Protein AF-0000000083565289 (afdb_homodimer)

Structure (mmCIF, N/CA/C/O backbone):
data_AF-0000000083565289-model_v1
#
loop_
_entity.id
_entity.type
_entity.pdbx_description
1 polymer 'Copper binding plastocyanin/azurin family protein'
#
loop_
_atom_site.group_PDB
_atom_site.id
_atom_site.type_symbol
_atom_site.label_atom_id
_atom_site.label_alt_id
_atom_site.label_comp_id
_atom_site.label_asym_id
_atom_site.label_entity_id
_atom_site.label_seq_id
_atom_site.pdbx_PDB_ins_code
_atom_site.Cartn_x
_atom_site.Cartn_y
_atom_site.Cartn_z
_atom_site.occupancy
_atom_site.B_iso_or_equiv
_atom_site.auth_seq_id
_atom_site.auth_comp_id
_atom_site.auth_asym_id
_atom_site.auth_atom_id
_atom_site.pdbx_PDB_model_num
ATOM 1 N N . MET A 1 1 ? -10.266 -43.031 35.281 1 19.44 1 MET A N 1
ATOM 2 C CA . MET A 1 1 ? -9.109 -42.531 36 1 19.44 1 MET A CA 1
ATOM 3 C C . MET A 1 1 ? -7.828 -42.688 35.219 1 19.44 1 MET A C 1
ATOM 5 O O . MET A 1 1 ? -6.891 -41.906 35.344 1 19.44 1 MET A O 1
ATOM 9 N N . ASP A 1 2 ? -7.656 -43.812 34.656 1 20.38 2 ASP A N 1
ATOM 10 C CA . ASP A 1 2 ? -6.371 -44.531 34.594 1 20.38 2 ASP A CA 1
ATOM 11 C C . ASP A 1 2 ? -5.52 -43.969 33.438 1 20.38 2 ASP A C 1
ATOM 13 O O . ASP A 1 2 ? -6.004 -43.812 32.312 1 20.38 2 ASP A O 1
ATOM 17 N N . ARG A 1 3 ? -4.309 -43.281 33.812 1 23.17 3 ARG A N 1
ATOM 18 C CA . ARG A 1 3 ? -3.146 -42.469 33.469 1 23.17 3 ARG A CA 1
ATOM 19 C C . A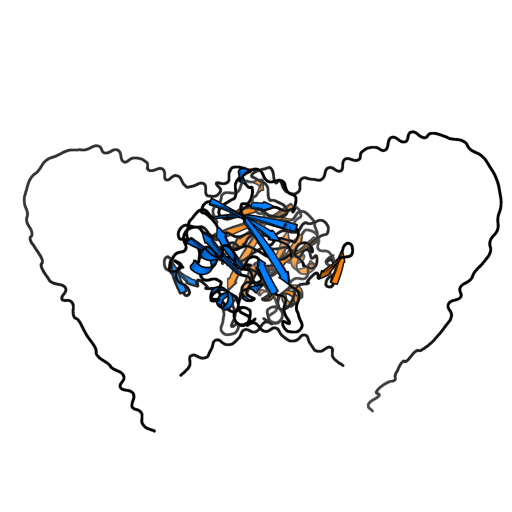RG A 1 3 ? -2.219 -43.219 32.531 1 23.17 3 ARG A C 1
ATOM 21 O O . ARG A 1 3 ? -1.139 -43.656 32.938 1 23.17 3 ARG A O 1
ATOM 28 N N . ARG A 1 4 ? -2.656 -43.969 31.578 1 19.77 4 ARG A N 1
ATOM 29 C CA . ARG A 1 4 ? -1.784 -45.031 31.078 1 19.77 4 ARG A CA 1
ATOM 30 C C . ARG A 1 4 ? -0.603 -44.469 30.312 1 19.77 4 ARG A C 1
ATOM 32 O O . ARG A 1 4 ? 0.389 -45.156 30.078 1 19.77 4 ARG A O 1
ATOM 39 N N . GLN A 1 5 ? -0.862 -43.375 29.453 1 20.64 5 GLN A N 1
ATOM 40 C CA . GLN A 1 5 ? -0.097 -43.5 28.219 1 20.64 5 GLN A CA 1
ATOM 41 C C . GLN A 1 5 ? 1.394 -43.312 28.469 1 20.64 5 GLN A C 1
ATOM 43 O O . GLN A 1 5 ? 1.78 -42.438 29.25 1 20.64 5 GLN A O 1
ATOM 48 N N . VAL A 1 6 ? 2.293 -44.156 28.078 1 20.42 6 VAL A N 1
ATOM 49 C CA . VAL A 1 6 ? 3.629 -44.75 28.109 1 20.42 6 VAL A CA 1
ATOM 50 C C . VAL A 1 6 ? 4.605 -43.844 27.359 1 20.42 6 VAL A C 1
ATOM 52 O O . VAL A 1 6 ? 4.512 -43.719 26.141 1 20.42 6 VAL A O 1
ATOM 55 N N . LEU A 1 7 ? 4.867 -42.594 27.844 1 20.16 7 LEU A N 1
ATOM 56 C CA . LEU A 1 7 ? 5.742 -41.656 27.156 1 20.16 7 LEU A CA 1
ATOM 57 C C . LEU A 1 7 ? 7.137 -42.25 26.969 1 20.16 7 LEU A C 1
ATOM 59 O O . LEU A 1 7 ? 7.789 -42.625 27.938 1 20.16 7 LEU A O 1
ATOM 63 N N . LYS A 1 8 ? 7.312 -42.875 25.844 1 20.86 8 LYS A N 1
ATOM 64 C CA . LYS A 1 8 ? 8.492 -43.562 25.312 1 20.86 8 LYS A CA 1
ATOM 65 C C . LYS A 1 8 ? 9.711 -42.656 25.328 1 20.86 8 LYS A C 1
ATOM 67 O O . LYS A 1 8 ? 9.688 -41.562 24.75 1 20.86 8 LYS A O 1
ATOM 72 N N . ALA A 1 9 ? 10.602 -42.656 26.375 1 19.39 9 ALA A N 1
ATOM 73 C CA . ALA A 1 9 ? 11.766 -41.906 26.828 1 19.39 9 ALA A CA 1
ATOM 74 C C . ALA A 1 9 ? 12.961 -42.125 25.891 1 19.39 9 ALA A C 1
ATOM 76 O O . ALA A 1 9 ? 13.914 -41.344 25.922 1 19.39 9 ALA A O 1
ATOM 77 N N . ALA A 1 10 ? 13 -43.094 24.953 1 19.42 10 ALA A N 1
ATOM 78 C CA . ALA A 1 10 ? 14.336 -43.688 24.938 1 19.42 10 ALA A CA 1
ATOM 79 C C . ALA A 1 10 ? 15.367 -42.688 24.391 1 19.42 10 ALA A C 1
ATOM 81 O O . ALA A 1 10 ? 15.094 -41.938 23.453 1 19.42 10 ALA A O 1
ATOM 82 N N . GLY A 1 11 ? 16.438 -42.312 25.188 1 18.41 11 GLY A N 1
ATOM 83 C CA . GLY A 1 11 ? 17.625 -41.5 25.391 1 18.41 11 GLY A CA 1
ATOM 84 C C . GLY A 1 11 ? 18.734 -41.812 24.391 1 18.41 11 GLY A C 1
ATOM 85 O O . GLY A 1 11 ? 19.844 -41.281 24.5 1 18.41 11 GLY A O 1
ATOM 86 N N . VAL A 1 12 ? 18.516 -42.125 23.078 1 18.17 12 VAL A N 1
ATOM 87 C CA . VAL A 1 12 ? 19.672 -42.75 22.422 1 18.17 12 VAL A CA 1
ATOM 88 C C . VAL A 1 12 ? 20.812 -41.75 22.328 1 18.17 12 VAL A C 1
ATOM 90 O O . VAL A 1 12 ? 20.656 -40.656 21.75 1 18.17 12 VAL A O 1
ATOM 93 N N . THR A 1 13 ? 21.734 -41.688 23.25 1 19.7 13 THR A N 1
ATOM 94 C CA . THR A 1 13 ? 22.922 -40.875 23.516 1 19.7 13 THR A CA 1
ATOM 95 C C . THR A 1 13 ? 24 -41.125 22.469 1 19.7 13 THR A C 1
ATOM 97 O O . THR A 1 13 ? 25.094 -40.594 22.562 1 19.7 13 THR A O 1
ATOM 100 N N . SER A 1 14 ? 23.75 -41.281 21.141 1 17.83 14 SER A N 1
ATOM 101 C CA . SER A 1 14 ? 24.922 -41.781 20.438 1 17.83 14 SER A CA 1
ATOM 102 C C . SER A 1 14 ? 26.078 -40.812 20.484 1 17.83 14 SER A C 1
ATOM 104 O O . SER A 1 14 ? 25.891 -39.594 20.219 1 17.83 14 SER A O 1
ATOM 106 N N . THR A 1 15 ? 27.078 -41.031 21.312 1 18.7 15 THR A N 1
ATOM 107 C CA . THR A 1 15 ? 28.328 -40.375 21.688 1 18.7 15 THR A CA 1
ATOM 108 C C . THR A 1 15 ? 29.328 -40.375 20.547 1 18.7 15 THR A C 1
ATOM 110 O O . THR A 1 15 ? 29.719 -41.469 20.062 1 18.7 15 THR A O 1
ATOM 113 N N . VAL A 1 16 ? 29.109 -39.688 19.422 1 18.19 16 VAL A N 1
ATOM 114 C CA . VAL A 1 16 ? 30.094 -39.844 18.359 1 18.19 16 VAL A CA 1
ATOM 115 C C . VAL A 1 16 ? 31.453 -39.312 18.828 1 18.19 16 VAL A C 1
ATOM 117 O O . VAL A 1 16 ? 31.547 -38.219 19.344 1 18.19 16 VAL A O 1
ATOM 120 N N . SER A 1 17 ? 32.406 -40.188 19.078 1 17.23 17 SER A N 1
ATOM 121 C CA . SER A 1 17 ? 33.781 -40.125 19.562 1 17.23 17 SER A CA 1
ATOM 122 C C . SER A 1 17 ? 34.688 -39.312 18.625 1 17.23 17 SER A C 1
ATOM 124 O O . SER A 1 17 ? 34.75 -39.625 17.422 1 17.23 17 SER A O 1
ATOM 126 N N . LEU A 1 18 ? 34.875 -38.062 18.891 1 18.28 18 LEU A N 1
ATOM 127 C CA . LEU A 1 18 ? 35.812 -37.125 18.266 1 18.28 18 LEU A CA 1
ATOM 128 C C . LEU A 1 18 ? 37.25 -37.625 18.375 1 18.28 18 LEU A C 1
ATOM 130 O O . LEU A 1 18 ? 37.781 -37.719 19.484 1 18.28 18 LEU A O 1
ATOM 134 N N . ALA A 1 19 ? 37.531 -38.625 17.578 1 16.64 19 ALA A N 1
ATOM 135 C CA . ALA A 1 19 ? 38.906 -39.125 17.594 1 16.64 19 ALA A CA 1
ATOM 136 C C . ALA A 1 19 ? 39.906 -38 17.422 1 16.64 19 ALA A C 1
ATOM 138 O O . ALA A 1 19 ? 39.594 -36.969 16.828 1 16.64 19 ALA A O 1
ATOM 139 N N . ALA A 1 20 ? 41.25 -38.219 17.859 1 17.52 20 ALA A N 1
ATOM 140 C CA . ALA A 1 20 ? 42.438 -37.812 18.609 1 17.52 20 ALA A CA 1
ATOM 141 C C . ALA A 1 20 ? 43.469 -37.188 17.688 1 17.52 20 ALA A C 1
ATOM 143 O O . ALA A 1 20 ? 44.094 -36.188 18.047 1 17.52 20 ALA A O 1
ATOM 144 N N . GLY A 1 21 ? 43.938 -37.75 16.516 1 16.95 21 GLY A N 1
ATOM 145 C CA . GLY A 1 21 ? 45.375 -37.906 16.484 1 16.95 21 GLY A CA 1
ATOM 146 C C . GLY A 1 21 ? 46.125 -36.656 16.094 1 16.95 21 GLY A C 1
ATOM 147 O O . GLY A 1 21 ? 45.625 -35.844 15.289 1 16.95 21 GLY A O 1
ATOM 148 N N . LEU A 1 22 ? 47.094 -36.188 16.828 1 19.39 22 LEU A N 1
ATOM 149 C CA . LEU A 1 22 ? 48.062 -35.125 17.047 1 19.39 22 LEU A CA 1
ATOM 150 C C . LEU A 1 22 ? 49.125 -35.125 15.945 1 19.39 22 LEU A C 1
ATOM 152 O O . LEU A 1 22 ? 50.125 -34.438 16.047 1 19.39 22 LEU A O 1
ATOM 156 N N . GLY A 1 23 ? 48.812 -35.688 14.789 1 16.78 23 GLY A N 1
ATOM 157 C CA . GLY A 1 23 ? 50.062 -36.031 14.18 1 16.78 23 GLY A CA 1
ATOM 158 C C . GLY A 1 23 ? 51.031 -34.875 14.094 1 16.78 23 GLY A C 1
ATOM 159 O O . GLY A 1 23 ? 50.656 -33.719 14.227 1 16.78 23 GLY A O 1
ATOM 160 N N . ALA A 1 24 ? 52.219 -35.156 13.336 1 16.97 24 ALA A N 1
ATOM 161 C CA . ALA A 1 24 ? 53.688 -35.188 13.305 1 16.97 24 ALA A CA 1
ATOM 162 C C . ALA A 1 24 ? 54.219 -33.875 12.75 1 16.97 24 ALA A C 1
ATOM 164 O O . ALA A 1 24 ? 53.594 -33.219 11.922 1 16.97 24 ALA A O 1
ATOM 165 N N . ALA A 1 25 ? 55.281 -33.469 13.359 1 18.95 25 ALA A N 1
ATOM 166 C CA . ALA A 1 25 ? 56.188 -32.344 13.477 1 18.95 25 ALA A CA 1
ATOM 167 C C . ALA A 1 25 ? 56.906 -32.094 12.156 1 18.95 25 ALA A C 1
ATOM 169 O O . ALA A 1 25 ? 57.75 -31.188 12.055 1 18.95 25 ALA A O 1
ATOM 170 N N . SER A 1 26 ? 56.656 -33 11.062 1 17.16 26 SER A N 1
ATOM 171 C CA . SER A 1 26 ? 57.969 -33.094 10.438 1 17.16 26 SER A CA 1
ATOM 172 C C . SER A 1 26 ? 58.438 -31.75 9.898 1 17.16 26 SER A C 1
ATOM 174 O O . SER A 1 26 ? 57.625 -30.922 9.492 1 17.16 26 SER A O 1
ATOM 176 N N . ASP A 1 27 ? 59.719 -31.531 10.07 1 17.3 27 ASP A N 1
ATOM 177 C CA . ASP A 1 27 ? 60.719 -30.469 10.062 1 17.3 27 ASP A CA 1
ATOM 178 C C . ASP A 1 27 ? 60.906 -29.906 8.664 1 17.3 27 ASP A C 1
ATOM 180 O O . ASP A 1 27 ? 61.156 -28.703 8.5 1 17.3 27 ASP A O 1
ATOM 184 N N . ASP A 1 28 ? 61.156 -30.891 7.68 1 16.56 28 ASP A N 1
ATOM 185 C CA . ASP A 1 28 ? 62.438 -30.594 7.031 1 16.56 28 ASP A CA 1
ATOM 186 C C . ASP A 1 28 ? 62.312 -29.375 6.121 1 16.56 28 ASP A C 1
ATOM 188 O O . ASP A 1 28 ? 63.031 -28.391 6.27 1 16.56 28 ASP A O 1
ATOM 192 N N . GLU A 1 29 ? 62.188 -29.766 4.766 1 17.14 29 GLU A N 1
ATOM 193 C CA . GLU A 1 29 ? 63.25 -29.438 3.807 1 17.14 29 GLU A CA 1
ATOM 194 C C . GLU A 1 29 ? 63 -28.062 3.189 1 17.14 29 GLU A C 1
ATOM 196 O O . GLU A 1 29 ? 61.938 -27.484 3.336 1 17.14 29 GLU A O 1
ATOM 201 N N . GLY A 1 30 ? 63.406 -27.984 1.938 1 17.77 30 GLY A N 1
ATOM 202 C CA . GLY A 1 30 ? 64.312 -27.172 1.155 1 17.77 30 GLY A CA 1
ATOM 203 C C . GLY A 1 30 ? 63.656 -26.031 0.42 1 17.77 30 GLY A C 1
ATOM 204 O O . GLY A 1 30 ? 64.125 -24.906 0.418 1 17.77 30 GLY A O 1
ATOM 205 N N . HIS A 1 31 ? 62.562 -26.422 -0.456 1 17.44 31 HIS A N 1
ATOM 206 C CA . HIS A 1 31 ? 62.906 -25.984 -1.808 1 17.44 31 HIS A CA 1
ATOM 207 C C . HIS A 1 31 ? 62.625 -24.5 -1.978 1 17.44 31 HIS A C 1
ATOM 209 O O . HIS A 1 31 ? 61.906 -23.891 -1.172 1 17.44 31 HIS A O 1
ATOM 215 N N . GLY A 1 32 ? 62.562 -24.141 -3.283 1 18.34 32 GLY A N 1
ATOM 216 C CA . GLY A 1 32 ? 63.094 -23.203 -4.25 1 18.34 32 GLY A CA 1
ATOM 217 C C . GLY A 1 32 ? 62.219 -21.984 -4.449 1 18.34 32 GLY A C 1
ATOM 218 O O . GLY A 1 32 ? 62.688 -20.844 -4.348 1 18.34 32 GLY A O 1
ATOM 219 N N . ARG A 1 33 ? 61.031 -22.234 -5.203 1 17.48 33 ARG A N 1
ATOM 220 C CA . ARG A 1 33 ? 60.969 -21.516 -6.477 1 17.48 33 ARG A CA 1
ATOM 221 C C . ARG A 1 33 ? 60.469 -20.094 -6.297 1 17.48 33 ARG A C 1
ATOM 223 O O . ARG A 1 33 ? 59.969 -19.734 -5.219 1 17.48 33 ARG A O 1
ATOM 230 N N . GLY A 1 34 ? 59.5 -19.797 -7.27 1 19.16 34 GLY A N 1
ATOM 231 C CA . GLY A 1 34 ? 59.312 -18.828 -8.336 1 19.16 34 GLY A CA 1
ATOM 232 C C . GLY A 1 34 ? 58.469 -17.641 -7.918 1 19.16 34 GLY A C 1
ATOM 233 O O . GLY A 1 34 ? 57.562 -17.781 -7.086 1 19.16 34 GLY A O 1
ATOM 234 N N . ARG A 1 35 ? 59.062 -16.578 -7.938 1 20.25 35 ARG A N 1
ATOM 235 C CA . ARG A 1 35 ? 58.656 -15.203 -7.668 1 20.25 35 ARG A CA 1
ATOM 236 C C . ARG A 1 35 ? 57.406 -14.844 -8.484 1 20.25 35 ARG A C 1
ATOM 238 O O . ARG A 1 35 ? 57.531 -14.141 -9.492 1 20.25 35 ARG A O 1
ATOM 245 N N . GLY A 1 36 ? 56.375 -15.805 -8.664 1 19.31 36 GLY A N 1
ATOM 246 C CA . GLY A 1 36 ? 55.469 -15.297 -9.672 1 19.31 36 GLY A CA 1
ATOM 247 C C . GLY A 1 36 ? 54.781 -14 -9.258 1 19.31 36 GLY A C 1
ATOM 248 O O . GLY A 1 36 ? 54.5 -13.789 -8.078 1 19.31 36 GLY A O 1
ATOM 249 N N . ASN A 1 37 ? 55 -13.008 -10.062 1 22.86 37 ASN A N 1
ATOM 250 C CA . ASN A 1 37 ? 54.531 -11.625 -10.102 1 22.86 37 ASN A CA 1
ATOM 251 C C . ASN A 1 37 ? 53 -11.57 -10.211 1 22.86 37 ASN A C 1
ATOM 253 O O . ASN A 1 37 ? 52.469 -10.672 -10.852 1 22.86 37 ASN A O 1
ATOM 257 N N . GLY A 1 38 ? 52.25 -12.477 -9.578 1 21.28 38 GLY A N 1
ATOM 258 C CA . GLY A 1 38 ? 50.875 -12.391 -10.023 1 21.28 38 GLY A CA 1
ATOM 259 C C . GLY A 1 38 ? 50.219 -11.062 -9.695 1 21.28 38 GLY A C 1
ATOM 260 O O . GLY A 1 38 ? 50.25 -10.617 -8.547 1 21.28 38 GLY A O 1
ATOM 261 N N . ARG A 1 39 ? 50.156 -10.148 -10.727 1 23.3 39 ARG A N 1
ATOM 262 C CA . ARG A 1 39 ? 49.375 -8.93 -10.742 1 23.3 39 ARG A CA 1
ATOM 263 C C . ARG A 1 39 ? 47.906 -9.219 -10.367 1 23.3 39 ARG A C 1
ATOM 265 O O . ARG A 1 39 ? 47.281 -10.102 -10.945 1 23.3 39 ARG A O 1
ATOM 272 N N . THR A 1 40 ? 47.594 -9.125 -9.133 1 25.09 40 THR A N 1
ATOM 273 C CA . THR A 1 40 ? 46.219 -9.211 -8.617 1 25.09 40 THR A CA 1
ATOM 274 C C . THR A 1 40 ? 45.281 -8.266 -9.367 1 25.09 40 THR A C 1
ATOM 276 O O . THR A 1 40 ? 45.594 -7.074 -9.508 1 25.09 40 THR A O 1
ATOM 279 N N . GLY A 1 41 ? 44.562 -8.82 -10.406 1 24.73 41 GLY A N 1
ATOM 280 C CA . GLY A 1 41 ? 43.469 -8.227 -11.148 1 24.73 41 GLY A CA 1
ATOM 281 C C . GLY A 1 41 ? 42.438 -7.551 -10.258 1 24.73 41 GLY A C 1
ATOM 282 O O . GLY A 1 41 ? 42.125 -8.031 -9.156 1 24.73 41 GLY A O 1
ATOM 283 N N . ASP A 1 42 ? 42.25 -6.223 -10.461 1 26.14 42 ASP A N 1
ATOM 284 C CA . ASP A 1 42 ? 41.281 -5.25 -9.992 1 26.14 42 ASP A CA 1
ATOM 285 C C . ASP A 1 42 ? 39.844 -5.742 -10.25 1 26.14 42 ASP A C 1
ATOM 287 O O . ASP A 1 42 ? 39.438 -5.844 -11.406 1 26.14 42 ASP A O 1
ATOM 291 N N . ASP A 1 43 ? 39.344 -6.727 -9.547 1 25.11 43 ASP A N 1
ATOM 292 C CA . ASP A 1 43 ? 37.906 -7.023 -9.609 1 25.11 43 ASP A CA 1
ATOM 293 C C . ASP A 1 43 ? 37.094 -5.785 -9.281 1 25.11 43 ASP A C 1
ATOM 295 O O . ASP A 1 43 ? 36.875 -5.469 -8.109 1 25.11 43 ASP A O 1
ATOM 299 N N . ARG A 1 44 ? 37.156 -4.688 -10.07 1 30.42 44 ARG A N 1
ATOM 300 C CA . ARG A 1 44 ? 36.094 -3.701 -10 1 30.42 44 ARG A CA 1
ATOM 301 C C . ARG A 1 44 ? 34.719 -4.379 -10.023 1 30.42 44 ARG A C 1
ATOM 303 O O . ARG A 1 44 ? 34.375 -5.016 -11.016 1 30.42 44 ARG A O 1
ATOM 310 N N . GLY A 1 45 ? 34.219 -4.863 -8.93 1 28.33 45 GLY A N 1
ATOM 311 C CA . GLY A 1 45 ? 32.844 -5.262 -8.75 1 28.33 45 GLY A CA 1
ATOM 312 C C . GLY A 1 45 ? 31.844 -4.328 -9.422 1 28.33 45 GLY A C 1
ATOM 313 O O . GLY A 1 45 ? 31.906 -3.111 -9.234 1 28.33 45 GLY A O 1
ATOM 314 N N . GLN A 1 46 ? 31.359 -4.578 -10.633 1 31.25 46 GLN A N 1
ATOM 315 C CA . GLN A 1 46 ? 30.172 -4.051 -11.281 1 31.25 46 GLN A CA 1
ATOM 316 C C . GLN A 1 46 ? 29.047 -3.836 -10.266 1 31.25 46 GLN A C 1
ATOM 318 O O . GLN A 1 46 ? 28.438 -4.797 -9.781 1 31.25 46 GLN A O 1
ATOM 323 N N . GLY A 1 47 ? 29.203 -2.959 -9.375 1 32 47 GLY A N 1
ATOM 324 C CA . GLY A 1 47 ? 27.984 -2.52 -8.711 1 32 47 GLY A CA 1
ATOM 325 C C . GLY A 1 47 ? 26.781 -2.438 -9.648 1 32 47 GLY A C 1
ATOM 326 O O . GLY A 1 47 ? 26.828 -1.713 -10.641 1 32 47 GLY A O 1
ATOM 327 N N . GLN A 1 48 ? 26.078 -3.52 -9.914 1 31.95 48 GLN A N 1
ATOM 328 C CA . GLN A 1 48 ? 24.797 -3.625 -10.586 1 31.95 48 GLN A CA 1
ATOM 329 C C . GLN A 1 48 ? 23.938 -2.385 -10.344 1 31.95 48 GLN A C 1
ATOM 331 O O . GLN A 1 48 ? 23.703 -2.002 -9.188 1 31.95 48 GLN A O 1
ATOM 336 N N . ASP A 1 49 ? 23.953 -1.483 -11.18 1 36.81 49 ASP A N 1
ATOM 337 C CA . ASP A 1 49 ? 23 -0.401 -11.398 1 36.81 49 ASP A CA 1
ATOM 338 C C . ASP A 1 49 ? 21.562 -0.878 -11.172 1 36.81 49 ASP A C 1
ATOM 340 O O . ASP A 1 49 ? 20.953 -1.469 -12.062 1 36.81 49 ASP A O 1
ATOM 344 N N . GLN A 1 50 ? 21.172 -1.323 -10.078 1 36.16 50 GLN A N 1
ATOM 345 C CA . GLN A 1 50 ? 19.844 -1.787 -9.656 1 36.16 50 GLN A CA 1
ATOM 346 C C . GLN A 1 50 ? 18.75 -0.876 -10.195 1 36.16 50 GLN A C 1
ATOM 348 O O . GLN A 1 50 ? 17.562 -1.166 -10.031 1 36.16 50 GLN A O 1
ATOM 353 N N . ARG A 1 51 ? 19.078 0.401 -10.367 1 40.97 51 ARG A N 1
ATOM 354 C CA . ARG A 1 51 ? 17.953 1.117 -10.961 1 40.97 51 ARG A CA 1
ATOM 355 C C . ARG A 1 51 ? 17.812 0.79 -12.445 1 40.97 51 ARG A C 1
ATOM 357 O O . ARG A 1 51 ? 17.562 1.679 -13.266 1 40.97 51 ARG A O 1
ATOM 364 N N . ALA A 1 52 ? 18.469 -0.263 -12.891 1 39.53 52 ALA A N 1
ATOM 365 C CA . ALA A 1 52 ? 18.688 -0.487 -14.32 1 39.53 52 ALA A CA 1
ATOM 366 C C . ALA A 1 52 ? 17.391 -0.297 -15.102 1 39.53 52 ALA A C 1
ATOM 368 O O . ALA A 1 52 ? 17.344 -0.588 -16.297 1 39.53 52 ALA A O 1
ATOM 369 N N . CYS A 1 53 ? 16.156 -0.078 -14.82 1 51.22 53 CYS A N 1
ATOM 370 C CA . CYS A 1 53 ? 15.508 0.048 -16.125 1 51.22 53 CYS A CA 1
ATOM 371 C C . CYS A 1 53 ? 15.891 1.357 -16.797 1 51.22 53 CYS A C 1
ATOM 373 O O . CYS A 1 53 ? 15.281 2.398 -16.547 1 51.22 53 CYS A O 1
ATOM 375 N N . SER A 1 54 ? 17.109 1.689 -16.984 1 43.41 54 SER A N 1
ATOM 376 C CA . SER A 1 54 ? 17.531 2.934 -17.609 1 43.41 54 SER A CA 1
ATOM 377 C C . SER A 1 54 ? 16.719 3.219 -18.875 1 43.41 54 SER A C 1
ATOM 379 O O . SER A 1 54 ? 16.781 4.32 -19.422 1 43.41 54 SER A O 1
ATOM 381 N N . GLN A 1 55 ? 16.078 2.148 -19.344 1 49.59 55 GLN A N 1
ATOM 382 C CA . GLN A 1 55 ? 15.367 2.449 -20.578 1 49.59 55 GLN A CA 1
ATOM 383 C C . GLN A 1 55 ? 13.883 2.705 -20.297 1 49.59 55 GLN A C 1
ATOM 385 O O . GLN A 1 55 ? 13.305 2.098 -19.406 1 49.59 55 GLN A O 1
ATOM 390 N N . SER A 1 56 ? 13.352 3.824 -20.766 1 50.75 56 SER A N 1
ATOM 391 C CA . SER A 1 56 ? 11.961 4.246 -20.688 1 50.75 56 SER A CA 1
ATOM 392 C C . SER A 1 56 ? 11.016 3.07 -20.906 1 50.75 56 SER A C 1
ATOM 394 O O . SER A 1 56 ? 9.828 3.156 -20.594 1 50.75 56 SER A O 1
ATOM 396 N N . ASN A 1 57 ? 11.523 1.966 -21.406 1 61.62 57 ASN A N 1
ATOM 397 C CA . ASN A 1 57 ? 10.633 0.867 -21.781 1 61.62 57 ASN A CA 1
ATOM 398 C C . ASN A 1 57 ? 10.914 -0.383 -20.953 1 61.62 57 ASN A C 1
ATOM 400 O O . ASN A 1 57 ? 10.703 -1.504 -21.422 1 61.62 57 ASN A O 1
ATOM 404 N N . CYS A 1 58 ? 11.398 0.03 -19.734 1 84.06 58 CYS A N 1
ATOM 405 C CA . CYS A 1 58 ? 11.742 -1.13 -18.922 1 84.06 58 CYS A CA 1
ATOM 406 C C . CYS A 1 58 ? 10.797 -1.271 -17.734 1 84.06 58 CYS A C 1
ATOM 408 O O . CYS A 1 58 ? 10.227 -0.284 -17.266 1 84.06 58 CYS A O 1
ATOM 410 N N . ILE A 1 59 ? 10.414 -2.527 -17.469 1 93.81 59 ILE A N 1
ATOM 411 C CA . ILE A 1 59 ? 9.734 -2.85 -16.219 1 93.81 59 ILE A CA 1
ATOM 412 C C . ILE A 1 59 ? 10.766 -3.006 -15.102 1 93.81 59 ILE A C 1
ATOM 414 O O . ILE A 1 59 ? 11.586 -3.932 -15.133 1 93.81 59 ILE A O 1
ATOM 418 N N . HIS A 1 60 ? 10.734 -2.047 -14.156 1 93.69 60 HIS A N 1
ATOM 419 C CA . HIS A 1 60 ? 11.695 -2.066 -13.055 1 93.69 60 HIS A CA 1
ATOM 420 C C . HIS A 1 60 ? 11.484 -3.287 -12.164 1 93.69 60 HIS A C 1
ATOM 422 O O . HIS A 1 60 ? 10.352 -3.605 -11.797 1 93.69 60 HIS A O 1
ATOM 428 N N . PRO A 1 61 ? 12.492 -4.043 -11.75 1 95.06 61 PRO A N 1
ATOM 429 C CA . PRO A 1 61 ? 12.32 -5.293 -11.008 1 95.06 61 PRO A CA 1
ATOM 430 C C . PRO A 1 61 ? 11.734 -5.078 -9.617 1 95.06 61 PRO A C 1
ATOM 432 O O . PRO A 1 61 ? 11.195 -6.016 -9.016 1 95.06 61 PRO A O 1
ATOM 435 N N . VAL A 1 62 ? 11.852 -3.869 -9.031 1 96 62 VAL A N 1
ATOM 436 C CA . VAL A 1 62 ? 11.336 -3.584 -7.695 1 96 62 VAL A CA 1
ATOM 437 C C . VAL A 1 62 ? 10.047 -2.777 -7.797 1 96 62 VAL A C 1
ATOM 439 O O . VAL A 1 62 ? 9.078 -3.049 -7.082 1 96 62 VAL A O 1
ATOM 442 N N . LEU A 1 63 ? 10.023 -1.841 -8.758 1 96.12 63 LEU A N 1
ATOM 443 C CA . LEU A 1 63 ? 8.945 -0.861 -8.797 1 96.12 63 LEU A CA 1
ATOM 444 C C . LEU A 1 63 ? 7.922 -1.221 -9.875 1 96.12 63 LEU A C 1
ATOM 446 O O . LEU A 1 63 ? 6.824 -0.664 -9.898 1 96.12 63 LEU A O 1
ATOM 450 N N . GLY A 1 64 ? 8.195 -2.164 -10.734 1 96.25 64 GLY A N 1
ATOM 451 C CA . GLY A 1 64 ? 7.324 -2.447 -11.859 1 96.25 64 GLY A CA 1
ATOM 452 C C . GLY A 1 64 ? 7.105 -1.245 -12.766 1 96.25 64 GLY A C 1
ATOM 453 O O . GLY A 1 64 ? 8 -0.411 -12.922 1 96.25 64 GLY A O 1
ATOM 454 N N . TYR A 1 65 ? 6.047 -1.267 -13.5 1 95.38 65 TYR A N 1
ATOM 455 C CA . TYR A 1 65 ? 5.605 -0.172 -14.359 1 95.38 65 TYR A CA 1
ATOM 456 C C . TYR A 1 65 ? 4.168 0.223 -14.039 1 95.38 65 TYR A C 1
ATOM 458 O O . TYR A 1 65 ? 3.258 -0.603 -14.133 1 95.38 65 TYR A O 1
ATOM 466 N N . SER A 1 66 ? 4 1.46 -13.656 1 95.56 66 SER A N 1
ATOM 467 C CA . SER A 1 66 ? 2.666 1.953 -13.328 1 95.56 66 SER A CA 1
ATOM 468 C C . SER A 1 66 ? 2.055 2.713 -14.5 1 95.56 66 SER A C 1
ATOM 470 O O . SER A 1 66 ? 2.605 3.723 -14.945 1 95.56 66 SER A O 1
ATOM 472 N N . GLY A 1 67 ? 0.95 2.143 -15.031 1 94.75 67 GLY A N 1
ATOM 473 C CA . GLY A 1 67 ? 0.126 2.889 -15.969 1 94.75 67 GLY A CA 1
ATOM 474 C C . GLY A 1 67 ? -0.979 3.68 -15.297 1 94.75 67 GLY A C 1
ATOM 475 O O . GLY A 1 67 ? -1.832 3.107 -14.617 1 94.75 67 GLY A O 1
ATOM 476 N N . LEU A 1 68 ? -1.03 4.965 -15.523 1 94.06 68 LEU A N 1
ATOM 477 C CA . LEU A 1 68 ? -1.908 5.832 -14.75 1 94.06 68 LEU A CA 1
ATOM 478 C C . LEU A 1 68 ? -3.225 6.07 -15.477 1 94.06 68 LEU A C 1
ATOM 480 O O . LEU A 1 68 ? -4.148 6.664 -14.922 1 94.06 68 LEU A O 1
ATOM 484 N N . THR A 1 69 ? -3.283 5.625 -16.641 1 92.25 69 THR A N 1
ATOM 485 C CA . THR A 1 69 ? -4.539 5.59 -17.391 1 92.25 69 THR A CA 1
ATOM 486 C C . THR A 1 69 ? -4.715 4.246 -18.094 1 92.25 69 THR A C 1
ATOM 488 O O . THR A 1 69 ? -3.74 3.641 -18.531 1 92.25 69 THR A O 1
ATOM 491 N N . ALA A 1 70 ? -5.926 3.828 -18.172 1 85.81 70 ALA A N 1
ATOM 492 C CA . ALA A 1 70 ? -6.215 2.496 -18.703 1 85.81 70 ALA A CA 1
ATOM 493 C C . ALA A 1 70 ? -5.812 2.385 -20.172 1 85.81 70 ALA A C 1
ATOM 495 O O . ALA A 1 70 ? -5.426 1.31 -20.625 1 85.81 70 ALA A O 1
ATOM 496 N N . ASP A 1 71 ? -5.828 3.428 -20.859 1 86.94 71 ASP A N 1
ATOM 497 C CA . ASP A 1 71 ? -5.668 3.389 -22.312 1 86.94 71 ASP A CA 1
ATOM 498 C C . ASP A 1 71 ? -4.242 3.758 -22.719 1 86.94 71 ASP A C 1
ATOM 500 O O . ASP A 1 71 ? -3.969 3.992 -23.906 1 86.94 71 ASP A O 1
ATOM 504 N N . GLU A 1 72 ? -3.428 3.779 -21.734 1 88.38 72 GLU A N 1
ATOM 505 C CA . GLU A 1 72 ? -2.039 4.082 -22.078 1 88.38 72 GLU A CA 1
ATOM 506 C C . GLU A 1 72 ? -1.494 3.1 -23.109 1 88.38 72 GLU A C 1
ATOM 508 O O . GLU A 1 72 ? -1.666 1.888 -22.969 1 88.38 72 GLU A O 1
ATOM 513 N N . GLN A 1 73 ? -0.915 3.629 -24.141 1 86.81 73 GLN A N 1
ATOM 514 C CA . GLN A 1 73 ? -0.304 2.768 -25.156 1 86.81 73 GLN A CA 1
ATOM 515 C C . GLN A 1 73 ? 1.07 2.283 -24.703 1 86.81 73 GLN A C 1
ATOM 517 O O . GLN A 1 73 ? 1.958 3.09 -24.422 1 86.81 73 GLN A O 1
ATOM 522 N N . LEU A 1 74 ? 1.217 1.036 -24.656 1 90.69 74 LEU A N 1
ATOM 523 C CA . LEU A 1 74 ? 2.463 0.43 -24.203 1 90.69 74 LEU A CA 1
ATOM 524 C C . LEU A 1 74 ? 3.334 0.021 -25.391 1 90.69 74 LEU A C 1
ATOM 526 O O . LEU A 1 74 ? 2.834 -0.514 -26.375 1 90.69 74 LEU A O 1
ATOM 530 N N . PRO A 1 75 ? 4.586 0.308 -25.297 1 87.31 75 PRO A N 1
ATOM 531 C CA . PRO A 1 75 ? 5.477 -0.242 -26.328 1 87.31 75 PRO A CA 1
ATOM 532 C C . PRO A 1 75 ? 5.457 -1.769 -26.359 1 87.31 75 PRO A C 1
ATOM 534 O O . PRO A 1 75 ? 5.008 -2.408 -25.406 1 87.31 75 PRO A O 1
ATOM 537 N N . GLN A 1 76 ? 5.945 -2.271 -27.375 1 85.06 76 GLN A N 1
ATOM 538 C CA . GLN A 1 76 ? 5.812 -3.699 -27.656 1 85.06 76 GLN A CA 1
ATOM 539 C C . GLN A 1 76 ? 6.469 -4.535 -26.562 1 85.06 76 GLN A C 1
ATOM 541 O O . GLN A 1 76 ? 5.879 -5.5 -26.062 1 85.06 76 GLN A O 1
ATOM 546 N N . PRO A 1 77 ? 7.621 -4.191 -26.062 1 85.31 77 PRO A N 1
ATOM 547 C CA . PRO A 1 77 ? 8.266 -5.031 -25.047 1 85.31 77 PRO A CA 1
ATOM 548 C C . PRO A 1 77 ? 7.508 -5.047 -23.719 1 85.31 77 PRO A C 1
ATOM 550 O O . PRO A 1 77 ? 7.781 -5.887 -22.859 1 85.31 77 PRO A O 1
ATOM 553 N N . LEU A 1 78 ? 6.598 -4.141 -23.594 1 92.12 78 LEU A N 1
ATOM 554 C CA . LEU A 1 78 ? 5.848 -4.031 -22.344 1 92.12 78 LEU A CA 1
ATOM 555 C C . LEU A 1 78 ? 4.453 -4.637 -22.484 1 92.12 78 LEU A C 1
ATOM 557 O O . LEU A 1 78 ? 3.682 -4.672 -21.531 1 92.12 78 LEU A O 1
ATOM 561 N N . GLN A 1 79 ? 4.18 -5.109 -23.656 1 94.06 79 GLN A N 1
ATOM 562 C CA . GLN A 1 79 ? 2.854 -5.688 -23.859 1 94.06 79 GLN A CA 1
ATOM 563 C C . GLN A 1 79 ? 2.635 -6.895 -22.953 1 94.06 79 GLN A C 1
ATOM 565 O O . GLN A 1 79 ? 3.471 -7.797 -22.891 1 94.06 79 GLN A O 1
ATOM 570 N N . PRO A 1 80 ? 1.53 -6.914 -22.25 1 97.5 80 PRO A N 1
ATOM 571 C CA . PRO A 1 80 ? 1.3 -7.988 -21.281 1 97.5 80 PRO A CA 1
ATOM 572 C C . PRO A 1 80 ? 0.939 -9.312 -21.953 1 97.5 80 PRO A C 1
ATOM 574 O O . PRO A 1 80 ? 0.253 -9.328 -22.969 1 97.5 80 PRO A O 1
ATOM 577 N N . ASP A 1 81 ? 1.374 -10.383 -21.297 1 98.25 81 ASP A N 1
ATOM 578 C CA . ASP A 1 81 ? 1.028 -11.734 -21.719 1 98.25 81 ASP A CA 1
ATOM 579 C C . ASP A 1 81 ? -0.23 -12.227 -21.016 1 98.25 81 ASP A C 1
ATOM 581 O O . ASP A 1 81 ? -0.952 -13.078 -21.531 1 98.25 81 ASP A O 1
ATOM 585 N N . HIS A 1 82 ? -0.443 -11.797 -19.828 1 98.69 82 HIS A N 1
ATOM 586 C CA . HIS A 1 82 ? -1.564 -12.172 -18.969 1 98.69 82 HIS A CA 1
ATOM 587 C C . HIS A 1 82 ? -2.143 -10.961 -18.25 1 98.69 82 HIS A C 1
ATOM 589 O O . HIS A 1 82 ? -1.521 -9.898 -18.219 1 98.69 82 HIS A O 1
ATOM 595 N N . ALA A 1 83 ? -3.326 -11.133 -17.719 1 98.62 83 ALA A N 1
ATOM 596 C CA . ALA A 1 83 ? -3.967 -10.07 -16.938 1 98.62 83 ALA A CA 1
ATOM 597 C C . ALA A 1 83 ? -4.586 -10.625 -15.656 1 98.62 83 ALA A C 1
ATOM 599 O O . ALA A 1 83 ? -5.102 -11.742 -15.641 1 98.62 83 ALA A O 1
ATOM 600 N N . VAL A 1 84 ? -4.48 -9.867 -14.641 1 98.94 84 VAL A N 1
ATOM 601 C CA . VAL A 1 84 ? -5.152 -10.078 -13.367 1 98.94 84 VAL A CA 1
ATOM 602 C C . VAL A 1 84 ? -5.926 -8.82 -12.969 1 98.94 84 VAL A C 1
ATOM 604 O O . VAL A 1 84 ? -5.383 -7.715 -13.008 1 98.94 84 VAL A O 1
ATOM 607 N N . GLU A 1 85 ? -7.152 -8.961 -12.594 1 98.88 85 GLU A N 1
ATOM 608 C CA . GLU A 1 85 ? -7.957 -7.832 -12.148 1 98.88 85 GLU A CA 1
ATOM 609 C C . GLU A 1 85 ? -7.953 -7.723 -10.625 1 98.88 85 GLU A C 1
ATOM 611 O O . GLU A 1 85 ? -8.094 -8.727 -9.922 1 98.88 85 GLU A O 1
ATOM 616 N N . LEU A 1 86 ? -7.742 -6.555 -10.141 1 98.75 86 LEU A N 1
ATOM 617 C CA . LEU A 1 86 ? -7.926 -6.238 -8.734 1 98.75 86 LEU A CA 1
ATOM 618 C C . LEU A 1 86 ? -9.305 -5.641 -8.484 1 98.75 86 LEU A C 1
ATOM 620 O O . LEU A 1 86 ? -9.578 -4.512 -8.891 1 98.75 86 LEU A O 1
ATOM 624 N N . GLU A 1 87 ? -10.086 -6.453 -7.734 1 97.56 87 GLU A N 1
ATOM 625 C CA . GLU A 1 87 ? -11.508 -6.148 -7.613 1 97.56 87 GLU A CA 1
ATOM 626 C C . GLU A 1 87 ? -11.914 -5.973 -6.152 1 97.56 87 GLU A C 1
ATOM 628 O O . GLU A 1 87 ? -11.266 -6.512 -5.254 1 97.56 87 GLU A O 1
ATOM 633 N N . THR A 1 88 ? -12.914 -5.176 -5.98 1 96.25 88 THR A N 1
ATOM 634 C CA . THR A 1 88 ? -13.672 -5.133 -4.738 1 96.25 88 THR A CA 1
ATOM 635 C C . THR A 1 88 ? -15.141 -5.469 -4.992 1 96.25 88 THR A C 1
ATOM 637 O O . THR A 1 88 ? -15.82 -4.785 -5.758 1 96.25 88 THR A O 1
ATOM 640 N N . ARG A 1 89 ? -15.602 -6.531 -4.406 1 94.75 89 ARG A N 1
ATOM 641 C CA . ARG A 1 89 ? -17 -6.93 -4.523 1 94.75 89 ARG A CA 1
ATOM 642 C C . ARG A 1 89 ? -17.797 -6.504 -3.291 1 94.75 89 ARG A C 1
ATOM 644 O O . ARG A 1 89 ? -17.375 -6.754 -2.16 1 94.75 89 ARG A O 1
ATOM 651 N N . PRO A 1 90 ? -18.859 -5.816 -3.525 1 89.5 90 PRO A N 1
ATOM 652 C CA . PRO A 1 90 ? -19.641 -5.324 -2.389 1 89.5 90 PRO A CA 1
ATOM 653 C C . PRO A 1 90 ? -20.172 -6.449 -1.505 1 89.5 90 PRO A C 1
ATOM 655 O O . PRO A 1 90 ? -20.281 -7.594 -1.957 1 89.5 90 PRO A O 1
ATOM 658 N N . PRO A 1 91 ? -20.453 -5.984 -0.242 1 86.81 91 PRO A N 1
ATOM 659 C CA . PRO A 1 91 ? -21.016 -6.992 0.662 1 86.81 91 PRO A CA 1
ATOM 660 C C . PRO A 1 91 ? -22.344 -7.562 0.161 1 86.81 91 PRO A C 1
ATOM 662 O O . PRO A 1 91 ? -23.031 -6.922 -0.637 1 86.81 91 PRO A O 1
ATOM 665 N N . SER A 1 92 ? -22.469 -8.812 0.562 1 77.81 92 SER A N 1
ATOM 666 C CA . SER A 1 92 ? -23.75 -9.492 0.328 1 77.81 92 SER A CA 1
ATOM 667 C C . SER A 1 92 ? -24.328 -10.031 1.629 1 77.81 92 SER A C 1
ATOM 669 O O . SER A 1 92 ? -23.656 -10.031 2.664 1 77.81 92 SER A O 1
ATOM 671 N N . GLY A 1 93 ? -25.594 -10.203 1.757 1 66.75 93 GLY A N 1
ATOM 672 C CA . GLY A 1 93 ? -26.312 -10.641 2.949 1 66.75 93 GLY A CA 1
ATOM 673 C C . GLY A 1 93 ? -25.531 -11.656 3.768 1 66.75 93 GLY A C 1
ATOM 674 O O . GLY A 1 93 ? -25.547 -11.602 5 1 66.75 93 GLY A O 1
ATOM 675 N N . GLU A 1 94 ? -24.781 -12.445 3.158 1 67.81 94 GLU A N 1
ATOM 676 C CA . GLU A 1 94 ? -24.078 -13.484 3.902 1 67.81 94 GLU A CA 1
ATOM 677 C C . GLU A 1 94 ? -22.672 -13.039 4.27 1 67.81 94 GLU A C 1
ATOM 679 O O . GLU A 1 94 ? -22.031 -13.609 5.164 1 67.81 94 GLU A O 1
ATOM 684 N N . ARG A 1 95 ? -22.188 -11.953 3.6 1 75 95 ARG A N 1
ATOM 685 C CA . ARG A 1 95 ? -20.859 -11.422 3.867 1 75 95 ARG A CA 1
ATOM 686 C C . ARG A 1 95 ? -20.906 -9.93 4.172 1 75 95 ARG A C 1
ATOM 688 O O . ARG A 1 95 ? -20.984 -9.102 3.258 1 75 95 ARG A O 1
ATOM 695 N N . PRO A 1 96 ? -20.75 -9.555 5.426 1 78.31 96 PRO A N 1
ATOM 696 C CA . PRO A 1 96 ? -20.938 -8.164 5.82 1 78.31 96 PRO A CA 1
ATOM 697 C C . PRO A 1 96 ? -19.766 -7.266 5.414 1 78.31 96 PRO A C 1
ATOM 699 O O . PRO A 1 96 ? -19.859 -6.039 5.516 1 78.31 96 PRO A O 1
ATOM 702 N N . LEU A 1 97 ? -18.719 -7.832 4.93 1 87 97 LEU A N 1
ATOM 703 C CA . LEU A 1 97 ? -17.562 -7.055 4.473 1 87 97 LEU A CA 1
ATOM 704 C C . LEU A 1 97 ? -17.328 -7.266 2.98 1 87 97 LEU A C 1
ATOM 706 O O . LEU A 1 97 ? -17.625 -8.336 2.445 1 87 97 LEU A O 1
ATOM 710 N N . PRO A 1 98 ? -16.859 -6.211 2.312 1 91.81 98 PRO A N 1
ATOM 711 C CA . PRO A 1 98 ? -16.5 -6.414 0.906 1 91.81 98 PRO A CA 1
ATOM 712 C C . PRO A 1 98 ? -15.461 -7.512 0.712 1 91.81 98 PRO A C 1
ATOM 714 O O . PRO A 1 98 ? -14.68 -7.805 1.627 1 91.81 98 PRO A O 1
ATOM 717 N N . GLU A 1 99 ? -15.531 -8.148 -0.442 1 95.38 99 GLU A N 1
ATOM 718 C CA . GLU A 1 99 ? -14.453 -9.039 -0.846 1 95.38 99 GLU A CA 1
ATOM 719 C C . GLU A 1 99 ? -13.398 -8.305 -1.675 1 95.38 99 GLU A C 1
ATOM 721 O O . GLU A 1 99 ? -13.742 -7.551 -2.586 1 95.38 99 GLU A O 1
ATOM 726 N N . PHE A 1 100 ? -12.211 -8.453 -1.364 1 97.06 100 PHE A N 1
ATOM 727 C CA . PHE A 1 100 ? -11.07 -7.906 -2.094 1 97.06 100 PHE A CA 1
ATOM 728 C C . PHE A 1 100 ? -10.312 -9.016 -2.816 1 97.06 100 PHE A C 1
ATOM 730 O O . PHE A 1 100 ? -9.836 -9.961 -2.186 1 97.06 100 PHE A O 1
ATOM 737 N N . ILE A 1 101 ? -10.156 -8.852 -4.148 1 98.12 101 ILE A N 1
ATOM 738 C CA . ILE A 1 101 ? -9.852 -10.062 -4.906 1 98.12 101 ILE A CA 1
ATOM 739 C C . ILE A 1 101 ? -8.797 -9.75 -5.969 1 98.12 101 ILE A C 1
ATOM 741 O O . ILE A 1 101 ? -8.859 -8.711 -6.629 1 98.12 101 ILE A O 1
ATOM 745 N N . PHE A 1 102 ? -7.797 -10.609 -6.039 1 98.88 102 PHE A N 1
ATOM 746 C CA . PHE A 1 102 ? -7.102 -10.805 -7.305 1 98.88 102 PHE A CA 1
ATOM 747 C C . PHE A 1 102 ? -7.855 -11.789 -8.188 1 98.88 102 PHE A C 1
ATOM 749 O O . PHE A 1 102 ? -8.109 -12.93 -7.785 1 98.88 102 PHE A O 1
ATOM 756 N N . GLU A 1 103 ? -8.18 -11.422 -9.414 1 98.88 103 GLU A N 1
ATOM 757 C CA . GLU A 1 103 ? -8.883 -12.312 -10.336 1 98.88 103 GLU A CA 1
ATOM 758 C C . GLU A 1 103 ? -8.117 -12.469 -11.648 1 98.88 103 GLU A C 1
ATOM 760 O O . GLU A 1 103 ? -8.039 -11.531 -12.438 1 98.88 103 GLU A O 1
ATOM 765 N N . PRO A 1 104 ? -7.617 -13.656 -11.945 1 98.88 104 PRO A N 1
ATOM 766 C CA . PRO A 1 104 ? -7.684 -14.859 -11.109 1 98.88 104 PRO A CA 1
ATOM 767 C C . PRO A 1 104 ? -6.832 -14.758 -9.852 1 98.88 104 PRO A C 1
ATOM 769 O O . PRO A 1 104 ? -5.934 -13.914 -9.773 1 98.88 104 PRO A O 1
ATOM 772 N N . THR A 1 105 ? -7.152 -15.594 -8.859 1 98.94 105 THR A N 1
ATOM 773 C CA . THR A 1 105 ? -6.406 -15.664 -7.613 1 98.94 105 THR A CA 1
ATOM 774 C C . THR A 1 105 ? -5.148 -16.516 -7.777 1 98.94 105 THR A C 1
ATOM 776 O O . THR A 1 105 ? -4.148 -16.297 -7.09 1 98.94 105 THR A O 1
ATOM 779 N N . GLY A 1 106 ? -5.184 -17.547 -8.609 1 98.94 106 GLY A N 1
ATOM 780 C CA . GLY A 1 106 ? -4.039 -18.312 -9.062 1 98.94 106 GLY A CA 1
ATOM 781 C C . GLY A 1 106 ? -3.789 -18.203 -10.555 1 98.94 106 GLY A C 1
ATOM 782 O O . GLY A 1 106 ? -4.727 -18.266 -11.352 1 98.94 106 GLY A O 1
ATOM 783 N N . LEU A 1 107 ? -2.576 -18.031 -10.93 1 98.94 107 LEU A N 1
ATOM 784 C CA . LEU A 1 107 ? -2.248 -17.859 -12.344 1 98.94 107 LEU A CA 1
ATOM 785 C C . LEU A 1 107 ? -0.942 -18.562 -12.688 1 98.94 107 LEU A C 1
ATOM 787 O O . LEU A 1 107 ? 0.043 -18.453 -11.953 1 98.94 107 LEU A O 1
ATOM 791 N N . HIS A 1 108 ? -0.913 -19.328 -13.68 1 98.94 108 HIS A N 1
ATOM 792 C CA . HIS A 1 108 ? 0.301 -19.938 -14.227 1 98.94 108 HIS A CA 1
ATOM 793 C C . HIS A 1 108 ? 0.841 -19.109 -15.391 1 98.94 108 HIS A C 1
ATOM 795 O O . HIS A 1 108 ? 0.082 -18.703 -16.281 1 98.94 108 HIS A O 1
ATOM 801 N N . VAL A 1 109 ? 2.102 -18.797 -15.383 1 98.88 109 VAL A N 1
ATOM 802 C CA . VAL A 1 109 ? 2.734 -18.062 -16.469 1 98.88 109 VAL A CA 1
ATOM 803 C C . VAL A 1 109 ? 4.07 -18.703 -16.828 1 98.88 109 VAL A C 1
ATOM 805 O O . VAL A 1 109 ? 4.527 -19.625 -16.125 1 98.88 109 VAL A O 1
ATOM 808 N N . GLU A 1 110 ? 4.656 -18.297 -17.938 1 98.62 110 GLU A N 1
ATOM 809 C CA . GLU A 1 110 ? 5.992 -18.734 -18.328 1 98.62 110 GLU A CA 1
ATOM 810 C C . GLU A 1 110 ? 7.059 -17.75 -17.875 1 98.62 110 GLU A C 1
ATOM 812 O O . GLU A 1 110 ? 6.785 -16.547 -17.734 1 98.62 110 GLU A O 1
ATOM 817 N N . PRO A 1 111 ? 8.266 -18.312 -17.594 1 98.31 111 PRO A N 1
ATOM 818 C CA . PRO A 1 111 ? 9.328 -17.359 -17.266 1 98.31 111 PRO A CA 1
ATOM 819 C C . PRO A 1 111 ? 9.492 -16.266 -18.312 1 98.31 111 PRO A C 1
ATOM 821 O O . PRO A 1 111 ? 9.531 -16.547 -19.516 1 98.31 111 PRO A O 1
ATOM 824 N N . GLY A 1 112 ? 9.484 -15.008 -17.828 1 97.06 112 GLY A N 1
ATOM 825 C CA . GLY A 1 112 ? 9.656 -13.891 -18.734 1 97.06 112 GLY A CA 1
ATOM 826 C C . GLY A 1 112 ? 8.352 -13.211 -19.109 1 97.06 112 GLY A C 1
ATOM 827 O O . GLY A 1 112 ? 8.359 -12.125 -19.703 1 97.06 112 GLY A O 1
ATOM 828 N N . ASP A 1 113 ? 7.234 -13.82 -18.75 1 98 113 ASP A N 1
ATOM 829 C CA . ASP A 1 113 ? 5.938 -13.234 -19.062 1 98 113 ASP A CA 1
ATOM 830 C C . ASP A 1 113 ? 5.703 -11.953 -18.281 1 98 113 ASP A C 1
ATOM 832 O O . ASP A 1 113 ? 6.141 -11.828 -17.141 1 98 113 ASP A O 1
ATOM 836 N N . VAL A 1 114 ? 5.035 -11.055 -18.922 1 98 114 VAL A N 1
ATOM 837 C CA . VAL A 1 114 ? 4.562 -9.82 -18.297 1 98 114 VAL A CA 1
ATOM 838 C C . VAL A 1 114 ? 3.094 -9.969 -17.906 1 98 114 VAL A C 1
ATOM 840 O O . VAL A 1 114 ? 2.266 -10.383 -18.719 1 98 114 VAL A O 1
ATOM 843 N N . VAL A 1 115 ? 2.812 -9.758 -16.641 1 98.88 115 VAL A N 1
ATOM 844 C CA . VAL A 1 115 ? 1.434 -9.75 -16.172 1 98.88 115 VAL A CA 1
ATOM 845 C C . VAL A 1 115 ? 0.971 -8.312 -15.945 1 98.88 115 VAL A C 1
ATOM 847 O O . VAL A 1 115 ? 1.681 -7.516 -15.328 1 98.88 115 VAL A O 1
ATOM 850 N N . ARG A 1 116 ? -0.168 -7.992 -16.5 1 98.62 116 ARG A N 1
ATOM 851 C CA . ARG A 1 116 ? -0.836 -6.723 -16.234 1 98.62 116 ARG A CA 1
ATOM 852 C C . ARG A 1 116 ? -1.863 -6.871 -15.117 1 98.62 116 ARG A C 1
ATOM 854 O O . ARG A 1 116 ? -2.797 -7.668 -15.227 1 98.62 116 ARG A O 1
ATOM 861 N N . PHE A 1 117 ? -1.671 -6.168 -14.086 1 98.81 117 PHE A N 1
ATOM 862 C CA . PHE A 1 117 ? -2.637 -6.074 -12.992 1 98.81 117 PHE A CA 1
ATOM 863 C C . PHE A 1 117 ? -3.523 -4.848 -13.156 1 98.81 117 PHE A C 1
ATOM 865 O O . PHE A 1 117 ? -3.061 -3.715 -13.008 1 98.81 117 PHE A O 1
ATOM 872 N N . ASP A 1 118 ? -4.766 -5.098 -13.453 1 98.56 118 ASP A N 1
ATOM 873 C CA . ASP A 1 118 ? -5.715 -4.02 -13.719 1 98.56 118 ASP A CA 1
ATOM 874 C C . ASP A 1 118 ? -6.492 -3.646 -12.461 1 98.56 118 ASP A C 1
ATOM 876 O O . ASP A 1 118 ? -7.137 -4.5 -11.852 1 98.56 118 ASP A O 1
ATOM 880 N N . LEU A 1 119 ? -6.465 -2.391 -12.133 1 97.94 119 LEU A N 1
ATOM 881 C CA . LEU A 1 119 ? -7.273 -1.941 -11 1 97.94 119 LEU A CA 1
ATOM 882 C C . LEU A 1 119 ? -8.695 -1.62 -11.445 1 97.94 119 LEU A C 1
ATOM 884 O O . LEU A 1 119 ? -8.969 -0.521 -11.93 1 97.94 119 LEU A O 1
ATOM 888 N N . VAL A 1 120 ? -9.562 -2.537 -11.156 1 96.38 120 VAL A N 1
ATOM 889 C CA . VAL A 1 120 ? -10.977 -2.361 -11.469 1 96.38 120 VAL A CA 1
ATOM 890 C C . VAL A 1 120 ? -11.672 -1.616 -10.328 1 96.38 120 VAL A C 1
ATOM 892 O O . VAL A 1 120 ? -12.711 -0.991 -10.531 1 96.38 120 VAL A O 1
ATOM 895 N N . ALA A 1 121 ? -11.148 -1.689 -9.203 1 95.75 121 ALA A N 1
ATOM 896 C CA . ALA A 1 121 ? -11.531 -0.952 -8 1 95.75 121 ALA A CA 1
ATOM 897 C C . ALA A 1 121 ? -10.32 -0.267 -7.371 1 95.75 121 ALA A C 1
ATOM 899 O O . ALA A 1 121 ? -9.18 -0.685 -7.586 1 95.75 121 ALA A O 1
ATOM 900 N N . PRO A 1 122 ? -10.508 0.798 -6.625 1 95 122 PRO A N 1
ATOM 901 C CA . PRO A 1 122 ? -9.375 1.531 -6.059 1 95 122 PRO A CA 1
ATOM 902 C C . PRO A 1 122 ? -8.805 0.867 -4.809 1 95 122 PRO A C 1
ATOM 904 O O . PRO A 1 122 ? -9.375 -0.106 -4.309 1 95 122 PRO A O 1
ATOM 907 N N . ASP A 1 123 ? -7.676 1.466 -4.297 1 96.12 123 ASP A N 1
ATOM 908 C CA . ASP A 1 123 ? -7.109 1.193 -2.979 1 96.12 123 ASP A CA 1
ATOM 909 C C . ASP A 1 123 ? -6.5 -0.205 -2.922 1 96.12 123 ASP A C 1
ATOM 911 O O . ASP A 1 123 ? -6.75 -0.959 -1.979 1 96.12 123 ASP A O 1
ATOM 915 N N . HIS A 1 124 ? -5.77 -0.603 -3.986 1 98.31 124 HIS A N 1
ATOM 916 C CA . HIS A 1 124 ? -5.094 -1.896 -4.016 1 98.31 124 HIS A CA 1
ATOM 917 C C . HIS A 1 124 ? -3.617 -1.741 -4.363 1 98.31 124 HIS A C 1
ATOM 919 O O . HIS A 1 124 ? -3.2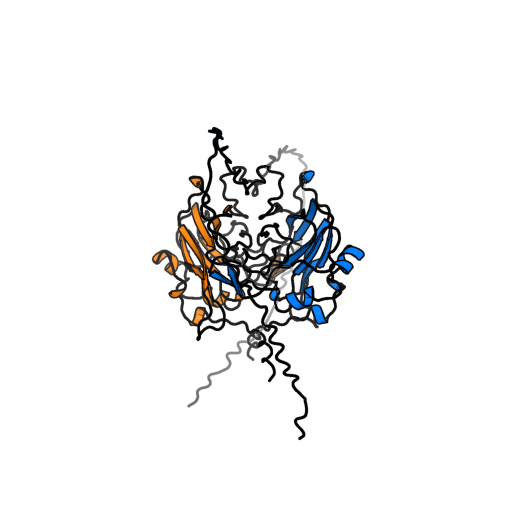15 -0.729 -4.938 1 98.31 124 HIS A O 1
ATOM 925 N N . THR A 1 125 ? -2.828 -2.695 -3.947 1 98.75 125 THR A N 1
ATOM 926 C CA . THR A 1 125 ? -1.438 -2.859 -4.355 1 98.75 125 THR A CA 1
ATOM 927 C C . THR A 1 125 ? -1.175 -4.289 -4.82 1 98.75 125 THR A C 1
ATOM 929 O O . THR A 1 125 ? -2 -5.18 -4.605 1 98.75 125 THR A O 1
ATOM 932 N N . VAL A 1 126 ? -0.156 -4.488 -5.523 1 98.88 126 VAL A N 1
ATOM 933 C CA . VAL A 1 126 ? 0.48 -5.781 -5.75 1 98.88 126 VAL A CA 1
ATOM 934 C C . VAL A 1 126 ? 1.866 -5.797 -5.109 1 98.88 126 VAL A C 1
ATOM 936 O O . VAL A 1 126 ? 2.762 -5.062 -5.535 1 98.88 126 VAL A O 1
ATOM 939 N N . THR A 1 127 ? 2.014 -6.582 -4.07 1 98.88 127 THR A N 1
ATOM 940 C CA . THR A 1 127 ? 3.211 -6.539 -3.236 1 98.88 127 THR A CA 1
ATOM 941 C C . THR A 1 127 ? 3.75 -7.945 -2.992 1 98.88 127 THR A C 1
ATOM 943 O O . THR A 1 127 ? 2.982 -8.875 -2.732 1 98.88 127 THR A O 1
ATOM 946 N N . ALA A 1 128 ? 5.012 -8.117 -3.041 1 98.62 128 ALA A N 1
ATOM 947 C CA . ALA A 1 128 ? 5.66 -9.406 -2.803 1 98.62 128 ALA A CA 1
ATOM 948 C C . ALA A 1 128 ? 5.715 -9.727 -1.312 1 98.62 128 ALA A C 1
ATOM 950 O O . ALA A 1 128 ? 5.816 -8.82 -0.48 1 98.62 128 ALA A O 1
ATOM 951 N N . TYR A 1 129 ? 5.613 -10.992 -1 1 98.38 129 TYR A N 1
ATOM 952 C CA . TYR A 1 129 ? 6.086 -11.461 0.299 1 98.38 129 TYR A CA 1
ATOM 953 C C . TYR A 1 129 ? 7.605 -11.562 0.325 1 98.38 129 TYR A C 1
ATOM 955 O O . TYR A 1 129 ? 8.18 -12.469 -0.278 1 98.38 129 TYR A O 1
ATOM 963 N N . HIS A 1 130 ? 8.219 -10.727 1.079 1 97.5 130 HIS A N 1
ATOM 964 C CA . HIS A 1 130 ? 9.672 -10.633 1.019 1 97.5 130 HIS A CA 1
ATOM 965 C C . HIS A 1 130 ? 10.242 -10.102 2.328 1 97.5 130 HIS A C 1
ATOM 967 O O . HIS A 1 130 ? 9.68 -9.18 2.93 1 97.5 130 HIS A O 1
ATOM 973 N N . PRO A 1 131 ? 11.414 -10.508 2.684 1 95.25 131 PRO A N 1
ATOM 974 C CA . PRO A 1 131 ? 12 -10.109 3.961 1 95.25 131 PRO A CA 1
ATOM 975 C C . PRO A 1 131 ? 12.258 -8.602 4.047 1 95.25 131 PRO A C 1
ATOM 977 O O . PRO A 1 131 ? 12.094 -8 5.109 1 95.25 131 PRO A O 1
ATOM 980 N N . SER A 1 132 ? 12.617 -7.977 2.992 1 93.75 132 SER A N 1
ATOM 981 C CA . SER A 1 132 ? 12.875 -6.539 3.004 1 93.75 132 SER A CA 1
ATOM 982 C C . SER A 1 132 ? 11.609 -5.754 3.338 1 93.75 132 SER A C 1
ATOM 984 O O . SER A 1 132 ? 11.672 -4.57 3.672 1 93.75 132 SER A O 1
ATOM 986 N N . LEU A 1 133 ? 10.492 -6.406 3.213 1 96.12 133 LEU A N 1
ATOM 987 C CA . LEU A 1 133 ? 9.211 -5.777 3.529 1 96.12 133 LEU A CA 1
ATOM 988 C C . LEU A 1 133 ? 8.656 -6.305 4.848 1 96.12 133 LEU A C 1
ATOM 990 O O . LEU A 1 133 ? 7.477 -6.125 5.145 1 96.12 133 LEU A O 1
ATOM 994 N N . GLY A 1 134 ? 9.5 -7.031 5.562 1 94.44 134 GLY A N 1
ATOM 995 C CA . GLY A 1 134 ? 9.109 -7.543 6.867 1 94.44 134 GLY A CA 1
ATOM 996 C C . GLY A 1 134 ? 8.227 -8.773 6.789 1 94.44 134 GLY A C 1
ATOM 997 O O . GLY A 1 134 ? 7.48 -9.07 7.723 1 94.44 134 GLY A O 1
ATOM 998 N N . ARG A 1 135 ? 8.312 -9.461 5.695 1 96.75 135 ARG A N 1
ATOM 999 C CA . ARG A 1 135 ? 7.465 -10.633 5.484 1 96.75 135 ARG A CA 1
ATOM 1000 C C . ARG A 1 135 ? 8.305 -11.867 5.176 1 96.75 135 ARG A C 1
ATOM 1002 O O . ARG A 1 135 ? 9.453 -11.75 4.738 1 96.75 135 ARG A O 1
ATOM 1009 N N . GLN A 1 136 ? 7.711 -13.039 5.473 1 97.38 136 GLN A N 1
ATOM 1010 C CA . GLN A 1 136 ? 8.312 -14.289 5.008 1 97.38 136 GLN A CA 1
ATOM 1011 C C . GLN A 1 136 ? 8.578 -14.242 3.506 1 97.38 136 GLN A C 1
ATOM 1013 O O . GLN A 1 136 ? 7.746 -13.758 2.734 1 97.38 136 GLN A O 1
ATOM 1018 N N . ARG A 1 137 ? 9.758 -14.812 3.123 1 98 137 ARG A N 1
ATOM 1019 C CA . ARG A 1 137 ? 10 -14.891 1.686 1 98 137 ARG A CA 1
ATOM 1020 C C . ARG A 1 137 ? 9.094 -15.93 1.033 1 98 137 ARG A C 1
ATOM 1022 O O . ARG A 1 137 ? 9.219 -17.125 1.294 1 98 137 ARG A O 1
ATOM 1029 N N . ARG A 1 138 ? 8.234 -15.492 0.182 1 98.69 138 ARG A N 1
ATOM 1030 C CA . ARG A 1 138 ? 7.367 -16.391 -0.571 1 98.69 138 ARG A CA 1
ATOM 1031 C C . ARG A 1 138 ? 7.406 -16.078 -2.062 1 98.69 138 ARG A C 1
ATOM 1033 O O . ARG A 1 138 ? 6.363 -16 -2.717 1 98.69 138 ARG A O 1
ATOM 1040 N N . VAL A 1 139 ? 8.602 -15.742 -2.518 1 98.62 139 VAL A N 1
ATOM 1041 C CA . VAL A 1 139 ? 9.047 -15.641 -3.902 1 98.62 139 VAL A CA 1
ATOM 1042 C C . VAL A 1 139 ? 10.344 -16.422 -4.086 1 98.62 139 VAL A C 1
ATOM 1044 O O . VAL A 1 139 ? 11 -16.797 -3.107 1 98.62 139 VAL A O 1
ATOM 1047 N N . PRO A 1 140 ? 10.688 -16.719 -5.312 1 98.19 140 PRO A N 1
ATOM 1048 C CA . PRO A 1 140 ? 11.938 -17.453 -5.512 1 98.19 140 PRO A CA 1
ATOM 1049 C C . PRO A 1 140 ? 13.156 -16.719 -4.957 1 98.19 140 PRO A C 1
ATOM 1051 O O . PRO A 1 140 ? 13.172 -15.484 -4.922 1 98.19 140 PRO A O 1
ATOM 1054 N N . GLU A 1 141 ? 14.164 -17.469 -4.559 1 96.06 141 GLU A N 1
ATOM 1055 C CA . GLU A 1 141 ? 15.43 -16.875 -4.121 1 96.06 141 GLU A CA 1
ATOM 1056 C C . GLU A 1 141 ? 16 -15.953 -5.188 1 96.06 141 GLU A C 1
ATOM 1058 O O . GLU A 1 141 ? 15.961 -16.266 -6.379 1 96.06 141 GLU A O 1
ATOM 1063 N N . GLY A 1 142 ? 16.453 -14.844 -4.77 1 95.5 142 GLY A N 1
ATOM 1064 C CA . GLY A 1 142 ? 17.078 -13.914 -5.695 1 95.5 142 GLY A CA 1
ATOM 1065 C C . GLY A 1 142 ? 16.125 -12.867 -6.234 1 95.5 142 GLY A C 1
ATOM 1066 O O . GLY A 1 142 ? 16.562 -11.844 -6.781 1 95.5 142 GLY A O 1
ATOM 1067 N N . VAL A 1 143 ? 14.867 -13.18 -6.18 1 97.31 143 VAL A N 1
ATOM 1068 C CA . VAL A 1 143 ? 13.891 -12.18 -6.59 1 97.31 143 VAL A CA 1
ATOM 1069 C C . VAL A 1 143 ? 13.844 -11.047 -5.57 1 97.31 143 VAL A C 1
ATOM 1071 O O . VAL A 1 143 ? 13.734 -11.289 -4.363 1 97.31 143 VAL A O 1
ATOM 1074 N N . PRO A 1 144 ? 13.953 -9.812 -6.012 1 96.81 144 PRO A N 1
ATOM 1075 C CA . PRO A 1 144 ? 13.867 -8.703 -5.055 1 96.81 144 PRO A CA 1
ATOM 1076 C C . PRO A 1 144 ? 12.445 -8.453 -4.562 1 96.81 144 PRO A C 1
ATOM 1078 O O . PRO A 1 144 ? 11.484 -8.969 -5.148 1 96.81 144 PRO A O 1
ATOM 1081 N N . ALA A 1 145 ? 12.414 -7.715 -3.5 1 97.44 145 ALA A N 1
ATOM 1082 C CA . ALA A 1 145 ? 11.094 -7.195 -3.139 1 97.44 145 ALA A CA 1
ATOM 1083 C C . ALA A 1 145 ? 10.516 -6.336 -4.262 1 97.44 145 ALA A C 1
ATOM 1085 O O . ALA A 1 145 ? 11.258 -5.652 -4.969 1 97.44 145 ALA A O 1
ATOM 1086 N N . PHE A 1 146 ? 9.211 -6.414 -4.41 1 98.12 146 PHE A N 1
ATOM 1087 C CA . PHE A 1 146 ? 8.547 -5.547 -5.379 1 98.12 146 PHE A CA 1
ATOM 1088 C C . PHE A 1 146 ? 7.172 -5.125 -4.879 1 98.12 146 PHE A C 1
ATOM 1090 O O . PHE A 1 146 ? 6.547 -5.836 -4.09 1 98.12 146 PHE A O 1
ATOM 1097 N N . SER A 1 147 ? 6.738 -3.979 -5.301 1 98.75 147 SER A N 1
ATOM 1098 C CA . SER A 1 147 ? 5.41 -3.475 -4.965 1 98.75 147 SER A CA 1
ATOM 1099 C C . SER A 1 147 ? 4.977 -2.375 -5.926 1 98.75 147 SER A C 1
ATOM 1101 O O . SER A 1 147 ? 5.777 -1.519 -6.301 1 98.75 147 SER A O 1
ATOM 1103 N N . SER A 1 148 ? 3.711 -2.406 -6.23 1 98.69 148 SER A N 1
ATOM 1104 C CA . SER A 1 148 ? 3.092 -1.238 -6.848 1 98.69 148 SER A CA 1
ATOM 1105 C C . SER A 1 148 ? 2.807 -0.152 -5.816 1 98.69 148 SER A C 1
ATOM 1107 O O . SER A 1 148 ? 2.789 -0.42 -4.613 1 98.69 148 SER A O 1
ATOM 1109 N N . PRO A 1 149 ? 2.605 1.061 -6.254 1 98.38 149 PRO A N 1
ATOM 1110 C CA . PRO A 1 149 ? 1.933 2.016 -5.371 1 98.38 149 PRO A CA 1
ATOM 1111 C C . PRO A 1 149 ? 0.477 1.644 -5.098 1 98.38 149 PRO A C 1
ATOM 1113 O O . PRO A 1 149 ? -0.037 0.682 -5.676 1 98.38 149 PRO A O 1
ATOM 1116 N N . VAL A 1 150 ? -0.113 2.352 -4.094 1 98.44 150 VAL A N 1
ATOM 1117 C CA . VAL A 1 150 ? -1.569 2.301 -4.027 1 98.44 150 VAL A CA 1
ATOM 1118 C C . VAL A 1 150 ? -2.168 2.965 -5.262 1 98.44 150 VAL A C 1
ATOM 1120 O O . VAL A 1 150 ? -1.885 4.133 -5.547 1 98.44 150 VAL A O 1
ATOM 1123 N N . LEU A 1 151 ? -2.912 2.27 -6.027 1 95.81 151 LEU A N 1
ATOM 1124 C CA . LEU A 1 151 ? -3.404 2.762 -7.312 1 95.81 151 LEU A CA 1
ATOM 1125 C C . LEU A 1 151 ? -4.93 2.834 -7.316 1 95.81 151 LEU A C 1
ATOM 1127 O O . LEU A 1 151 ? -5.586 2.219 -6.477 1 95.81 151 LEU A O 1
ATOM 1131 N N . GLY A 1 152 ? -5.383 3.676 -8.195 1 93.94 152 GLY A N 1
ATOM 1132 C CA . GLY A 1 152 ? -6.812 3.908 -8.32 1 93.94 152 GLY A CA 1
ATOM 1133 C C . GLY A 1 152 ? -7.445 3.168 -9.484 1 93.94 152 GLY A C 1
ATOM 1134 O O . GLY A 1 152 ? -6.742 2.58 -10.305 1 93.94 152 GLY A O 1
ATOM 1135 N N . GLN A 1 153 ? -8.781 3.236 -9.453 1 93.5 153 GLN A N 1
ATOM 1136 C CA . GLN A 1 153 ? -9.539 2.615 -10.539 1 93.5 153 GLN A CA 1
ATOM 1137 C C . GLN A 1 153 ? -9.109 3.174 -11.898 1 93.5 153 GLN A C 1
ATOM 1139 O O . GLN A 1 153 ? -8.875 4.375 -12.031 1 93.5 153 GLN A O 1
ATOM 1144 N N . GLY A 1 154 ? -8.945 2.273 -12.914 1 95.38 154 GLY A N 1
ATOM 1145 C CA . GLY A 1 154 ? -8.609 2.689 -14.266 1 95.38 154 GLY A CA 1
ATOM 1146 C C . GLY A 1 154 ? -7.113 2.75 -14.516 1 95.38 154 GLY A C 1
ATOM 1147 O O . GLY A 1 154 ? -6.676 3.105 -15.609 1 95.38 154 GLY A O 1
ATOM 1148 N N . THR A 1 155 ? -6.328 2.439 -13.516 1 97.31 155 THR A N 1
ATOM 1149 C CA . THR A 1 155 ? -4.879 2.33 -13.656 1 97.31 155 THR A CA 1
ATOM 1150 C C . THR A 1 155 ? -4.457 0.867 -13.758 1 97.31 155 THR A C 1
ATOM 1152 O O . THR A 1 155 ? -5.301 -0.032 -13.727 1 97.31 155 THR A O 1
ATOM 1155 N N . PHE A 1 156 ? -3.189 0.633 -14.023 1 97.94 156 PHE A N 1
ATOM 1156 C CA . PHE A 1 156 ? -2.668 -0.729 -14.023 1 97.94 156 PHE A CA 1
ATOM 1157 C C . PHE A 1 156 ? -1.197 -0.747 -13.625 1 97.94 156 PHE A C 1
ATOM 1159 O O . PHE A 1 156 ? -0.559 0.304 -13.531 1 97.94 156 PHE A O 1
ATOM 1166 N N . TRP A 1 157 ? -0.692 -1.888 -13.258 1 98.06 157 TRP A N 1
ATOM 1167 C CA . TRP A 1 157 ? 0.704 -2.148 -12.922 1 98.06 157 TRP A CA 1
ATOM 1168 C C . TRP A 1 157 ? 1.234 -3.348 -13.703 1 98.06 157 TRP A C 1
ATOM 1170 O O . TRP A 1 157 ? 0.551 -4.367 -13.828 1 98.06 157 TRP A O 1
ATOM 1180 N N . LEU A 1 158 ? 2.385 -3.197 -14.32 1 98.19 158 LEU A N 1
ATOM 1181 C CA . LEU A 1 158 ? 3.039 -4.297 -15.023 1 98.19 158 LEU A CA 1
ATOM 1182 C C . LEU A 1 158 ? 4.199 -4.852 -14.203 1 98.19 158 LEU A C 1
ATOM 1184 O O . LEU A 1 158 ? 4.941 -4.094 -13.578 1 98.19 158 LEU A O 1
ATOM 1188 N N . TYR A 1 159 ? 4.332 -6.121 -14.25 1 98.38 159 TYR A N 1
ATOM 1189 C CA . TYR A 1 159 ? 5.496 -6.781 -13.672 1 98.38 159 TYR A CA 1
ATOM 1190 C C . TYR A 1 159 ? 5.902 -7.992 -14.5 1 98.38 159 TYR A C 1
ATOM 1192 O O . TYR A 1 159 ? 5.047 -8.719 -15.016 1 98.38 159 TYR A O 1
ATOM 1200 N N . ARG A 1 160 ? 7.164 -8.18 -14.602 1 97.69 160 ARG A N 1
ATOM 1201 C CA . ARG A 1 160 ? 7.699 -9.32 -15.336 1 97.69 160 ARG A CA 1
ATOM 1202 C C . ARG A 1 160 ? 8.148 -10.422 -14.383 1 97.69 160 ARG A C 1
ATOM 1204 O O . ARG A 1 160 ? 8.898 -10.164 -13.438 1 97.69 160 ARG A O 1
ATOM 1211 N N . PHE A 1 161 ? 7.723 -11.586 -14.633 1 98.12 161 PHE A N 1
ATOM 1212 C CA . PHE A 1 161 ? 8.086 -12.734 -13.812 1 98.12 161 PHE A CA 1
ATOM 1213 C C . PHE A 1 161 ? 9.172 -13.562 -14.492 1 98.12 161 PHE A C 1
ATOM 1215 O O . PHE A 1 161 ? 8.867 -14.516 -15.211 1 98.12 161 PHE A O 1
ATOM 1222 N N . ASP A 1 162 ? 10.422 -13.344 -14.141 1 97.06 162 ASP A N 1
ATOM 1223 C CA . ASP A 1 162 ? 11.555 -13.898 -14.867 1 97.06 162 ASP A CA 1
ATOM 1224 C C . ASP A 1 162 ? 11.992 -15.227 -14.273 1 97.06 162 ASP A C 1
ATOM 1226 O O . ASP A 1 162 ? 12.336 -16.156 -15 1 97.06 162 ASP A O 1
ATOM 1230 N N . GLN A 1 163 ? 11.992 -15.336 -12.984 1 97.56 163 GLN A N 1
ATOM 1231 C CA . GLN A 1 163 ? 12.531 -16.516 -12.297 1 97.56 163 GLN A CA 1
ATOM 1232 C C . GLN A 1 163 ? 11.453 -17.562 -12.07 1 97.56 163 GLN A C 1
ATOM 1234 O O . GLN A 1 163 ? 10.391 -17.25 -11.516 1 97.56 163 GLN A O 1
ATOM 1239 N N . PRO A 1 164 ? 11.711 -18.812 -12.5 1 98 164 PRO A N 1
ATOM 1240 C CA . PRO A 1 164 ? 10.734 -19.859 -12.227 1 98 164 PRO A CA 1
ATOM 1241 C C . PRO A 1 164 ? 10.516 -20.094 -10.734 1 98 164 PRO A C 1
ATOM 1243 O O . PRO A 1 164 ? 11.43 -19.891 -9.93 1 98 164 PRO A O 1
ATOM 1246 N N . GLY A 1 165 ? 9.289 -20.531 -10.391 1 98.44 165 GLY A N 1
ATOM 1247 C CA . GLY A 1 165 ? 8.93 -20.812 -9.008 1 98.44 165 GLY A CA 1
ATOM 1248 C C . GLY A 1 165 ? 7.582 -20.25 -8.609 1 98.44 165 GLY A C 1
ATOM 1249 O O . GLY A 1 165 ? 6.758 -19.922 -9.469 1 98.44 165 GLY A O 1
ATOM 1250 N N . VAL A 1 166 ? 7.324 -20.203 -7.359 1 98.88 166 VAL A N 1
ATOM 1251 C CA . VAL A 1 166 ? 6.059 -19.719 -6.816 1 98.88 166 VAL A CA 1
ATOM 1252 C C . VAL A 1 166 ? 6.23 -18.297 -6.289 1 98.88 166 VAL A C 1
ATOM 1254 O O . VAL A 1 166 ? 7.203 -18 -5.59 1 98.88 166 VAL A O 1
ATOM 1257 N N . TYR A 1 167 ? 5.352 -17.422 -6.715 1 98.88 167 TYR A N 1
ATOM 1258 C CA . TYR A 1 167 ? 5.266 -16.047 -6.234 1 98.88 167 TYR A CA 1
ATOM 1259 C C . TYR A 1 167 ? 3.953 -15.812 -5.496 1 98.88 167 TYR A C 1
ATOM 1261 O O . TYR A 1 167 ? 2.881 -15.82 -6.105 1 98.88 167 TYR A O 1
ATOM 1269 N N . ASP A 1 168 ? 4.051 -15.617 -4.219 1 98.88 168 ASP A N 1
ATOM 1270 C CA . ASP A 1 168 ? 2.889 -15.109 -3.502 1 98.88 168 ASP A CA 1
ATOM 1271 C C . ASP A 1 168 ? 2.887 -13.578 -3.48 1 98.88 168 ASP A C 1
ATOM 1273 O O . ASP A 1 168 ? 3.908 -12.953 -3.188 1 98.88 168 ASP A O 1
ATOM 1277 N N . VAL A 1 169 ? 1.751 -13 -3.836 1 98.94 169 VAL A N 1
ATOM 1278 C CA . VAL A 1 169 ? 1.587 -11.547 -3.816 1 98.94 169 VAL A CA 1
ATOM 1279 C C . VAL A 1 169 ? 0.406 -11.172 -2.924 1 98.94 169 VAL A C 1
ATOM 1281 O O . VAL A 1 169 ? -0.521 -11.961 -2.746 1 98.94 169 VAL A O 1
ATOM 1284 N N . LEU A 1 170 ? 0.471 -10 -2.377 1 98.88 170 LEU A N 1
ATOM 1285 C CA . LEU A 1 170 ? -0.588 -9.516 -1.502 1 98.88 170 LEU A CA 1
ATOM 1286 C C . LEU A 1 170 ? -0.954 -8.07 -1.843 1 98.88 170 LEU A C 1
ATOM 1288 O O . LEU A 1 170 ? -0.164 -7.359 -2.465 1 98.88 170 LEU A O 1
ATOM 1292 N N . CYS A 1 171 ? -2.162 -7.719 -1.583 1 98.62 171 CYS A N 1
ATOM 1293 C CA . CYS A 1 171 ? -2.555 -6.32 -1.471 1 98.62 171 CYS A CA 1
ATOM 1294 C C . CYS A 1 171 ? -2.332 -5.801 -0.055 1 98.62 171 CYS A C 1
ATOM 1296 O O . CYS A 1 171 ? -2.938 -6.301 0.896 1 98.62 171 CYS A O 1
ATOM 1298 N N . ALA A 1 172 ? -1.58 -4.793 0.116 1 97.44 172 ALA A N 1
ATOM 1299 C CA . ALA A 1 172 ? -1.084 -4.344 1.415 1 97.44 172 ALA A CA 1
ATOM 1300 C C . ALA A 1 172 ? -2.234 -3.92 2.324 1 97.44 172 ALA A C 1
ATOM 1302 O O . ALA A 1 172 ? -2.289 -4.316 3.49 1 97.44 172 ALA A O 1
ATOM 1303 N N . PRO A 1 173 ? -3.219 -3.146 1.865 1 96.5 173 PRO A N 1
ATOM 1304 C CA . PRO A 1 173 ? -4.27 -2.727 2.795 1 96.5 173 PRO A CA 1
ATOM 1305 C C . PRO A 1 173 ? -5.258 -3.85 3.115 1 96.5 173 PRO A C 1
ATOM 1307 O O . PRO A 1 173 ? -6.02 -3.748 4.078 1 96.5 173 PRO A O 1
ATOM 1310 N N . HIS A 1 174 ? -5.242 -4.957 2.297 1 97.25 174 HIS A N 1
ATOM 1311 C CA . HIS A 1 174 ? -6.344 -5.898 2.455 1 97.25 174 HIS A CA 1
ATOM 1312 C C . HIS A 1 174 ? -5.828 -7.324 2.623 1 97.25 174 HIS A C 1
ATOM 1314 O O . HIS A 1 174 ? -6.559 -8.289 2.373 1 97.25 174 HIS A O 1
ATOM 1320 N N . GLU A 1 175 ? -4.598 -7.457 3.016 1 97.12 175 GLU A N 1
ATOM 1321 C CA . GLU A 1 175 ? -4.012 -8.781 3.201 1 97.12 175 GLU A CA 1
ATOM 1322 C C . GLU A 1 175 ? -4.809 -9.594 4.219 1 97.12 175 GLU A C 1
ATOM 1324 O O . GLU A 1 175 ? -5.168 -10.742 3.955 1 97.12 175 GLU A O 1
ATOM 1329 N N . ILE A 1 176 ? -5.125 -9 5.367 1 92.75 176 ILE A N 1
ATOM 1330 C CA . ILE A 1 176 ? -5.688 -9.742 6.488 1 92.75 176 ILE A CA 1
ATOM 1331 C C . ILE A 1 176 ? -7.141 -10.109 6.188 1 92.75 176 ILE A C 1
ATOM 1333 O O . ILE A 1 176 ? -7.742 -10.922 6.891 1 92.75 176 ILE A O 1
ATOM 1337 N N . PHE A 1 177 ? -7.641 -9.5 5.109 1 93.81 177 PHE A N 1
ATOM 1338 C CA . PHE A 1 177 ? -8.992 -9.828 4.668 1 93.81 177 PHE A CA 1
ATOM 1339 C C . PHE A 1 177 ? -8.961 -10.852 3.545 1 93.81 177 PHE A C 1
ATOM 1341 O O . PHE A 1 177 ? -10.008 -11.211 2.994 1 93.81 177 PHE A O 1
ATOM 1348 N N . GLY A 1 178 ? -7.777 -11.273 3.16 1 97.25 178 GLY A N 1
ATOM 1349 C CA . GLY A 1 178 ? -7.66 -12.406 2.26 1 97.25 178 GLY A CA 1
ATOM 1350 C C . GLY A 1 178 ? -7.301 -12.008 0.842 1 97.25 178 GLY A C 1
ATOM 1351 O O . GLY A 1 178 ? -7.316 -12.844 -0.066 1 97.25 178 GLY A O 1
ATOM 1352 N N . MET A 1 179 ? -6.965 -10.703 0.622 1 98.56 179 MET A N 1
ATOM 1353 C CA . MET A 1 179 ? -6.629 -10.312 -0.744 1 98.56 179 MET A CA 1
ATOM 1354 C C . MET A 1 179 ? -5.188 -10.688 -1.075 1 98.56 179 MET A C 1
ATOM 1356 O O . MET A 1 179 ? -4.273 -9.883 -0.907 1 98.56 179 MET A O 1
ATOM 1360 N N . VAL A 1 180 ? -5.082 -11.859 -1.637 1 98.88 180 VAL A N 1
ATOM 1361 C CA . VAL A 1 180 ? -3.783 -12.414 -2.008 1 98.88 180 VAL A CA 1
ATOM 1362 C C . VAL A 1 180 ? -3.904 -13.18 -3.324 1 98.88 180 VAL A C 1
ATOM 1364 O O . VAL A 1 180 ? -5.012 -13.508 -3.758 1 98.88 180 VAL A O 1
ATOM 1367 N N . GLY A 1 181 ? -2.789 -13.406 -4.02 1 98.94 181 GLY A N 1
ATOM 1368 C CA . GLY A 1 181 ? -2.68 -14.195 -5.238 1 98.94 181 GLY A CA 1
ATOM 1369 C C . GLY A 1 181 ? -1.421 -15.039 -5.297 1 98.94 181 GLY A C 1
ATOM 1370 O O . GLY A 1 181 ? -0.442 -14.75 -4.605 1 98.94 181 GLY A O 1
ATOM 1371 N N . ARG A 1 182 ? -1.501 -16.062 -6.082 1 98.94 182 ARG A N 1
ATOM 1372 C CA . ARG A 1 182 ? -0.338 -16.906 -6.316 1 98.94 182 ARG A CA 1
ATOM 1373 C C . ARG A 1 182 ? -0.042 -17.031 -7.809 1 98.94 182 ARG A C 1
ATOM 1375 O O . ARG A 1 182 ? -0.913 -17.422 -8.586 1 98.94 182 ARG A O 1
ATOM 1382 N N . ILE A 1 183 ? 1.132 -16.672 -8.18 1 98.94 183 ILE A N 1
ATOM 1383 C CA . ILE A 1 183 ? 1.623 -16.828 -9.539 1 98.94 183 ILE A CA 1
ATOM 1384 C C . ILE A 1 183 ? 2.637 -17.969 -9.602 1 98.94 183 ILE A C 1
ATOM 1386 O O . ILE A 1 183 ? 3.633 -17.953 -8.875 1 98.94 183 ILE A O 1
ATOM 1390 N N . VAL A 1 184 ? 2.357 -18.906 -10.328 1 98.94 184 VAL A N 1
ATOM 1391 C CA . VAL A 1 184 ? 3.287 -20.016 -10.57 1 98.94 184 VAL A CA 1
ATOM 1392 C C . VAL A 1 184 ? 3.996 -19.797 -11.906 1 98.94 184 VAL A C 1
ATOM 1394 O O . VAL A 1 184 ? 3.352 -19.719 -12.953 1 98.94 184 VAL A O 1
ATOM 1397 N N . VAL A 1 185 ? 5.289 -19.719 -11.852 1 98.75 185 VAL A N 1
ATOM 1398 C CA . VAL A 1 185 ? 6.09 -19.422 -13.039 1 98.75 185 VAL A CA 1
ATOM 1399 C C . VAL A 1 185 ? 6.84 -20.688 -13.477 1 98.75 185 VAL A C 1
ATOM 1401 O O . VAL A 1 185 ? 7.715 -21.172 -12.766 1 98.75 185 VAL A O 1
ATOM 1404 N N . GLY A 1 186 ? 6.555 -21.172 -14.617 1 98.44 186 GLY A N 1
ATOM 1405 C CA . GLY A 1 186 ? 7.188 -22.375 -15.109 1 98.44 186 GLY A CA 1
ATOM 1406 C C . GLY A 1 186 ? 6.637 -23.641 -14.477 1 98.44 186 GLY A C 1
ATOM 1407 O O . GLY A 1 186 ? 5.441 -23.719 -14.18 1 98.44 186 GLY A O 1
ATOM 1408 N N . ASP A 1 187 ? 7.469 -24.641 -14.375 1 96.94 187 ASP A N 1
ATOM 1409 C CA . ASP A 1 187 ? 7.055 -25.922 -13.789 1 96.94 187 ASP A CA 1
ATOM 1410 C C . ASP A 1 187 ? 6.848 -25.797 -12.281 1 96.94 187 ASP A C 1
ATOM 1412 O O . ASP A 1 187 ? 7.73 -25.312 -11.562 1 96.94 187 ASP A O 1
ATOM 1416 N N . PRO A 1 188 ? 5.691 -26.172 -11.953 1 94.25 188 PRO A N 1
ATOM 1417 C CA . PRO A 1 188 ? 5.426 -26.062 -10.516 1 94.25 188 PRO A CA 1
ATOM 1418 C C . PRO A 1 188 ? 6.328 -26.969 -9.68 1 94.25 188 PRO A C 1
ATOM 1420 O O . PRO A 1 188 ? 6.516 -28.141 -10.016 1 94.25 188 PRO A O 1
ATOM 1423 N N . PRO A 1 189 ? 6.914 -26.422 -8.648 1 91.44 189 PRO A N 1
ATOM 1424 C CA . PRO A 1 189 ? 7.641 -27.297 -7.715 1 91.44 189 PRO A CA 1
ATOM 1425 C C . PRO A 1 189 ? 6.707 -28.172 -6.879 1 91.44 189 PRO A C 1
ATOM 1427 O O . PRO A 1 189 ? 5.52 -27.875 -6.754 1 91.44 189 PRO A O 1
ATOM 1430 N N . ALA A 1 190 ? 7.266 -29.234 -6.449 1 85.88 190 ALA A N 1
ATOM 1431 C CA . ALA A 1 190 ? 6.48 -30.078 -5.559 1 85.88 190 ALA A CA 1
ATOM 1432 C C . ALA A 1 190 ? 6.055 -29.312 -4.309 1 85.88 190 ALA A C 1
ATOM 1434 O O . ALA A 1 190 ? 4.902 -29.406 -3.881 1 85.88 190 ALA A O 1
ATOM 1435 N N . GLU A 1 191 ? 7.031 -28.547 -3.768 1 89.56 191 GLU A N 1
ATOM 1436 C CA . GLU A 1 191 ? 6.777 -27.656 -2.641 1 89.56 191 GLU A CA 1
ATOM 1437 C C . GLU A 1 191 ? 7.383 -26.281 -2.881 1 89.56 191 GLU A C 1
ATOM 1439 O O . GLU A 1 191 ? 8.508 -26.172 -3.375 1 89.56 191 GLU A O 1
ATOM 1444 N N . PRO A 1 192 ? 6.59 -25.328 -2.5 1 93.19 192 PRO A N 1
ATOM 1445 C CA . PRO A 1 192 ? 7.188 -24 -2.648 1 93.19 192 PRO A CA 1
ATOM 1446 C C . PRO A 1 192 ? 8.438 -23.812 -1.785 1 93.19 192 PRO A C 1
ATOM 1448 O O . PRO A 1 192 ? 8.492 -24.328 -0.662 1 93.19 192 PRO A O 1
ATOM 1451 N N . ASN A 1 193 ? 9.445 -23.188 -2.336 1 94.56 193 ASN A N 1
ATOM 1452 C CA . ASN A 1 193 ? 10.688 -22.906 -1.618 1 94.56 193 ASN A CA 1
ATOM 1453 C C . ASN A 1 193 ? 10.594 -21.609 -0.823 1 94.56 193 ASN A C 1
ATOM 1455 O O . ASN A 1 193 ? 11.414 -20.703 -1.012 1 94.56 193 ASN A O 1
ATOM 1459 N N . PHE A 1 194 ? 9.695 -21.531 0.071 1 97.25 194 PHE A N 1
ATOM 1460 C CA . PHE A 1 194 ? 9.523 -20.344 0.896 1 97.25 194 PHE A CA 1
ATOM 1461 C C . PHE A 1 194 ? 10.602 -20.25 1.965 1 97.25 194 PHE A C 1
ATOM 1463 O O . PHE A 1 194 ? 11.148 -21.281 2.389 1 97.25 194 PHE A O 1
ATOM 1470 N N . GLY A 1 195 ? 10.953 -19.047 2.334 1 96 195 GLY A N 1
ATOM 1471 C CA . GLY A 1 195 ? 11.891 -18.828 3.42 1 96 195 GLY A CA 1
ATOM 1472 C C . GLY A 1 195 ? 11.281 -19.062 4.793 1 96 195 GLY A C 1
ATOM 1473 O O . GLY A 1 195 ? 10.102 -19.391 4.902 1 96 195 GLY A O 1
ATOM 1474 N N . PRO A 1 196 ? 12.086 -18.922 5.762 1 94.69 196 PRO A N 1
ATOM 1475 C CA . PRO A 1 196 ? 11.594 -19.078 7.133 1 94.69 196 PRO A CA 1
ATOM 1476 C C . PRO A 1 196 ? 10.641 -17.969 7.543 1 94.69 196 PRO A C 1
ATOM 1478 O O . PRO A 1 196 ? 10.695 -16.859 6.988 1 94.69 196 PRO A O 1
ATOM 1481 N N . ALA A 1 197 ? 9.766 -18.234 8.453 1 95.25 197 ALA A N 1
ATOM 1482 C CA . ALA A 1 197 ? 8.875 -17.25 9.07 1 95.25 197 ALA A CA 1
ATOM 1483 C C . ALA A 1 197 ? 9.203 -17.062 10.547 1 95.25 197 ALA A C 1
ATOM 1485 O O . ALA A 1 197 ? 9.898 -17.891 11.148 1 95.25 197 ALA A O 1
ATOM 1486 N N . GLY A 1 198 ? 8.68 -15.945 11.094 1 92.19 198 GLY A N 1
ATOM 1487 C CA . GLY A 1 198 ? 8.906 -15.68 12.5 1 92.19 198 GLY A CA 1
ATOM 1488 C C . GLY A 1 198 ? 10.227 -14.984 12.766 1 92.19 198 GLY A C 1
ATOM 1489 O O . GLY A 1 198 ? 10.75 -14.273 11.906 1 92.19 198 GLY A O 1
ATOM 1490 N N . GLU A 1 199 ? 10.656 -15.062 13.969 1 90.62 199 GLU A N 1
ATOM 1491 C CA . GLU A 1 199 ? 11.883 -14.391 14.375 1 90.62 199 GLU A CA 1
ATOM 1492 C C . GLU A 1 199 ? 13.109 -15.055 13.75 1 90.62 199 GLU A C 1
ATOM 1494 O O . GLU A 1 199 ? 13.344 -16.25 13.961 1 90.62 199 GLU A O 1
ATOM 1499 N N . VAL A 1 200 ? 13.75 -14.336 12.977 1 89.75 200 VAL A N 1
ATOM 1500 C CA . VAL A 1 200 ? 14.945 -14.828 12.305 1 89.75 200 VAL A CA 1
ATOM 1501 C C . VAL A 1 200 ? 16.125 -13.922 12.633 1 89.75 200 VAL A C 1
ATOM 1503 O O . VAL A 1 200 ? 15.977 -12.703 12.742 1 89.75 200 VAL A O 1
ATOM 1506 N N . ASP A 1 201 ? 17.188 -14.445 12.852 1 84.12 201 ASP A N 1
ATOM 1507 C CA . ASP A 1 201 ? 18.406 -13.688 13.102 1 84.12 201 ASP A CA 1
ATOM 1508 C C . ASP A 1 201 ? 19.094 -13.297 11.789 1 84.12 201 ASP A C 1
ATOM 1510 O O . ASP A 1 201 ? 19.422 -14.156 10.977 1 84.12 201 ASP A O 1
ATOM 1514 N N . VAL A 1 202 ? 19.047 -12.125 11.531 1 72.19 202 VAL A N 1
ATOM 1515 C CA . VAL A 1 202 ? 19.766 -11.594 10.375 1 72.19 202 VAL A CA 1
ATOM 1516 C C . VAL A 1 202 ? 20.906 -10.703 10.844 1 72.19 202 VAL A C 1
ATOM 1518 O O . VAL A 1 202 ? 20.688 -9.602 11.336 1 72.19 202 VAL A O 1
ATOM 1521 N N . ASN A 1 203 ? 22.172 -11.102 10.602 1 72.81 203 ASN A N 1
ATOM 1522 C CA . ASN A 1 203 ? 23.359 -10.359 10.977 1 72.81 203 ASN A CA 1
ATOM 1523 C C . ASN A 1 203 ? 23.297 -9.891 12.43 1 72.81 203 ASN A C 1
ATOM 1525 O O . ASN A 1 203 ? 23.594 -8.727 12.719 1 72.81 203 ASN A O 1
ATOM 1529 N N . GLY A 1 204 ? 22.812 -10.703 13.312 1 76.38 204 GLY A N 1
ATOM 1530 C CA . GLY A 1 204 ? 22.797 -10.375 14.727 1 76.38 204 GLY A CA 1
ATOM 1531 C C . GLY A 1 204 ? 21.562 -9.617 15.156 1 76.38 204 GLY A C 1
ATOM 1532 O O . GLY A 1 204 ? 21.391 -9.312 16.344 1 76.38 204 GLY A O 1
ATOM 1533 N N . GLU A 1 205 ? 20.781 -9.227 14.188 1 77.69 205 GLU A N 1
ATOM 1534 C CA . GLU A 1 205 ? 19.531 -8.539 14.516 1 77.69 205 GLU A CA 1
ATOM 1535 C C . GLU A 1 205 ? 18.328 -9.453 14.281 1 77.69 205 GLU A C 1
ATOM 1537 O O . GLU A 1 205 ? 18.266 -10.156 13.273 1 77.69 205 GLU A O 1
ATOM 1542 N N . THR A 1 206 ? 17.547 -9.531 15.312 1 83 206 THR A N 1
ATOM 1543 C CA . THR A 1 206 ? 16.328 -10.336 15.18 1 83 206 THR A CA 1
ATOM 1544 C C . THR A 1 206 ? 15.266 -9.578 14.398 1 83 206 THR A C 1
ATOM 1546 O O . THR A 1 206 ? 14.898 -8.461 14.766 1 83 206 THR A O 1
ATOM 1549 N N . VAL A 1 207 ? 14.953 -10.188 13.32 1 84.62 207 VAL A N 1
ATOM 1550 C CA . VAL A 1 207 ? 13.891 -9.609 12.508 1 84.62 207 VAL A CA 1
ATOM 1551 C C . VAL A 1 207 ? 12.688 -10.547 12.477 1 84.62 207 VAL A C 1
ATOM 1553 O O . VAL A 1 207 ? 12.852 -11.766 12.398 1 84.62 207 VAL A O 1
ATOM 1556 N N . ASP A 1 208 ? 11.594 -10.016 12.688 1 90 208 ASP A N 1
ATOM 1557 C CA . ASP A 1 208 ? 10.375 -10.812 12.609 1 90 208 ASP A CA 1
ATOM 1558 C C . ASP A 1 208 ? 9.812 -10.828 11.188 1 90 208 ASP A C 1
ATOM 1560 O O . ASP A 1 208 ? 9.375 -9.797 10.672 1 90 208 ASP A O 1
ATOM 1564 N N . LEU A 1 209 ? 9.867 -11.945 10.539 1 95.19 209 LEU A N 1
ATOM 1565 C CA . LEU A 1 209 ? 9.328 -12.133 9.195 1 95.19 209 LEU A CA 1
ATOM 1566 C C . LEU A 1 209 ? 7.93 -12.734 9.25 1 95.19 209 LEU A C 1
ATOM 1568 O O . LEU A 1 209 ? 7.773 -13.93 9.508 1 95.19 209 LEU A O 1
ATOM 1572 N N . ARG A 1 210 ? 6.93 -11.969 8.914 1 94.88 210 ARG A N 1
ATOM 1573 C CA . ARG A 1 210 ? 5.535 -12.352 9.094 1 94.88 210 ARG A CA 1
ATOM 1574 C C . ARG A 1 210 ? 5.043 -13.203 7.93 1 94.88 210 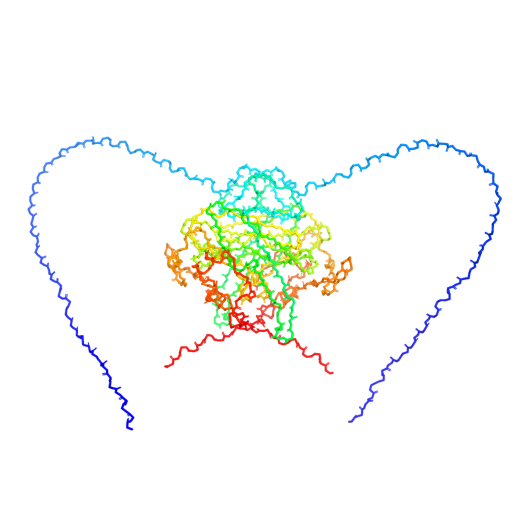ARG A C 1
ATOM 1576 O O . ARG A 1 210 ? 5.172 -12.812 6.77 1 94.88 210 ARG A O 1
ATOM 1583 N N . PRO A 1 211 ? 4.57 -14.406 8.211 1 97.38 211 PRO A N 1
ATOM 1584 C CA . PRO A 1 211 ? 3.875 -15.164 7.164 1 97.38 211 PRO A CA 1
ATOM 1585 C C . PRO A 1 211 ? 2.473 -14.625 6.883 1 97.38 211 PRO A C 1
ATOM 1587 O O . PRO A 1 211 ? 2.004 -13.719 7.578 1 97.38 211 PRO A O 1
ATOM 1590 N N . PRO A 1 212 ? 1.822 -15.141 5.801 1 97.5 212 PRO A N 1
ATOM 1591 C CA . PRO A 1 212 ? 0.414 -14.766 5.652 1 97.5 212 PRO A CA 1
ATOM 1592 C C . PRO A 1 212 ? -0.406 -15.031 6.91 1 97.5 212 PRO A C 1
ATOM 1594 O O . PRO A 1 212 ? -0.219 -16.062 7.566 1 97.5 212 PRO A O 1
ATOM 1597 N N . GLU A 1 213 ? -1.191 -14.078 7.219 1 92 213 GLU A N 1
ATOM 1598 C CA . GLU A 1 213 ? -1.961 -14.195 8.453 1 92 213 GLU A CA 1
ATOM 1599 C C . GLU A 1 213 ? -3.457 -14.07 8.188 1 92 213 GLU A C 1
ATOM 1601 O O . GLU A 1 213 ? -3.867 -13.5 7.172 1 92 213 GLU A O 1
ATOM 1606 N N . LEU A 1 214 ? -4.191 -14.656 9.156 1 94.06 214 LEU A N 1
ATOM 1607 C CA . LEU A 1 214 ? -5.645 -14.555 9.141 1 94.06 214 LEU A CA 1
ATOM 1608 C C . LEU A 1 214 ? -6.211 -15.07 7.824 1 94.06 214 LEU A C 1
ATOM 1610 O O . LEU A 1 214 ? -5.93 -16.203 7.426 1 94.06 214 LEU A O 1
ATOM 1614 N N . THR A 1 215 ? -7.051 -14.32 7.227 1 95.56 215 THR A N 1
ATOM 1615 C CA . THR A 1 215 ? -7.742 -14.852 6.055 1 95.56 215 THR A CA 1
ATOM 1616 C C . THR A 1 215 ? -6.754 -15.125 4.922 1 95.56 215 THR A C 1
ATOM 1618 O O . THR A 1 215 ? -6.961 -16.031 4.117 1 95.56 215 THR A O 1
ATOM 1621 N N . ALA A 1 216 ? -5.664 -14.391 4.855 1 98.06 216 ALA A N 1
ATOM 1622 C CA . ALA A 1 216 ? -4.652 -14.648 3.832 1 98.06 216 ALA A CA 1
ATOM 1623 C C . ALA A 1 216 ? -4.109 -16.062 3.938 1 98.06 216 ALA A C 1
ATOM 1625 O O . ALA A 1 216 ? -3.898 -16.734 2.922 1 98.06 216 ALA A O 1
ATOM 1626 N N . GLU A 1 217 ? -3.859 -16.469 5.148 1 97.81 217 GLU A N 1
ATOM 1627 C CA . GLU A 1 217 ? -3.379 -17.828 5.363 1 97.81 217 GLU A CA 1
ATOM 1628 C C . GLU A 1 217 ? -4.395 -18.859 4.875 1 97.81 217 GLU A C 1
ATOM 1630 O O . GLU A 1 217 ? -4.027 -19.844 4.242 1 97.81 217 GLU A O 1
ATOM 1635 N N . LEU A 1 218 ? -5.648 -18.641 5.172 1 97.81 218 LEU A N 1
ATOM 1636 C CA . LEU A 1 218 ? -6.707 -19.547 4.75 1 97.81 218 LEU A CA 1
ATOM 1637 C C . LEU A 1 218 ? -6.773 -19.641 3.229 1 97.81 218 LEU A C 1
ATOM 1639 O O . LEU A 1 218 ? -6.914 -20.719 2.672 1 97.81 218 LEU A O 1
ATOM 1643 N N . VAL A 1 219 ? -6.668 -18.5 2.582 1 98.62 219 VAL A N 1
ATOM 1644 C CA . VAL A 1 219 ? -6.766 -18.469 1.126 1 98.62 219 VAL A CA 1
ATOM 1645 C C . VAL A 1 219 ? -5.613 -19.25 0.507 1 98.62 219 VAL A C 1
ATOM 1647 O O . VAL A 1 219 ? -5.828 -20.094 -0.367 1 98.62 219 VAL A O 1
ATOM 1650 N N . TYR A 1 220 ? -4.414 -19.047 0.969 1 98.44 220 TYR A N 1
ATOM 1651 C CA . TYR A 1 220 ? -3.256 -19.719 0.4 1 98.44 220 TYR A CA 1
ATOM 1652 C C . TYR A 1 220 ? -3.326 -21.219 0.65 1 98.44 220 TYR A C 1
ATOM 1654 O O . TYR A 1 220 ? -2.752 -22.016 -0.104 1 98.44 220 TYR A O 1
ATOM 1662 N N . ALA A 1 221 ? -3.998 -21.609 1.696 1 97.88 221 ALA A N 1
ATOM 1663 C CA . ALA A 1 221 ? -4.082 -23.016 2.07 1 97.88 221 ALA A CA 1
ATOM 1664 C C . ALA A 1 221 ? -5.152 -23.734 1.256 1 97.88 221 ALA A C 1
ATOM 1666 O O . ALA A 1 221 ? -5.277 -24.953 1.328 1 97.88 221 ALA A O 1
ATOM 1667 N N . ASP A 1 222 ? -5.949 -23 0.517 1 98.62 222 ASP A N 1
ATOM 1668 C CA . ASP A 1 222 ? -6.98 -23.625 -0.301 1 98.62 222 ASP A CA 1
ATOM 1669 C C . ASP A 1 222 ? -6.367 -24.625 -1.287 1 98.62 222 ASP A C 1
ATOM 1671 O O . ASP A 1 222 ? -5.391 -24.297 -1.97 1 98.62 222 ASP A O 1
ATOM 1675 N N . PRO A 1 223 ? -6.961 -25.781 -1.448 1 97.94 223 PRO A N 1
ATOM 1676 C CA . PRO A 1 223 ? -6.418 -26.781 -2.367 1 97.94 223 PRO A CA 1
ATOM 1677 C C . PRO A 1 223 ? -6.348 -26.281 -3.809 1 97.94 223 PRO A C 1
ATOM 1679 O O . PRO A 1 223 ? -5.469 -26.703 -4.566 1 97.94 223 PRO A O 1
ATOM 1682 N N . ALA A 1 224 ? -7.23 -25.359 -4.137 1 98.62 224 ALA A N 1
ATOM 1683 C CA . ALA A 1 224 ? -7.25 -24.844 -5.5 1 98.62 224 ALA A CA 1
ATOM 1684 C C . ALA A 1 224 ? -6.008 -24 -5.777 1 98.62 224 ALA A C 1
ATOM 1686 O O . ALA A 1 224 ? -5.668 -23.734 -6.934 1 98.62 224 ALA A O 1
ATOM 1687 N N . LEU A 1 225 ? -5.305 -23.531 -4.719 1 98.38 225 LEU A N 1
ATOM 1688 C CA . LEU A 1 225 ? -4.156 -22.656 -4.906 1 98.38 225 LEU A CA 1
ATOM 1689 C C . LEU A 1 225 ? -2.852 -23.438 -4.766 1 98.38 225 LEU A C 1
ATOM 1691 O O . LEU A 1 225 ? -1.773 -22.828 -4.711 1 98.38 225 LEU A O 1
ATOM 1695 N N . GLU A 1 226 ? -2.977 -24.797 -4.715 1 98.06 226 GLU A N 1
ATOM 1696 C CA . GLU A 1 226 ? -1.758 -25.594 -4.84 1 98.06 226 GLU A CA 1
ATOM 1697 C C . GLU A 1 226 ? -1.055 -25.328 -6.168 1 98.06 226 GLU A C 1
ATOM 1699 O O . GLU A 1 226 ? -1.7 -25.266 -7.215 1 98.06 226 GLU A O 1
ATOM 1704 N N . PRO A 1 227 ? 0.298 -25.203 -6.094 1 98.31 227 PRO A N 1
ATOM 1705 C CA . PRO A 1 227 ? 1.021 -24.859 -7.32 1 98.31 227 PRO A CA 1
ATOM 1706 C C . PRO A 1 227 ? 0.718 -25.828 -8.469 1 98.31 227 PRO A C 1
ATOM 1708 O O . PRO A 1 227 ? 0.545 -25.406 -9.609 1 98.31 227 PRO A O 1
ATOM 1711 N N . ALA A 1 228 ? 0.614 -27.078 -8.219 1 98 228 ALA A N 1
ATOM 1712 C CA . ALA A 1 228 ? 0.326 -28.062 -9.25 1 98 228 ALA A CA 1
ATOM 1713 C C . ALA A 1 228 ? -1.06 -27.844 -9.852 1 98 228 ALA A C 1
ATOM 1715 O O . ALA A 1 228 ? -1.249 -28 -11.062 1 98 228 ALA A O 1
ATOM 1716 N N . THR A 1 229 ? -1.998 -27.516 -8.992 1 98.25 229 THR A N 1
ATOM 1717 C CA . THR A 1 229 ? -3.359 -27.266 -9.453 1 98.25 229 THR A CA 1
ATOM 1718 C C . THR A 1 229 ? -3.412 -26.031 -10.344 1 98.25 229 THR A C 1
ATOM 1720 O O . THR A 1 229 ? -4.047 -26.047 -11.398 1 98.25 229 THR A O 1
ATOM 1723 N N . ILE A 1 230 ? -2.734 -24.953 -9.922 1 98.69 230 ILE A N 1
ATOM 1724 C CA . ILE A 1 230 ? -2.68 -23.719 -10.711 1 98.69 230 ILE A CA 1
ATOM 1725 C C . ILE A 1 230 ? -2.047 -24 -12.07 1 98.69 230 ILE A C 1
ATOM 1727 O O . ILE A 1 230 ? -2.551 -23.562 -13.102 1 98.69 230 ILE A O 1
ATOM 1731 N N . ALA A 1 231 ? -0.959 -24.734 -12.062 1 98.38 231 ALA A N 1
ATOM 1732 C CA . ALA A 1 231 ? -0.261 -25.047 -13.305 1 98.38 231 ALA A CA 1
ATOM 1733 C C . ALA A 1 231 ? -1.146 -25.875 -14.234 1 98.38 231 ALA A C 1
ATOM 1735 O O . ALA A 1 231 ? -1.15 -25.656 -15.453 1 98.38 231 ALA A O 1
ATOM 1736 N N . GLU A 1 232 ? -1.834 -26.812 -13.695 1 98 232 GLU A N 1
ATOM 1737 C CA . GLU A 1 232 ? -2.707 -27.672 -14.484 1 98 232 GLU A CA 1
ATOM 1738 C C . GLU A 1 232 ? -3.879 -26.891 -15.07 1 98 232 GLU A C 1
ATOM 1740 O O . GLU A 1 232 ? -4.219 -27.078 -16.25 1 98 232 GLU A O 1
ATOM 1745 N N . GLN A 1 233 ? -4.457 -25.984 -14.305 1 98.31 233 GLN A N 1
ATOM 1746 C CA . GLN A 1 233 ? -5.664 -25.281 -14.703 1 98.31 233 GLN A CA 1
ATOM 1747 C C . GLN A 1 233 ? -5.32 -24.016 -15.484 1 98.31 233 GLN A C 1
ATOM 1749 O O . GLN A 1 233 ? -6.168 -23.469 -16.203 1 98.31 233 GLN A O 1
ATOM 1754 N N . GLY A 1 234 ? -4.141 -23.578 -15.305 1 98.69 234 GLY A N 1
ATOM 1755 C CA . GLY A 1 234 ? -3.729 -22.328 -15.938 1 98.69 234 GLY A CA 1
ATOM 1756 C C . GLY A 1 234 ? -4.133 -21.109 -15.148 1 98.69 234 GLY A C 1
ATOM 1757 O O . GLY A 1 234 ? -3.342 -20.172 -14.992 1 98.69 234 GLY A O 1
ATOM 1758 N N . ARG A 1 235 ? -5.344 -21.078 -14.742 1 98.75 235 ARG A N 1
ATOM 1759 C CA . ARG A 1 235 ? -5.891 -20.016 -13.906 1 98.75 235 ARG A CA 1
ATOM 1760 C C . ARG A 1 235 ? -6.906 -20.562 -12.914 1 98.75 235 ARG A C 1
ATOM 1762 O O . ARG A 1 235 ? -7.672 -21.469 -13.242 1 98.75 235 ARG A O 1
ATOM 1769 N N . VAL A 1 236 ? -6.906 -20 -11.734 1 98.88 236 VAL A N 1
ATOM 1770 C CA . VAL A 1 236 ? -7.863 -20.328 -10.688 1 98.88 236 VAL A CA 1
ATOM 1771 C C . VAL A 1 236 ? -8.609 -19.078 -10.25 1 98.88 236 VAL A C 1
ATOM 1773 O O . VAL A 1 236 ? -8 -18.125 -9.742 1 98.88 236 VAL A O 1
ATOM 1776 N N . SER A 1 237 ? -9.914 -19.078 -10.445 1 98.81 237 SER A N 1
ATOM 1777 C CA . SER A 1 237 ? -10.742 -17.953 -10.07 1 98.81 237 SER A CA 1
ATOM 1778 C C . SER A 1 237 ? -11 -17.922 -8.57 1 98.81 237 SER A C 1
ATOM 1780 O O . SER A 1 237 ? -11.062 -18.969 -7.93 1 98.81 237 SER A O 1
ATOM 1782 N N . TRP A 1 238 ? -11.219 -16.734 -8.047 1 98.56 238 TRP A N 1
ATOM 1783 C CA . TRP A 1 238 ? -11.633 -16.562 -6.656 1 98.56 238 TRP A CA 1
ATOM 1784 C C . TRP A 1 238 ? -12.875 -17.391 -6.352 1 98.56 238 TRP A C 1
ATOM 1786 O O . TRP A 1 238 ? -12.977 -18 -5.285 1 98.56 238 TRP A O 1
ATOM 1796 N N . ASP A 1 239 ? -13.742 -17.469 -7.277 1 97.62 239 ASP A N 1
ATOM 1797 C CA . ASP A 1 239 ? -15.023 -18.141 -7.082 1 97.62 239 ASP A CA 1
ATOM 1798 C C . ASP A 1 239 ? -14.836 -19.656 -6.941 1 97.62 239 ASP A C 1
ATOM 1800 O O . ASP A 1 239 ? -15.727 -20.344 -6.457 1 97.62 239 ASP A O 1
ATOM 1804 N N . ALA A 1 240 ? -13.688 -20.172 -7.383 1 98.31 240 ALA A N 1
ATOM 1805 C CA . ALA A 1 240 ? -13.414 -21.609 -7.309 1 98.31 240 ALA A CA 1
ATOM 1806 C C . ALA A 1 240 ? -12.914 -22 -5.922 1 98.31 240 ALA A C 1
ATOM 1808 O O . ALA A 1 240 ? -12.852 -23.172 -5.59 1 98.31 240 ALA A O 1
ATOM 1809 N N . LEU A 1 241 ? -12.523 -21.047 -5.129 1 98.44 241 LEU A N 1
ATOM 1810 C CA . LEU A 1 241 ? -12.023 -21.344 -3.789 1 98.44 241 LEU A CA 1
ATOM 1811 C C . LEU A 1 241 ? -13.164 -21.75 -2.865 1 98.44 241 LEU A C 1
ATOM 1813 O O . LEU A 1 241 ? -14.305 -21.312 -3.037 1 98.44 241 LEU A O 1
ATOM 1817 N N . GLN A 1 242 ? -12.828 -22.516 -1.894 1 98 242 GLN A N 1
ATOM 1818 C CA . GLN A 1 242 ? -13.805 -22.984 -0.916 1 98 242 GLN A CA 1
ATOM 1819 C C . GLN A 1 242 ? -14.289 -21.844 -0.031 1 98 242 GLN A C 1
ATOM 1821 O O . GLN A 1 242 ? -13.516 -20.953 0.311 1 98 242 GLN A O 1
ATOM 1826 N N . PRO A 1 243 ? -15.594 -21.922 0.417 1 94.69 243 PRO A N 1
ATOM 1827 C CA . PRO A 1 243 ? -16.125 -20.906 1.319 1 94.69 243 PRO A CA 1
ATOM 1828 C C . PRO A 1 243 ? -15.312 -20.781 2.613 1 94.69 243 PRO A C 1
ATOM 1830 O O . PRO A 1 243 ? -15.133 -19.688 3.137 1 94.69 243 PRO A O 1
ATOM 1833 N N . GLU A 1 244 ? -14.789 -21.891 3.105 1 95.31 244 GLU A N 1
ATOM 1834 C CA . GLU A 1 244 ? -14.023 -21.922 4.348 1 95.31 244 GLU A CA 1
ATOM 1835 C C . GLU A 1 244 ? -12.719 -21.125 4.207 1 95.31 244 GLU A C 1
ATOM 1837 O O . GLU A 1 244 ? -12.211 -20.578 5.188 1 95.31 244 GLU A O 1
ATOM 1842 N N . SER A 1 245 ? -12.219 -21.062 2.988 1 97.25 245 SER A N 1
ATOM 1843 C CA . SER A 1 245 ? -10.969 -20.375 2.723 1 97.25 245 SER A CA 1
ATOM 1844 C C . SER A 1 245 ? -11.164 -18.859 2.672 1 97.25 245 SER A C 1
ATOM 1846 O O . SER A 1 245 ? -10.195 -18.094 2.725 1 97.25 245 SER A O 1
ATOM 1848 N N . LYS A 1 246 ? -12.43 -18.406 2.617 1 94.5 246 LYS A N 1
ATOM 1849 C CA . LYS A 1 246 ? -12.734 -17 2.408 1 94.5 246 LYS A CA 1
ATOM 1850 C C . LYS A 1 246 ? -13.297 -16.359 3.678 1 94.5 246 LYS A C 1
ATOM 1852 O O . LYS A 1 246 ? -13.75 -15.211 3.658 1 94.5 246 LYS A O 1
ATOM 1857 N N . ARG A 1 247 ? -13.242 -17.125 4.742 1 92.19 247 ARG A N 1
ATOM 1858 C CA . ARG A 1 247 ? -13.797 -16.625 5.996 1 92.19 247 ARG A CA 1
ATOM 1859 C C . ARG A 1 247 ? -13 -15.43 6.508 1 92.19 247 ARG A C 1
ATOM 1861 O O . ARG A 1 247 ? -11.773 -15.461 6.527 1 92.19 247 ARG A O 1
ATOM 1868 N N . VAL A 1 248 ? -13.688 -14.414 6.898 1 89.12 248 VAL A N 1
ATOM 1869 C CA . VAL A 1 248 ? -13.031 -13.242 7.484 1 89.12 248 VAL A CA 1
ATOM 1870 C C . VAL A 1 248 ? -12.828 -13.461 8.984 1 89.12 248 VAL A C 1
ATOM 1872 O O . VAL A 1 248 ? -13.789 -13.758 9.703 1 89.12 248 VAL A O 1
ATOM 1875 N N . LEU A 1 249 ? -11.672 -13.258 9.469 1 88.69 249 LEU A N 1
ATOM 1876 C CA . LEU A 1 249 ? -11.32 -13.625 10.836 1 88.69 249 LEU A CA 1
ATOM 1877 C C . LEU A 1 249 ? -11.148 -12.375 11.703 1 88.69 249 LEU A C 1
ATOM 1879 O O . LEU A 1 249 ? -10.883 -12.484 12.898 1 88.69 249 LEU A O 1
ATOM 1883 N N . VAL A 1 250 ? -11.312 -11.188 11.109 1 83.38 250 VAL A N 1
ATOM 1884 C CA . VAL A 1 250 ? -11.188 -9.953 11.867 1 83.38 250 VAL A CA 1
ATOM 1885 C C . VAL A 1 250 ? -12.57 -9.406 12.203 1 83.38 250 VAL A C 1
ATOM 1887 O O . VAL A 1 250 ? -13.492 -9.477 11.383 1 83.38 250 VAL A O 1
ATOM 1890 N N . GLU A 1 251 ? -12.656 -8.836 13.422 1 80.88 251 GLU A N 1
ATOM 1891 C CA . GLU A 1 251 ? -13.922 -8.242 13.844 1 80.88 251 GLU A CA 1
ATOM 1892 C C . GLU A 1 251 ? -13.781 -6.746 14.086 1 80.88 251 GLU A C 1
ATOM 1894 O O . GLU A 1 251 ? -12.734 -6.281 14.531 1 80.88 251 GLU A O 1
ATOM 1899 N N . PHE A 1 252 ? -14.773 -5.969 13.648 1 77.06 252 PHE A N 1
ATOM 1900 C CA . PHE A 1 252 ? -14.812 -4.523 13.836 1 77.06 252 PHE A CA 1
ATOM 1901 C C . PHE A 1 252 ? -15.891 -4.145 14.844 1 77.06 252 PHE A C 1
ATOM 1903 O O . PHE A 1 252 ? -16.891 -4.859 15 1 77.06 252 PHE A O 1
ATOM 1910 N N . PRO A 1 253 ? -15.586 -3.053 15.641 1 69.94 253 PRO A N 1
ATOM 1911 C CA . PRO A 1 253 ? -16.625 -2.6 16.562 1 69.94 253 PRO A CA 1
ATOM 1912 C C . PRO A 1 253 ? -17.922 -2.234 15.844 1 69.94 253 PRO A C 1
ATOM 1914 O O . PRO A 1 253 ? -17.891 -1.771 14.703 1 69.94 253 PRO A O 1
ATOM 1917 N N . GLU A 1 254 ? -19.031 -2.758 16.375 1 63.41 254 GLU A N 1
ATOM 1918 C CA . GLU A 1 254 ? -20.344 -2.375 15.844 1 63.41 254 GLU A CA 1
ATOM 1919 C C . GLU A 1 254 ? -20.531 -0.862 15.883 1 63.41 254 GLU A C 1
ATOM 1921 O O . GLU A 1 254 ? -20.109 -0.202 16.844 1 63.41 254 GLU A O 1
ATOM 1926 N N . PRO A 1 255 ? -20.812 -0.318 14.68 1 59.12 255 PRO A N 1
ATOM 1927 C CA . PRO A 1 255 ? -21.141 1.108 14.773 1 59.12 255 PRO A CA 1
ATOM 1928 C C . PRO A 1 255 ? -22.125 1.417 15.898 1 59.12 255 PRO A C 1
ATOM 1930 O O . PRO A 1 255 ? -22.953 0.575 16.25 1 59.12 255 PRO A O 1
ATOM 1933 N N . PRO A 1 256 ? -21.844 2.418 16.656 1 49.34 256 PRO A N 1
ATOM 1934 C CA . PRO A 1 256 ? -22.828 2.709 17.703 1 49.34 256 PRO A CA 1
ATOM 1935 C C . PRO A 1 256 ? -24.266 2.695 17.172 1 49.34 256 PRO A C 1
ATOM 1937 O O . PRO A 1 256 ? -24.516 3.094 16.031 1 49.34 256 PRO A O 1
ATOM 1940 N N . ALA A 1 257 ? -25.078 1.695 17.719 1 41.94 257 ALA A N 1
ATOM 1941 C CA . ALA A 1 257 ? -26.5 1.683 17.391 1 41.94 257 ALA A CA 1
ATOM 1942 C C . ALA A 1 257 ? -27.078 3.096 17.375 1 41.94 257 ALA A C 1
ATOM 1944 O O . ALA A 1 257 ? -26.688 3.938 18.188 1 41.94 257 ALA A O 1
ATOM 1945 N N . GLU A 1 258 ? -27.469 3.482 16.141 1 38.94 258 GLU A N 1
ATOM 1946 C CA . GLU A 1 258 ? -28.281 4.703 16.172 1 38.94 258 GLU A CA 1
ATOM 1947 C C . GLU A 1 258 ? -29.094 4.789 17.469 1 38.94 258 GLU A C 1
ATOM 1949 O O . GLU A 1 258 ? -29.766 3.824 17.844 1 38.94 258 GLU A O 1
ATOM 1954 N N . GLY A 1 259 ? -28.641 5.375 18.453 1 30.42 259 GLY A N 1
ATOM 1955 C CA . GLY A 1 259 ? -29.531 5.602 19.562 1 30.42 259 GLY A CA 1
ATOM 1956 C C . GLY A 1 259 ? -30.969 5.902 19.141 1 30.42 259 GLY A C 1
ATOM 1957 O O . GLY A 1 259 ? -31.188 6.605 18.156 1 30.42 259 GLY A O 1
ATOM 1958 N N . GLU A 1 260 ? -32 5.098 19.703 1 32.59 260 GLU A N 1
ATOM 1959 C CA . GLU A 1 260 ? -33.375 5.594 19.875 1 32.59 260 GLU A CA 1
ATOM 1960 C C . GLU A 1 260 ? -33.375 6.992 20.484 1 32.59 260 GLU A C 1
ATOM 1962 O O . GLU A 1 260 ? -32.625 7.27 21.438 1 32.59 260 GLU A O 1
ATOM 1967 N N . MET B 1 1 ? -38.531 19.391 42.125 1 21.47 1 MET B N 1
ATOM 1968 C CA . MET B 1 1 ? -39.469 20.141 41.281 1 21.47 1 MET B CA 1
ATOM 1969 C C . MET B 1 1 ? -39 20.172 39.844 1 21.47 1 MET B C 1
ATOM 1971 O O . MET B 1 1 ? -38.031 20.875 39.5 1 21.47 1 MET B O 1
ATOM 1975 N N . ASP B 1 2 ? -38.969 18.969 39.25 1 21.53 2 ASP B N 1
ATOM 1976 C CA . ASP B 1 2 ? -38.438 18.219 38.125 1 21.53 2 ASP B CA 1
ATOM 1977 C C . ASP B 1 2 ? -39.062 18.688 36.812 1 21.53 2 ASP B C 1
ATOM 1979 O O . ASP B 1 2 ? -40.188 18.25 36.469 1 21.53 2 ASP B O 1
ATOM 1983 N N . ARG B 1 3 ? -38.938 20.062 36.531 1 19.45 3 ARG B N 1
ATOM 1984 C CA . ARG B 1 3 ? -39.5 20.922 35.469 1 19.45 3 ARG B CA 1
ATOM 1985 C C . ARG B 1 3 ? -39.125 20.406 34.094 1 19.45 3 ARG B C 1
ATOM 1987 O O . ARG B 1 3 ? -38 20.609 33.625 1 19.45 3 ARG B O 1
ATOM 1994 N N . ARG B 1 4 ? -39.625 19.188 33.594 1 23.83 4 ARG B N 1
ATOM 1995 C CA . ARG B 1 4 ? -39.531 18.469 32.312 1 23.83 4 ARG B CA 1
ATOM 1996 C C . ARG B 1 4 ? -40.062 19.297 31.172 1 23.83 4 ARG B C 1
ATOM 1998 O O . ARG B 1 4 ? -41.281 19.344 30.969 1 23.83 4 ARG B O 1
ATOM 2005 N N . GLN B 1 5 ? -39.656 20.594 31.016 1 19.41 5 GLN B N 1
ATOM 2006 C CA . GLN B 1 5 ? -40.312 21.484 30.047 1 19.41 5 GLN B CA 1
ATOM 2007 C C . GLN B 1 5 ? -40.469 20.797 28.703 1 19.41 5 GLN B C 1
ATOM 2009 O O . GLN B 1 5 ? -39.656 19.953 28.328 1 19.41 5 GLN B O 1
ATOM 2014 N N . VAL B 1 6 ? -41.562 21.188 27.906 1 20.75 6 VAL B N 1
ATOM 2015 C CA . VAL B 1 6 ? -42.625 21 26.938 1 20.75 6 VAL B CA 1
ATOM 2016 C C . VAL B 1 6 ? -42.031 20.984 25.531 1 20.75 6 VAL B C 1
ATOM 2018 O O . VAL B 1 6 ? -41 21.609 25.281 1 20.75 6 VAL B O 1
ATOM 2021 N N . LEU B 1 7 ? -42.75 20.328 24.547 1 20.48 7 LEU B N 1
ATOM 2022 C CA . LEU B 1 7 ? -42.938 19.625 23.266 1 20.48 7 LEU B CA 1
ATOM 2023 C C . LEU B 1 7 ? -43.062 20.609 22.109 1 20.48 7 LEU B C 1
ATOM 2025 O O . LEU B 1 7 ? -44.062 21.328 22.016 1 20.48 7 LEU B O 1
ATOM 2029 N N . LYS B 1 8 ? -42.125 21.484 21.828 1 21.84 8 LYS B N 1
ATOM 2030 C CA . LYS B 1 8 ? -42.438 22.516 20.844 1 21.84 8 LYS B CA 1
ATOM 2031 C C . LYS B 1 8 ? -42.75 21.906 19.484 1 21.84 8 LYS B C 1
ATOM 2033 O O . LYS B 1 8 ? -41.875 21.328 18.828 1 21.84 8 LYS B O 1
ATOM 2038 N N . ALA B 1 9 ? -44.031 21.438 19.172 1 19.14 9 ALA B N 1
ATOM 2039 C CA . ALA B 1 9 ? -44.438 20.688 17.984 1 19.14 9 ALA B CA 1
ATOM 2040 C C . ALA B 1 9 ? -44.625 21.609 16.781 1 19.14 9 ALA B C 1
ATOM 2042 O O . ALA B 1 9 ? -45.188 21.188 15.758 1 19.14 9 ALA B O 1
ATOM 2043 N N . ALA B 1 10 ? -44.031 22.719 16.641 1 20.69 10 ALA B N 1
ATOM 2044 C CA . ALA B 1 10 ? -44.719 23.625 15.711 1 20.69 10 ALA B CA 1
ATOM 2045 C C . ALA B 1 10 ? -44.875 22.969 14.344 1 20.69 10 ALA B C 1
ATOM 2047 O O . ALA B 1 10 ? -43.906 22.516 13.75 1 20.69 10 ALA B O 1
ATOM 2048 N N . GLY B 1 11 ? -46.125 22.672 13.922 1 16.95 11 GLY B N 1
ATOM 2049 C CA . GLY B 1 11 ? -46.906 21.953 12.922 1 16.95 11 GLY B CA 1
ATOM 2050 C C . GLY B 1 11 ? -46.625 22.406 11.5 1 16.95 11 GLY B C 1
ATOM 2051 O O . GLY B 1 11 ? -45.781 23.297 11.289 1 16.95 11 GLY B O 1
ATOM 2052 N N . VAL B 1 12 ? -47.656 23.094 10.789 1 17.81 12 VAL B N 1
ATOM 2053 C CA . VAL B 1 12 ? -48.531 22.547 9.75 1 17.81 12 VAL B CA 1
ATOM 2054 C C . VAL B 1 12 ? -48 22.922 8.375 1 17.81 12 VAL B C 1
ATOM 2056 O O . VAL B 1 12 ? -47.125 23.766 8.258 1 17.81 12 VAL B O 1
ATOM 2059 N N . THR B 1 13 ? -48.781 23.734 7.48 1 17.67 13 THR B N 1
ATOM 2060 C CA . THR B 1 13 ? -49.625 23.359 6.348 1 17.67 13 THR B CA 1
ATOM 2061 C C . THR B 1 13 ? -48.969 23.719 5.027 1 17.67 13 THR B C 1
ATOM 2063 O O . THR B 1 13 ? -47.938 24.422 5.016 1 17.67 13 THR B O 1
ATOM 2066 N N . SER B 1 14 ? -49.594 24.672 4.137 1 17.38 14 SER B N 1
ATOM 2067 C CA . SER B 1 14 ? -50.344 24.422 2.916 1 17.38 14 SER B CA 1
ATOM 2068 C C . SER B 1 14 ? -49.5 24.703 1.674 1 17.38 14 SER B C 1
ATOM 2070 O O . SER B 1 14 ? -48.406 25.25 1.771 1 17.38 14 SER B O 1
ATOM 2072 N N . THR B 1 15 ? -50.031 25.641 0.57 1 17.17 15 THR B N 1
ATOM 2073 C CA . THR B 1 15 ? -50.656 25.531 -0.745 1 17.17 15 THR B CA 1
ATOM 2074 C C . THR B 1 15 ? -49.688 25.969 -1.84 1 17.17 15 THR B C 1
ATOM 2076 O O . THR B 1 15 ? -48.75 26.766 -1.591 1 17.17 15 THR B O 1
ATOM 2079 N N . VAL B 1 16 ? -49.562 25.219 -3.039 1 17.7 16 VAL B N 1
ATOM 2080 C CA . VAL B 1 16 ? -48.844 25 -4.289 1 17.7 16 VAL B CA 1
ATOM 2081 C C . VAL B 1 16 ? -49.219 26.109 -5.285 1 17.7 16 VAL B C 1
ATOM 2083 O O . VAL B 1 16 ? -48.688 26.141 -6.402 1 17.7 16 VAL B O 1
ATOM 2086 N N . SER B 1 17 ? -49.5 27.266 -4.93 1 16.31 17 SER B N 1
ATOM 2087 C CA . SER B 1 17 ? -50.281 27.828 -6.031 1 16.31 17 SER B CA 1
ATOM 2088 C C . SER B 1 17 ? -49.469 27.844 -7.324 1 16.31 17 SER B C 1
ATOM 2090 O O . SER B 1 17 ? -48.312 28.234 -7.328 1 16.31 17 SER B O 1
ATOM 2092 N N . LEU B 1 18 ? -50 27.125 -8.43 1 17.19 18 LEU B N 1
ATOM 2093 C CA . LEU B 1 18 ? -49.719 26.812 -9.828 1 17.19 18 LEU B CA 1
ATOM 2094 C C . LEU B 1 18 ? -49.781 28.062 -10.688 1 17.19 18 LEU B C 1
ATOM 2096 O O . LEU B 1 18 ? -49.562 28 -11.898 1 17.19 18 LEU B O 1
ATOM 2100 N N . ALA B 1 19 ? -49.594 29.188 -10.25 1 16.78 19 ALA B N 1
ATOM 2101 C CA . ALA B 1 19 ? -50.25 30.141 -11.141 1 16.78 19 ALA B CA 1
ATOM 2102 C C . ALA B 1 19 ? -49.781 29.938 -12.586 1 16.78 19 ALA B C 1
ATOM 2104 O O . ALA B 1 19 ? -48.594 29.844 -12.852 1 16.78 19 ALA B O 1
ATOM 2105 N N . ALA B 1 20 ? -50.812 29.75 -13.586 1 16.72 20 ALA B N 1
ATOM 2106 C CA . ALA B 1 20 ? -51.094 29.359 -14.961 1 16.72 20 ALA B CA 1
ATOM 2107 C C . ALA B 1 20 ? -50.562 30.375 -15.953 1 16.72 20 ALA B C 1
ATOM 2109 O O . ALA B 1 20 ? -50.375 30.078 -17.141 1 16.72 20 ALA B O 1
ATOM 2110 N N . GLY B 1 21 ? -50.469 31.641 -15.742 1 16.23 21 GLY B N 1
ATOM 2111 C CA . GLY B 1 21 ? -51.156 32.438 -16.75 1 16.23 21 GLY B CA 1
ATOM 2112 C C . GLY B 1 21 ? -50.594 32.219 -18.156 1 16.23 21 GLY B C 1
ATOM 2113 O O . GLY B 1 21 ? -49.531 31.625 -18.312 1 16.23 21 GLY B O 1
ATOM 2114 N N . LEU B 1 22 ? -51.062 33.156 -19.156 1 16.66 22 LEU B N 1
ATOM 2115 C CA . LEU B 1 22 ? -51.688 33.406 -20.453 1 16.66 22 LEU B CA 1
ATOM 2116 C C . LEU B 1 22 ? -50.625 33.406 -21.562 1 16.66 22 LEU B C 1
ATOM 2118 O O . LEU B 1 22 ? -49.438 33.719 -21.297 1 16.66 22 LEU B O 1
ATOM 2122 N N . GLY B 1 23 ? -51.094 33.188 -22.922 1 16.91 23 GLY B N 1
ATOM 2123 C CA . GLY B 1 23 ? -50.875 32.625 -24.25 1 16.91 23 GLY B CA 1
ATOM 2124 C C . GLY B 1 23 ? -50.094 33.594 -25.156 1 16.91 23 GLY B C 1
ATOM 2125 O O . GLY B 1 23 ? -49.531 33.156 -26.172 1 16.91 23 GLY B O 1
ATOM 2126 N N . ALA B 1 24 ? -50.188 34.938 -25.094 1 16.61 24 ALA B N 1
ATOM 2127 C CA . ALA B 1 24 ? -50.562 35.469 -26.406 1 16.61 24 ALA B CA 1
ATOM 2128 C C . ALA B 1 24 ? -49.406 35.281 -27.422 1 16.61 24 ALA B C 1
ATOM 2130 O O . ALA B 1 24 ? -48.25 35.188 -27.031 1 16.61 24 ALA B O 1
ATOM 2131 N N . ALA B 1 25 ? -49.781 35.562 -28.812 1 16.61 25 ALA B N 1
ATOM 2132 C CA . ALA B 1 25 ? -49.625 35.125 -30.203 1 16.61 25 ALA B CA 1
ATOM 2133 C C . ALA B 1 25 ? -48.375 35.719 -30.828 1 16.61 25 ALA B C 1
ATOM 2135 O O . ALA B 1 25 ? -47.656 35.031 -31.531 1 16.61 25 ALA B O 1
ATOM 2136 N N . SER B 1 26 ? -48.156 37.188 -30.969 1 16.75 26 SER B N 1
ATOM 2137 C CA . SER B 1 26 ? -48.25 37.5 -32.406 1 16.75 26 SER B CA 1
ATOM 2138 C C . SER B 1 26 ? -46.938 37.156 -33.125 1 16.75 26 SER B C 1
ATOM 2140 O O . SER B 1 26 ? -45.906 37 -32.469 1 16.75 26 SER B O 1
ATOM 2142 N N . ASP B 1 27 ? -46.531 38.156 -34.219 1 16.2 27 ASP B N 1
ATOM 2143 C CA . ASP B 1 27 ? -46.344 38 -35.656 1 16.2 27 ASP B CA 1
ATOM 2144 C C . ASP B 1 27 ? -44.906 37.75 -36.031 1 16.2 27 ASP B C 1
ATOM 2146 O O . ASP B 1 27 ? -44.531 36.719 -36.562 1 16.2 27 ASP B O 1
ATOM 2150 N N . ASP B 1 28 ? -44.156 38.906 -36.719 1 16.97 28 ASP B N 1
ATOM 2151 C CA . ASP B 1 28 ? -43.781 38.844 -38.125 1 16.97 28 ASP B CA 1
ATOM 2152 C C . ASP B 1 28 ? -42.344 38.281 -38.25 1 16.97 28 ASP B C 1
ATOM 2154 O O . ASP B 1 28 ? -41.625 38.156 -37.281 1 16.97 28 ASP B O 1
ATOM 2158 N N . GLU B 1 29 ? -41.531 38.969 -39.281 1 16.69 29 GLU B N 1
ATOM 2159 C CA . GLU B 1 29 ? -40.969 38.5 -40.531 1 16.69 29 GLU B CA 1
ATOM 2160 C C . GLU B 1 29 ? -39.5 38.062 -40.375 1 16.69 29 GLU B C 1
ATOM 2162 O O . GLU B 1 29 ? -39.188 36.906 -40.594 1 16.69 29 GLU B O 1
ATOM 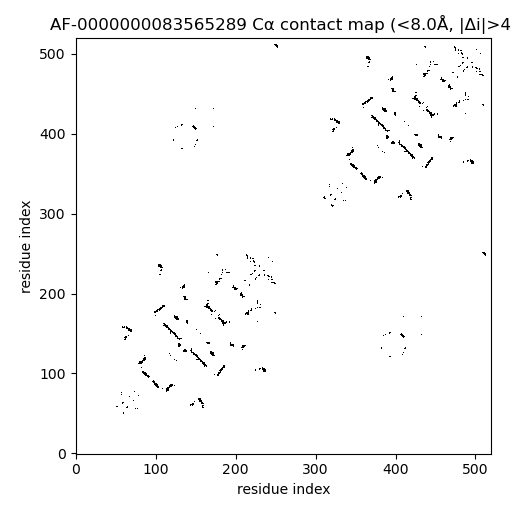2167 N N . GLY B 1 30 ? -38.562 38.906 -40.906 1 17.62 30 GLY B N 1
ATOM 2168 C CA . GLY B 1 30 ? -37.75 38.562 -42.094 1 17.62 30 GLY B CA 1
ATOM 2169 C C . GLY B 1 30 ? -36.438 37.938 -41.719 1 17.62 30 GLY B C 1
ATOM 2170 O O . GLY B 1 30 ? -36 37.969 -40.562 1 17.62 30 GLY B O 1
ATOM 2171 N N . HIS B 1 31 ? -35.625 37.531 -42.812 1 17.3 31 HIS B N 1
ATOM 2172 C CA . HIS B 1 31 ? -34.781 36.5 -43.344 1 17.3 31 HIS B CA 1
ATOM 2173 C C . HIS B 1 31 ? -33.344 36.688 -42.844 1 17.3 31 HIS B C 1
ATOM 2175 O O . HIS B 1 31 ? -32.594 35.688 -42.719 1 17.3 31 HIS B O 1
ATOM 2181 N N . GLY B 1 32 ? -32.75 37.906 -42.719 1 19.38 32 GLY B N 1
ATOM 2182 C CA . GLY B 1 32 ? -31.562 37.875 -43.562 1 19.38 32 GLY B CA 1
ATOM 2183 C C . GLY B 1 32 ? -30.406 37.125 -42.938 1 19.38 32 GLY B C 1
ATOM 2184 O O . GLY B 1 32 ? -30.328 36.969 -41.719 1 19.38 32 GLY B O 1
ATOM 2185 N N . ARG B 1 33 ? -29.719 36.312 -43.75 1 18.14 33 ARG B N 1
ATOM 2186 C CA . ARG B 1 33 ? -28.75 35.219 -43.812 1 18.14 33 ARG B CA 1
ATOM 2187 C C . ARG B 1 33 ? -27.391 35.688 -43.281 1 18.14 33 ARG B C 1
ATOM 2189 O O . ARG B 1 33 ? -26.375 35 -43.5 1 18.14 33 ARG B O 1
ATOM 2196 N N . GLY B 1 34 ? -27.297 36.625 -42.312 1 19.73 34 GLY B N 1
ATOM 2197 C CA . GLY B 1 34 ? -25.875 36.969 -42.344 1 19.73 34 GLY B CA 1
ATOM 2198 C C . GLY B 1 34 ? -24.969 35.844 -41.906 1 19.73 34 GLY B C 1
ATOM 2199 O O . GLY B 1 34 ? -25.25 35.156 -40.938 1 19.73 34 GLY B O 1
ATOM 2200 N N . ARG B 1 35 ? -24.266 35.188 -42.906 1 19.5 35 ARG B N 1
ATOM 2201 C CA . ARG B 1 35 ? -23.312 34.094 -42.844 1 19.5 35 ARG B CA 1
ATOM 2202 C C . ARG B 1 35 ? -22.141 34.406 -41.938 1 19.5 35 ARG B C 1
ATOM 2204 O O . ARG B 1 35 ? -21.344 35.281 -42.219 1 19.5 35 ARG B O 1
ATOM 2211 N N . GLY B 1 36 ? -22.375 34.656 -40.656 1 19.34 36 GLY B N 1
ATOM 2212 C CA . GLY B 1 36 ? -21.188 34.938 -39.875 1 19.34 36 GLY B CA 1
ATOM 2213 C C . GLY B 1 36 ? -20.203 33.812 -39.812 1 19.34 36 GLY B C 1
ATOM 2214 O O . GLY B 1 36 ? -20.578 32.656 -39.594 1 19.34 36 GLY B O 1
ATOM 2215 N N . ASN B 1 37 ? -19.125 33.844 -40.594 1 22.36 37 ASN B N 1
ATOM 2216 C CA . ASN B 1 37 ? -18 32.906 -40.688 1 22.36 37 ASN B CA 1
ATOM 2217 C C . ASN B 1 37 ? -17.281 32.75 -39.375 1 22.36 37 ASN B C 1
ATOM 2219 O O . ASN B 1 37 ? -16.594 33.688 -38.906 1 22.36 37 ASN B O 1
ATOM 2223 N N . GLY B 1 38 ? -17.953 32.469 -38.281 1 21.56 38 GLY B N 1
ATOM 2224 C CA . GLY B 1 38 ? -17.188 32.438 -37.062 1 21.56 38 GLY B CA 1
ATOM 2225 C C . GLY B 1 38 ? -16.172 31.312 -37.031 1 21.56 38 GLY B C 1
ATOM 2226 O O . GLY B 1 38 ? -16.516 30.141 -37.125 1 21.56 38 GLY B O 1
ATOM 2227 N N . ARG B 1 39 ? -14.961 31.438 -37.562 1 23.33 39 ARG B N 1
ATOM 2228 C CA . ARG B 1 39 ? -13.875 30.469 -37.406 1 23.33 39 ARG B CA 1
ATOM 2229 C C . ARG B 1 39 ? -13.609 30.188 -35.938 1 23.33 39 ARG B C 1
ATOM 2231 O O . ARG B 1 39 ? -13.352 31.109 -35.156 1 23.33 39 ARG B O 1
ATOM 2238 N N . THR B 1 40 ? -14.328 29.266 -35.344 1 25.64 40 THR B N 1
ATOM 2239 C CA . THR B 1 40 ? -14.086 28.766 -34 1 25.64 40 THR B CA 1
ATOM 2240 C C . THR B 1 40 ? -12.641 28.297 -33.875 1 25.64 40 THR B C 1
ATOM 2242 O O . THR B 1 40 ? -12.125 27.578 -34.719 1 25.64 40 THR B O 1
ATOM 2245 N N . GLY B 1 41 ? -11.781 29.094 -33.188 1 26.17 41 GLY B N 1
ATOM 2246 C CA . GLY B 1 41 ? -10.43 28.844 -32.719 1 26.17 41 GLY B CA 1
ATOM 2247 C C . GLY B 1 41 ? -10.305 27.547 -31.938 1 26.17 41 GLY B C 1
ATOM 2248 O O . GLY B 1 41 ? -11.172 27.234 -31.109 1 26.17 41 GLY B O 1
ATOM 2249 N N . ASP B 1 42 ? -9.68 26.516 -32.562 1 27.28 42 ASP B N 1
ATOM 2250 C CA . ASP B 1 42 ? -9.273 25.219 -32.031 1 27.28 42 ASP B CA 1
ATOM 2251 C C . ASP B 1 42 ? -8.445 25.375 -30.75 1 27.28 42 ASP B C 1
ATOM 2253 O O . ASP B 1 42 ? -7.328 25.906 -30.781 1 27.28 42 ASP B O 1
ATOM 2257 N N . ASP B 1 43 ? -8.992 25.672 -29.594 1 26.3 43 ASP B N 1
ATOM 2258 C CA . ASP B 1 43 ? -8.305 25.516 -28.312 1 26.3 43 ASP B CA 1
ATOM 2259 C C . ASP B 1 43 ? -7.809 24.094 -28.125 1 26.3 43 ASP B C 1
ATOM 2261 O O . ASP B 1 43 ? -8.57 23.219 -27.703 1 26.3 43 ASP B O 1
ATOM 2265 N N . ARG B 1 44 ? -6.867 23.578 -28.953 1 30.97 44 ARG B N 1
ATOM 2266 C CA . ARG B 1 44 ? -6.133 22.391 -28.547 1 30.97 44 ARG B CA 1
ATOM 2267 C C . ARG B 1 44 ? -5.656 22.5 -27.109 1 30.97 44 ARG B C 1
ATOM 2269 O O . ARG B 1 44 ? -4.824 23.344 -26.797 1 30.97 44 ARG B O 1
ATOM 2276 N N . GLY B 1 45 ? -6.469 22.188 -26.109 1 29 45 GLY B N 1
ATOM 2277 C CA . GLY B 1 45 ? -6.094 21.953 -24.719 1 29 45 GLY B CA 1
ATOM 2278 C C . GLY B 1 45 ? -4.828 21.141 -24.578 1 29 45 GLY B C 1
ATOM 2279 O O . GLY B 1 45 ? -4.715 20.062 -25.156 1 29 45 GLY B O 1
ATOM 2280 N N . GLN B 1 46 ? -3.629 21.719 -24.406 1 32.03 46 GLN B N 1
ATOM 2281 C CA . GLN B 1 46 ? -2.4 21.141 -23.859 1 32.03 46 GLN B CA 1
ATOM 2282 C C . GLN B 1 46 ? -2.699 20.141 -22.75 1 32.03 46 GLN B C 1
ATOM 2284 O O . GLN B 1 46 ? -2.969 20.547 -21.609 1 32.03 46 GLN B O 1
ATOM 2289 N N . GLY B 1 47 ? -3.408 19.125 -22.984 1 32.47 47 GLY B N 1
ATOM 2290 C CA . GLY B 1 47 ? -3.344 18.062 -21.984 1 32.47 47 GLY B CA 1
ATOM 2291 C C . GLY B 1 47 ? -1.942 17.828 -21.453 1 32.47 47 GLY B C 1
ATOM 2292 O O . GLY B 1 47 ? -1.039 17.469 -22.203 1 32.47 47 GLY B O 1
ATOM 2293 N N . GLN B 1 48 ? -1.433 18.625 -20.484 1 32.53 48 GLN B N 1
ATOM 2294 C CA . GLN B 1 48 ? -0.25 18.391 -19.656 1 32.53 48 GLN B CA 1
ATOM 2295 C C . GLN B 1 48 ? 0.008 16.906 -19.469 1 32.53 48 GLN B C 1
ATOM 2297 O O . GLN B 1 48 ? -0.879 16.156 -19.031 1 32.53 48 GLN B O 1
ATOM 2302 N N . ASP B 1 49 ? 0.861 16.344 -20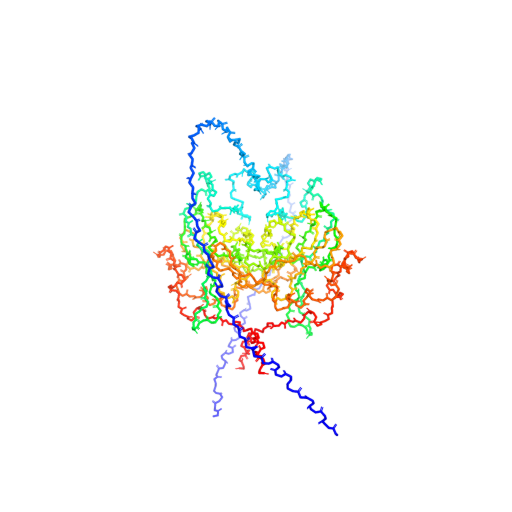.156 1 36.19 49 ASP B N 1
ATOM 2303 C CA . ASP B 1 49 ? 1.537 15.055 -19.969 1 36.19 49 ASP B CA 1
ATOM 2304 C C . ASP B 1 49 ? 1.868 14.812 -18.5 1 36.19 49 ASP B C 1
ATOM 2306 O O . ASP B 1 49 ? 2.881 15.305 -18 1 36.19 49 ASP B O 1
ATOM 2310 N N . GLN B 1 50 ? 0.985 14.695 -17.547 1 36.19 50 GLN B N 1
ATOM 2311 C CA . GLN B 1 50 ? 1.031 14.43 -16.109 1 36.19 50 GLN B CA 1
ATOM 2312 C C . GLN B 1 50 ? 2.012 13.305 -15.797 1 36.19 50 GLN B C 1
ATOM 2314 O O . GLN B 1 50 ? 2.23 12.977 -14.633 1 36.19 50 GLN B O 1
ATOM 2319 N N . ARG B 1 51 ? 2.221 12.406 -16.656 1 37.84 51 ARG B N 1
ATOM 2320 C CA . ARG B 1 51 ? 3.084 11.297 -16.25 1 37.84 51 ARG B CA 1
ATOM 2321 C C . ARG B 1 51 ? 4.52 11.773 -16.047 1 37.84 51 ARG B C 1
ATOM 2323 O O . ARG B 1 51 ? 5.312 11.094 -15.398 1 37.84 51 ARG B O 1
ATOM 2330 N N . ALA B 1 52 ? 5.156 12.445 -17.172 1 41.75 52 ALA B N 1
ATOM 2331 C CA . ALA B 1 52 ? 6.582 12.352 -17.469 1 41.75 52 ALA B CA 1
ATOM 2332 C C . ALA B 1 52 ? 7.398 13.281 -16.578 1 41.75 52 ALA B C 1
ATOM 2334 O O . ALA B 1 52 ? 7.188 14.492 -16.578 1 41.75 52 ALA B O 1
ATOM 2335 N N . CYS B 1 53 ? 7.648 13.062 -15.352 1 49.44 53 CYS B N 1
ATOM 2336 C CA . CYS B 1 53 ? 8.953 13.664 -15.078 1 49.44 53 CYS B CA 1
ATOM 2337 C C . CYS B 1 53 ? 9.969 13.25 -16.141 1 49.44 53 CYS B C 1
ATOM 2339 O O . CYS B 1 53 ? 10.492 12.133 -16.094 1 49.44 53 CYS B O 1
ATOM 2341 N N . SER B 1 54 ? 9.805 13.586 -17.375 1 43.97 54 SER B N 1
ATOM 2342 C CA . SER B 1 54 ? 10.711 13.234 -18.469 1 43.97 54 SER B CA 1
ATOM 2343 C C . SER B 1 54 ? 12.164 13.297 -18.016 1 43.97 54 SER B C 1
ATOM 2345 O O . SER B 1 54 ? 13.047 12.758 -18.688 1 43.97 54 SER B O 1
ATOM 2347 N N . GLN B 1 55 ? 12.359 14.07 -16.906 1 49.31 55 GLN B N 1
ATOM 2348 C CA . GLN B 1 55 ? 13.766 14.172 -16.547 1 49.31 55 GLN B CA 1
ATOM 2349 C C . GLN B 1 55 ? 14.102 13.258 -15.375 1 49.31 55 GLN B C 1
ATOM 2351 O O . GLN B 1 55 ? 13.281 13.062 -14.477 1 49.31 55 GLN B O 1
ATOM 2356 N N . SER B 1 56 ? 15.102 12.406 -15.555 1 51.41 56 SER B N 1
ATOM 2357 C CA . SER B 1 56 ? 15.664 11.508 -14.547 1 51.41 56 SER B CA 1
ATOM 2358 C C . SER B 1 56 ? 15.703 12.164 -13.18 1 51.41 56 SER B C 1
ATOM 2360 O O . SER B 1 56 ? 15.891 11.492 -12.164 1 51.41 56 SER B O 1
ATOM 2362 N N . ASN B 1 57 ? 15.492 13.461 -13.102 1 61.34 57 ASN B N 1
ATOM 2363 C CA . ASN B 1 57 ? 15.68 14.172 -11.836 1 61.34 57 ASN B CA 1
ATOM 2364 C C . ASN B 1 57 ? 14.391 14.828 -11.367 1 61.34 57 ASN B C 1
ATOM 2366 O O . ASN B 1 57 ? 14.422 15.859 -10.695 1 61.34 57 ASN B O 1
ATOM 2370 N N . CYS B 1 58 ? 13.336 14.07 -11.836 1 84.5 58 CYS B N 1
ATOM 2371 C CA . CYS B 1 58 ? 12.07 14.695 -11.469 1 84.5 58 CYS B CA 1
ATOM 2372 C C . CYS B 1 58 ? 11.32 13.852 -10.453 1 84.5 58 CYS B C 1
ATOM 2374 O O . CYS B 1 58 ? 11.508 12.633 -10.391 1 84.5 58 CYS B O 1
ATOM 2376 N N . ILE B 1 59 ? 10.719 14.547 -9.477 1 94 59 ILE B N 1
ATOM 2377 C CA . ILE B 1 59 ? 9.742 13.906 -8.594 1 94 59 ILE B CA 1
ATOM 2378 C C . ILE B 1 59 ? 8.383 13.867 -9.273 1 94 59 ILE B C 1
ATOM 2380 O O . ILE B 1 59 ? 7.766 14.914 -9.508 1 94 59 ILE B O 1
ATOM 2384 N N . HIS B 1 60 ? 7.945 12.648 -9.617 1 93.88 60 HIS B N 1
ATOM 2385 C CA . HIS B 1 60 ? 6.672 12.484 -10.305 1 93.88 60 HIS B CA 1
ATOM 2386 C C . HIS B 1 60 ? 5.508 12.891 -9.406 1 93.88 60 HIS B C 1
ATOM 2388 O O . HIS B 1 60 ? 5.457 12.508 -8.234 1 93.88 60 HIS B O 1
ATOM 2394 N N . PRO B 1 61 ? 4.5 13.641 -9.836 1 95.19 61 PRO B N 1
ATOM 2395 C CA . PRO B 1 61 ? 3.434 14.156 -8.977 1 95.19 61 PRO B CA 1
ATOM 2396 C C . PRO B 1 61 ? 2.535 13.055 -8.422 1 95.19 61 PRO B C 1
ATOM 2398 O O . PRO B 1 61 ? 1.846 13.258 -7.418 1 95.19 61 PRO B O 1
ATOM 2401 N N . VAL B 1 62 ? 2.471 11.875 -9.062 1 96.12 62 VAL B N 1
ATOM 2402 C CA . VAL B 1 62 ? 1.617 10.773 -8.617 1 96.12 62 VAL B CA 1
ATOM 2403 C C . VAL B 1 62 ? 2.465 9.703 -7.93 1 96.12 62 VAL B C 1
ATOM 2405 O O . VAL B 1 62 ? 2.082 9.18 -6.883 1 96.12 62 VAL B O 1
ATOM 2408 N N . LEU B 1 63 ? 3.664 9.477 -8.508 1 96.19 63 LEU B N 1
ATOM 2409 C CA . LEU B 1 63 ? 4.449 8.32 -8.086 1 96.19 63 LEU B CA 1
ATOM 2410 C C . LEU B 1 63 ? 5.582 8.742 -7.152 1 96.19 63 LEU B C 1
ATOM 2412 O O . LEU B 1 63 ? 6.207 7.902 -6.504 1 96.19 63 LEU B O 1
ATOM 2416 N N . GLY B 1 64 ? 5.855 10.016 -7.016 1 96.31 64 GLY B N 1
ATOM 2417 C CA . GLY B 1 64 ? 7.008 10.469 -6.254 1 96.31 64 GLY B CA 1
ATOM 2418 C C . GLY B 1 64 ? 8.32 9.93 -6.781 1 96.31 64 GLY B C 1
ATOM 2419 O O . GLY B 1 64 ? 8.477 9.734 -7.992 1 96.31 64 GLY B O 1
ATOM 2420 N N . TYR B 1 65 ? 9.281 9.898 -5.93 1 95.25 65 TYR B N 1
ATOM 2421 C CA . TYR B 1 65 ? 10.594 9.312 -6.203 1 95.25 65 TYR B CA 1
ATOM 2422 C C . TYR B 1 65 ? 10.969 8.289 -5.141 1 95.25 65 TYR B C 1
ATOM 2424 O O . TYR B 1 65 ? 11.047 8.617 -3.955 1 95.25 65 TYR B O 1
ATOM 2432 N N . SER B 1 66 ? 11.203 7.07 -5.578 1 95.38 66 SER B N 1
ATOM 2433 C CA . SER B 1 66 ? 11.57 6.004 -4.652 1 95.38 66 SER B CA 1
ATOM 2434 C C . SER B 1 66 ? 13.078 5.777 -4.648 1 95.38 66 SER B C 1
ATOM 2436 O O . SER B 1 66 ? 13.672 5.457 -5.684 1 95.38 66 SER B O 1
ATOM 2438 N N . GLY B 1 67 ? 13.688 6.062 -3.465 1 94.56 67 GLY B N 1
ATOM 2439 C CA . GLY B 1 67 ? 15.062 5.641 -3.246 1 94.56 67 GLY B CA 1
ATOM 2440 C C . GLY B 1 67 ? 15.172 4.258 -2.629 1 94.56 67 GLY B C 1
ATOM 2441 O O . GLY B 1 67 ? 14.664 4.02 -1.532 1 94.56 67 GLY B O 1
ATOM 2442 N N . LEU B 1 68 ? 15.883 3.346 -3.273 1 93.88 68 LEU B N 1
ATOM 2443 C CA . LEU B 1 68 ? 15.852 1.942 -2.873 1 93.88 68 LEU B CA 1
ATOM 2444 C C . LEU B 1 68 ? 17.031 1.617 -1.953 1 93.88 68 LEU B C 1
ATOM 2446 O O . LEU B 1 68 ? 17.109 0.515 -1.405 1 93.88 68 LEU B O 1
ATOM 2450 N N . THR B 1 69 ? 17.875 2.535 -1.81 1 92.12 69 THR B N 1
ATOM 2451 C CA . THR B 1 69 ? 18.938 2.453 -0.804 1 92.12 69 THR B CA 1
ATOM 2452 C C . THR B 1 69 ? 19.078 3.775 -0.053 1 92.12 69 THR B C 1
ATOM 2454 O O . THR B 1 69 ? 18.875 4.848 -0.631 1 92.12 69 THR B O 1
ATOM 2457 N N . ALA B 1 70 ? 19.391 3.674 1.175 1 85.5 70 ALA B N 1
ATOM 2458 C CA . ALA B 1 70 ? 19.422 4.852 2.037 1 85.5 70 ALA B CA 1
ATOM 2459 C C . ALA B 1 70 ? 20.5 5.84 1.579 1 85.5 70 ALA B C 1
ATOM 2461 O O . ALA B 1 70 ? 20.344 7.051 1.743 1 85.5 70 ALA B O 1
ATOM 2462 N N . ASP B 1 71 ? 21.516 5.387 0.973 1 86.62 71 ASP B N 1
ATOM 2463 C CA . ASP B 1 71 ? 22.688 6.215 0.689 1 86.62 71 ASP B CA 1
ATOM 2464 C C . ASP B 1 71 ? 22.688 6.688 -0.763 1 86.62 71 ASP B C 1
ATOM 2466 O O . ASP B 1 71 ? 23.688 7.211 -1.252 1 86.62 71 ASP B O 1
ATOM 2470 N N . GLU B 1 72 ? 21.562 6.488 -1.354 1 87.94 72 GLU B N 1
ATOM 2471 C CA . GLU B 1 72 ? 21.484 6.969 -2.73 1 87.94 72 GLU B CA 1
ATOM 2472 C C . GLU B 1 72 ? 21.797 8.461 -2.816 1 87.94 72 GLU B C 1
ATOM 2474 O O . GLU B 1 72 ? 21.266 9.258 -2.041 1 87.94 72 GLU B O 1
ATOM 2479 N N . GLN B 1 73 ? 22.703 8.812 -3.697 1 86.5 73 GLN B N 1
ATOM 2480 C CA . GLN B 1 73 ? 23.016 10.219 -3.898 1 86.5 73 GLN B CA 1
ATOM 2481 C C . GLN B 1 73 ? 21.969 10.898 -4.773 1 86.5 73 GLN B C 1
ATOM 2483 O O . GLN B 1 73 ? 21.719 10.477 -5.906 1 86.5 73 GLN B O 1
ATOM 2488 N N . LEU B 1 74 ? 21.391 11.898 -4.254 1 90.56 74 LEU B N 1
ATOM 2489 C CA . LEU B 1 74 ? 20.328 12.617 -4.953 1 90.56 74 LEU B CA 1
ATOM 2490 C C . LEU B 1 74 ? 20.891 13.875 -5.629 1 90.56 74 LEU B C 1
ATOM 2492 O O . LEU B 1 74 ? 21.703 14.594 -5.043 1 90.56 74 LEU B O 1
ATOM 2496 N N . PRO B 1 75 ? 20.5 14.078 -6.828 1 87 75 PRO B N 1
ATOM 2497 C CA . PRO B 1 75 ? 20.859 15.367 -7.426 1 87 75 PRO B CA 1
ATOM 2498 C C . PRO B 1 75 ? 20.312 16.562 -6.641 1 87 75 PRO B C 1
ATOM 2500 O O . PRO B 1 75 ? 19.406 16.391 -5.816 1 87 75 PRO B O 1
ATOM 2503 N N . GLN B 1 76 ? 20.797 17.656 -6.914 1 84.81 76 GLN B N 1
ATOM 2504 C CA . GLN B 1 76 ? 20.531 18.844 -6.109 1 84.81 76 GLN B CA 1
ATOM 2505 C C . GLN B 1 76 ? 19.047 19.188 -6.117 1 84.81 76 GLN B C 1
ATOM 2507 O O . GLN B 1 76 ? 18.453 19.453 -5.066 1 84.81 76 GLN B O 1
ATOM 2512 N N . PRO B 1 77 ? 18.359 19.109 -7.219 1 85.25 77 PRO B N 1
ATOM 2513 C CA . PRO B 1 77 ? 16.953 19.5 -7.23 1 85.25 77 PRO B CA 1
ATOM 2514 C C . PRO B 1 77 ? 16.062 18.547 -6.426 1 85.25 77 PRO B C 1
ATOM 2516 O O . PRO B 1 77 ? 14.914 18.859 -6.137 1 85.25 77 PRO B O 1
ATOM 2519 N N . LEU B 1 78 ? 16.625 17.406 -6.074 1 91.94 78 LEU B N 1
ATOM 2520 C CA . LEU B 1 78 ? 15.852 16.406 -5.348 1 91.94 78 LEU B CA 1
ATOM 2521 C C . LEU B 1 78 ? 16.219 16.406 -3.869 1 91.94 78 LEU B C 1
ATOM 2523 O O . LEU B 1 78 ? 15.656 15.641 -3.082 1 91.94 78 LEU B O 1
ATOM 2527 N N . GLN B 1 79 ? 17.141 17.266 -3.523 1 94 79 GLN B N 1
ATOM 2528 C CA . GLN B 1 79 ? 17.531 17.297 -2.119 1 94 79 GLN B CA 1
ATOM 2529 C C . GLN B 1 79 ? 16.359 17.672 -1.221 1 94 79 GLN B C 1
ATOM 2531 O O . GLN B 1 79 ? 15.68 18.672 -1.473 1 94 79 GLN B O 1
ATOM 2536 N N . PRO B 1 80 ? 16.141 16.906 -0.198 1 97.5 80 PRO B N 1
ATOM 2537 C CA . PRO B 1 80 ? 14.977 17.141 0.654 1 97.5 80 PRO B CA 1
ATOM 2538 C C . PRO B 1 80 ? 15.156 18.375 1.556 1 97.5 80 PRO B C 1
ATOM 2540 O O . PRO B 1 80 ? 16.266 18.641 2.031 1 97.5 80 PRO B O 1
ATOM 2543 N N . ASP B 1 81 ? 14.031 19.016 1.803 1 98.25 81 ASP B N 1
ATOM 2544 C CA . ASP B 1 81 ? 13.984 20.141 2.736 1 98.25 81 ASP B CA 1
ATOM 2545 C C . ASP B 1 81 ? 13.617 19.672 4.141 1 98.25 81 ASP B C 1
ATOM 2547 O O . ASP B 1 81 ? 13.984 20.312 5.133 1 98.25 81 ASP B O 1
ATOM 2551 N N . HIS B 1 82 ? 12.852 18.641 4.234 1 98.69 82 HIS B N 1
ATOM 2552 C CA . HIS B 1 82 ? 12.367 18.078 5.484 1 98.69 82 HIS B CA 1
ATOM 2553 C C . HIS B 1 82 ? 12.414 16.547 5.449 1 98.69 82 HIS B C 1
ATOM 2555 O O . HIS B 1 82 ? 12.586 15.953 4.383 1 98.69 82 HIS B O 1
ATOM 2561 N N . ALA B 1 83 ? 12.305 15.953 6.613 1 98.62 83 ALA B N 1
ATOM 2562 C CA . ALA B 1 83 ? 12.281 14.5 6.711 1 98.62 83 ALA B CA 1
ATOM 2563 C C . ALA B 1 83 ? 11.18 14.031 7.66 1 98.62 83 ALA B C 1
ATOM 2565 O O . ALA B 1 83 ? 10.898 14.688 8.664 1 98.62 83 ALA B O 1
ATOM 2566 N N . VAL B 1 84 ? 10.562 12.969 7.297 1 98.94 84 VAL B N 1
ATOM 2567 C CA . VAL B 1 84 ? 9.617 12.227 8.125 1 98.94 84 VAL B CA 1
ATOM 2568 C C . VAL B 1 84 ? 10.031 10.758 8.195 1 98.94 84 VAL B C 1
ATOM 2570 O O . VAL B 1 84 ? 10.305 10.133 7.164 1 98.94 84 VAL B O 1
ATOM 2573 N N . GLU B 1 85 ? 10.086 10.211 9.359 1 98.88 85 GLU B N 1
ATOM 2574 C CA . GLU B 1 85 ? 10.414 8.805 9.531 1 98.88 85 GLU B CA 1
ATOM 2575 C C . GLU B 1 85 ? 9.156 7.949 9.648 1 98.88 85 GLU B C 1
ATOM 2577 O O . GLU B 1 85 ? 8.211 8.312 10.352 1 98.88 85 GLU B O 1
ATOM 2582 N N . LEU B 1 86 ? 9.125 6.871 8.93 1 98.75 86 LEU B N 1
ATOM 2583 C CA . LEU B 1 86 ? 8.102 5.84 9.078 1 98.75 86 LEU B CA 1
ATOM 2584 C C . LEU B 1 86 ? 8.594 4.719 9.992 1 98.75 86 LEU B C 1
ATOM 2586 O O . LEU B 1 86 ? 9.477 3.947 9.609 1 98.75 86 LEU B O 1
ATOM 2590 N N . GLU B 1 87 ? 7.926 4.676 11.148 1 97.5 87 GLU B N 1
ATOM 2591 C CA . GLU B 1 87 ? 8.43 3.826 12.227 1 97.5 87 GLU B CA 1
ATOM 2592 C C . GLU B 1 87 ? 7.383 2.793 12.648 1 97.5 87 GLU B C 1
ATOM 2594 O O . GLU B 1 87 ? 6.184 3.004 12.461 1 97.5 87 GLU B O 1
ATOM 2599 N N . THR B 1 88 ? 7.891 1.708 13.117 1 96.25 88 THR B N 1
ATOM 2600 C CA . THR B 1 88 ? 7.109 0.746 13.883 1 96.25 88 TH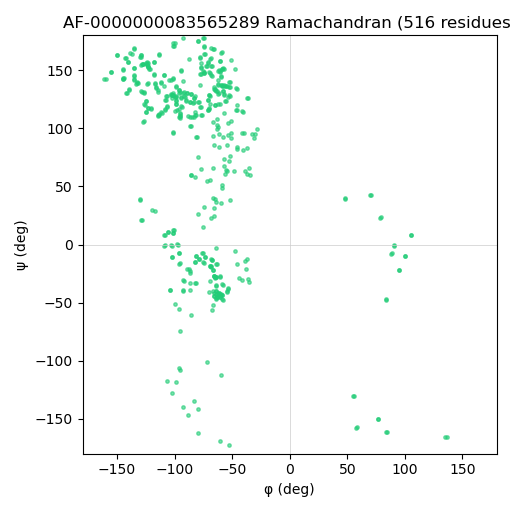R B CA 1
ATOM 2601 C C . THR B 1 88 ? 7.695 0.562 15.281 1 96.25 88 THR B C 1
ATOM 2603 O O . THR B 1 88 ? 8.852 0.155 15.422 1 96.25 88 THR B O 1
ATOM 2606 N N . ARG B 1 89 ? 6.945 0.916 16.281 1 94.75 89 ARG B N 1
ATOM 2607 C CA . ARG B 1 89 ? 7.371 0.734 17.656 1 94.75 89 ARG B CA 1
ATOM 2608 C C . ARG B 1 89 ? 6.758 -0.526 18.266 1 94.75 89 ARG B C 1
ATOM 2610 O O . ARG B 1 89 ? 5.547 -0.745 18.156 1 94.75 89 ARG B O 1
ATOM 2617 N N . PRO B 1 90 ? 7.609 -1.36 18.797 1 89.44 90 PRO B N 1
ATOM 2618 C CA . PRO B 1 90 ? 7.098 -2.619 19.344 1 89.44 90 PRO B CA 1
ATOM 2619 C C . PRO B 1 90 ? 6.09 -2.408 20.469 1 89.44 90 PRO B C 1
ATOM 2621 O O . PRO B 1 90 ? 6.066 -1.343 21.094 1 89.44 90 PRO B O 1
ATOM 2624 N N . PRO B 1 91 ? 5.281 -3.521 20.625 1 86.94 91 PRO B N 1
ATOM 2625 C CA . PRO B 1 91 ? 4.309 -3.426 21.719 1 86.94 91 PRO B CA 1
ATOM 2626 C C . PRO B 1 91 ? 4.969 -3.244 23.078 1 86.94 91 PRO B C 1
ATOM 2628 O O . PRO B 1 91 ? 6.137 -3.604 23.266 1 86.94 91 PRO B O 1
ATOM 2631 N N . SER B 1 92 ? 4.215 -2.531 23.875 1 77.81 92 SER B N 1
ATOM 2632 C CA . SER B 1 92 ? 4.59 -2.385 25.281 1 77.81 92 SER B CA 1
ATOM 2633 C C . SER B 1 92 ? 3.471 -2.857 26.203 1 77.81 92 SER B C 1
ATOM 2635 O O . SER B 1 92 ? 2.357 -3.125 25.75 1 77.81 92 SER B O 1
ATOM 2637 N N . GLY B 1 93 ? 3.734 -3.289 27.375 1 67.06 93 GLY B N 1
ATOM 2638 C CA . GLY B 1 93 ? 2.791 -3.834 28.328 1 67.06 93 GLY B CA 1
ATOM 2639 C C . GLY B 1 93 ? 1.438 -3.152 28.297 1 67.06 93 GLY B C 1
ATOM 2640 O O . GLY B 1 93 ? 0.402 -3.809 28.422 1 67.06 93 GLY B O 1
ATOM 2641 N N . GLU B 1 94 ? 1.391 -1.946 27.969 1 68.12 94 GLU B N 1
ATOM 2642 C CA . GLU B 1 94 ? 0.118 -1.231 27.984 1 68.12 94 GLU B CA 1
ATOM 2643 C C . GLU B 1 94 ? -0.515 -1.213 26.594 1 68.12 94 GLU B C 1
ATOM 2645 O O . GLU B 1 94 ? -1.715 -0.965 26.453 1 68.12 94 GLU B O 1
ATOM 2650 N N . ARG B 1 95 ? 0.312 -1.52 25.578 1 75 95 ARG B N 1
ATOM 2651 C CA . ARG B 1 95 ? -0.173 -1.551 24.203 1 75 95 ARG B CA 1
ATOM 2652 C C . ARG B 1 95 ? 0.163 -2.879 23.531 1 75 95 ARG B C 1
ATOM 2654 O O . ARG B 1 95 ? 1.29 -3.082 23.078 1 75 95 ARG B O 1
ATOM 2661 N N . PRO B 1 96 ? -0.83 -3.723 23.344 1 78.56 96 PRO B N 1
ATOM 2662 C CA . PRO B 1 96 ? -0.563 -5.074 22.844 1 78.56 96 PRO B CA 1
ATOM 2663 C C . PRO B 1 96 ? -0.275 -5.105 21.344 1 78.56 96 PRO B C 1
ATOM 2665 O O . PRO B 1 96 ? 0.15 -6.137 20.812 1 78.56 96 PRO B O 1
ATOM 2668 N N . LEU B 1 97 ? -0.441 -4.02 20.688 1 86.94 97 LEU B N 1
ATOM 2669 C CA . LEU B 1 97 ? -0.148 -3.945 19.266 1 86.94 97 LEU B CA 1
ATOM 2670 C C . LEU B 1 97 ? 0.962 -2.936 18.984 1 86.94 97 LEU B C 1
ATOM 2672 O O . LEU B 1 97 ? 1.105 -1.95 19.719 1 86.94 97 LEU B O 1
ATOM 2676 N N . PRO B 1 98 ? 1.77 -3.221 17.969 1 91.81 98 PRO B N 1
ATOM 2677 C CA . PRO B 1 98 ? 2.771 -2.215 17.609 1 91.81 98 PRO B CA 1
ATOM 2678 C C . PRO B 1 98 ? 2.15 -0.868 17.25 1 91.81 98 PRO B C 1
ATOM 2680 O O . PRO B 1 98 ? 0.987 -0.809 16.828 1 91.81 98 PRO B O 1
ATOM 2683 N N . GLU B 1 99 ? 2.908 0.172 17.484 1 95.25 99 GLU B N 1
ATOM 2684 C CA . GLU B 1 99 ? 2.531 1.485 16.969 1 95.25 99 GLU B CA 1
ATOM 2685 C C . GLU B 1 99 ? 3.168 1.746 15.609 1 95.25 99 GLU B C 1
ATOM 2687 O O . GLU B 1 99 ? 4.363 1.505 15.422 1 95.25 99 GLU B O 1
ATOM 2692 N N . PHE B 1 100 ? 2.432 2.15 14.695 1 97.06 100 PHE B N 1
ATOM 2693 C CA . PHE B 1 100 ? 2.877 2.547 13.367 1 97.06 100 PHE B CA 1
ATOM 2694 C C . PHE B 1 100 ? 2.801 4.05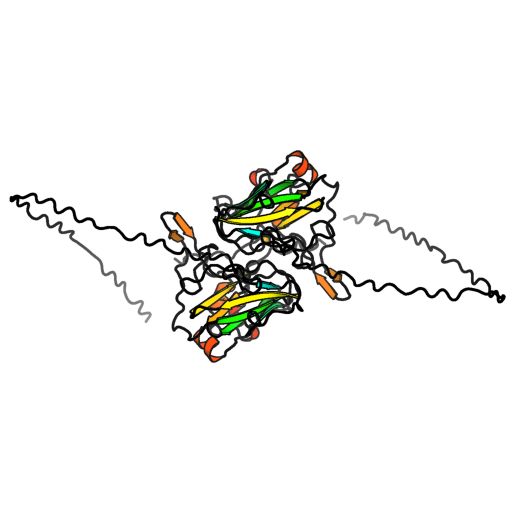9 13.195 1 97.06 100 PHE B C 1
ATOM 2696 O O . PHE B 1 100 ? 1.728 4.652 13.336 1 97.06 100 PHE B O 1
ATOM 2703 N N . ILE B 1 101 ? 3.947 4.672 12.828 1 98.06 101 ILE B N 1
ATOM 2704 C CA . ILE B 1 101 ? 4.012 6.105 13.086 1 98.06 101 ILE B CA 1
ATOM 2705 C C . ILE B 1 101 ? 4.68 6.812 11.914 1 98.06 101 ILE B C 1
ATOM 2707 O O . ILE B 1 101 ? 5.668 6.324 11.359 1 98.06 101 ILE B O 1
ATOM 2711 N N . PHE B 1 102 ? 4.062 7.902 11.492 1 98.88 102 PHE B N 1
ATOM 2712 C CA . PHE B 1 102 ? 4.824 8.969 10.852 1 98.88 102 PHE B CA 1
ATOM 2713 C C . PHE B 1 102 ? 5.457 9.883 11.898 1 98.88 102 PHE B C 1
ATOM 2715 O O . PHE B 1 102 ? 4.754 10.445 12.742 1 98.88 102 PHE B O 1
ATOM 2722 N N . GLU B 1 103 ? 6.75 10.094 11.852 1 98.88 103 GLU B N 1
ATOM 2723 C CA . GLU B 1 103 ? 7.438 10.969 12.797 1 98.88 103 GLU B CA 1
ATOM 2724 C C . GLU B 1 103 ? 8.234 12.055 12.07 1 98.88 103 GLU B C 1
ATOM 2726 O O . GLU B 1 103 ? 9.25 11.766 11.438 1 98.88 103 GLU B O 1
ATOM 2731 N N . PRO B 1 104 ? 7.855 13.312 12.211 1 98.88 104 PRO B N 1
ATOM 2732 C CA . PRO B 1 104 ? 6.699 13.797 12.969 1 98.88 104 PRO B CA 1
ATOM 2733 C C . PRO B 1 104 ? 5.371 13.406 12.328 1 98.88 104 PRO B C 1
ATOM 2735 O O . PRO B 1 104 ? 5.328 13.07 11.141 1 98.88 104 PRO B O 1
ATOM 2738 N N . THR B 1 105 ? 4.305 13.438 13.141 1 98.94 105 THR B N 1
ATOM 2739 C CA . THR B 1 105 ? 2.955 13.141 12.68 1 98.94 105 THR B CA 1
ATOM 2740 C C . THR B 1 105 ? 2.332 14.367 12.016 1 98.94 105 THR B C 1
ATOM 2742 O O . THR B 1 105 ? 1.481 14.234 11.133 1 98.94 105 THR B O 1
ATOM 2745 N N . GLY B 1 106 ? 2.658 15.57 12.469 1 98.94 106 GLY B N 1
ATOM 2746 C CA . GLY B 1 106 ? 2.348 16.844 11.836 1 98.94 106 GLY B CA 1
ATOM 2747 C C . GLY B 1 106 ? 3.58 17.609 11.398 1 98.94 106 GLY B C 1
ATOM 2748 O O . GLY B 1 106 ? 4.559 17.703 12.141 1 98.94 106 GLY B O 1
ATOM 2749 N N . LEU B 1 107 ? 3.557 18.125 10.227 1 98.94 107 LEU B N 1
ATOM 2750 C CA . LEU B 1 107 ? 4.719 18.844 9.703 1 98.94 107 LEU B CA 1
ATOM 2751 C C . LEU B 1 107 ? 4.285 20.062 8.906 1 98.94 107 LEU B C 1
ATOM 2753 O O . LEU B 1 107 ? 3.367 19.984 8.086 1 98.94 107 LEU B O 1
ATOM 2757 N N . HIS B 1 108 ? 4.824 21.172 9.156 1 98.94 108 HIS B N 1
ATOM 2758 C CA . HIS B 1 108 ? 4.645 22.375 8.359 1 98.94 108 HIS B CA 1
ATOM 2759 C C . HIS B 1 108 ? 5.773 22.531 7.344 1 98.94 108 HIS B C 1
ATOM 2761 O O . HIS B 1 108 ? 6.949 22.375 7.684 1 98.94 108 HIS B O 1
ATOM 2767 N N . VAL B 1 109 ? 5.445 22.781 6.105 1 98.88 109 VAL B N 1
ATOM 2768 C CA . VAL B 1 109 ? 6.445 23 5.07 1 98.88 109 VAL B CA 1
ATOM 2769 C C . VAL B 1 109 ? 6.035 24.203 4.215 1 98.88 109 VAL B C 1
ATOM 2771 O O . VAL B 1 109 ? 4.934 24.734 4.367 1 98.88 109 VAL B O 1
ATOM 2774 N N . GLU B 1 110 ? 6.945 24.688 3.379 1 98.62 110 GLU B N 1
ATOM 2775 C CA . GLU B 1 110 ? 6.645 25.75 2.422 1 98.62 110 GLU B CA 1
ATOM 2776 C C . GLU B 1 110 ? 6.277 25.172 1.057 1 98.62 110 GLU B C 1
ATOM 2778 O O . GLU B 1 110 ? 6.723 24.078 0.7 1 98.62 110 GLU B O 1
ATOM 2783 N N . PRO B 1 111 ? 5.426 25.922 0.339 1 98.31 111 PRO B N 1
ATOM 2784 C CA . PRO B 1 111 ? 5.141 25.453 -1.016 1 98.31 111 PRO B CA 1
ATOM 2785 C C . PRO B 1 111 ? 6.41 25.188 -1.829 1 98.31 111 PRO B C 1
ATOM 2787 O O . PRO B 1 111 ? 7.309 26.031 -1.857 1 98.31 111 PRO B O 1
ATOM 2790 N N . GLY B 1 112 ? 6.484 23.984 -2.404 1 97.12 112 GLY B N 1
ATOM 2791 C CA . GLY B 1 112 ? 7.641 23.656 -3.225 1 97.12 112 GLY B CA 1
ATOM 2792 C C . GLY B 1 112 ? 8.672 22.812 -2.492 1 97.12 112 GLY B C 1
ATOM 2793 O O . GLY B 1 112 ? 9.586 22.266 -3.109 1 97.12 112 GLY B O 1
ATOM 2794 N N . ASP B 1 113 ? 8.5 22.656 -1.18 1 98 113 ASP B N 1
ATOM 2795 C CA . ASP B 1 113 ? 9.445 21.859 -0.402 1 98 113 ASP B CA 1
ATOM 2796 C C . ASP B 1 113 ? 9.352 20.391 -0.767 1 98 113 ASP B C 1
ATOM 2798 O O . ASP B 1 113 ? 8.266 19.875 -1.072 1 98 113 ASP B O 1
ATOM 2802 N N . VAL B 1 114 ? 10.477 19.75 -0.717 1 97.94 114 VAL B N 1
ATOM 2803 C CA . VAL B 1 114 ? 10.578 18.312 -0.867 1 97.94 114 VAL B CA 1
ATOM 2804 C C . VAL B 1 114 ? 10.688 17.656 0.508 1 97.94 114 VAL B C 1
ATOM 2806 O O . VAL B 1 114 ? 11.516 18.062 1.333 1 97.94 114 VAL B O 1
ATOM 2809 N N . VAL B 1 115 ? 9.797 16.734 0.789 1 98.81 115 VAL B N 1
ATOM 2810 C CA . VAL B 1 115 ? 9.859 15.953 2.018 1 98.81 115 VAL B CA 1
ATOM 2811 C C . VAL B 1 115 ? 10.391 14.555 1.708 1 98.81 115 VAL B C 1
ATOM 2813 O O . VAL B 1 115 ? 9.93 13.906 0.769 1 98.81 115 VAL B O 1
ATOM 2816 N N . ARG B 1 116 ? 11.398 14.156 2.453 1 98.62 116 ARG B N 1
ATOM 2817 C CA . ARG B 1 116 ? 11.891 12.781 2.408 1 98.62 116 ARG B CA 1
ATOM 2818 C C . ARG B 1 116 ? 11.234 11.93 3.488 1 98.62 116 ARG B C 1
ATOM 2820 O O . ARG B 1 116 ? 11.336 12.242 4.676 1 98.62 116 ARG B O 1
ATOM 2827 N N . PHE B 1 117 ? 10.547 10.938 3.084 1 98.81 117 PHE B N 1
ATOM 2828 C CA . PHE B 1 117 ? 9.984 9.938 3.984 1 98.81 117 PHE B CA 1
ATOM 2829 C C . PHE B 1 117 ? 10.914 8.734 4.102 1 98.81 117 PHE B C 1
ATOM 2831 O O . PHE B 1 117 ? 11.062 7.965 3.146 1 98.81 117 PHE B O 1
ATOM 2838 N N . ASP B 1 118 ? 11.5 8.602 5.27 1 98.56 118 ASP B N 1
ATOM 2839 C CA . ASP B 1 118 ? 12.477 7.539 5.504 1 98.56 118 ASP B CA 1
ATOM 2840 C C . ASP B 1 118 ? 11.805 6.312 6.121 1 98.56 118 ASP B C 1
ATOM 2842 O O . ASP B 1 118 ? 11.172 6.406 7.176 1 98.56 118 ASP B O 1
ATOM 2846 N N . LEU B 1 119 ? 12.008 5.176 5.496 1 97.94 119 LEU B N 1
ATOM 2847 C CA . LEU B 1 119 ? 11.492 3.947 6.09 1 97.94 119 LEU B CA 1
ATOM 2848 C C . LEU B 1 119 ? 12.484 3.365 7.09 1 97.94 119 LEU B C 1
ATOM 2850 O O . LEU B 1 119 ? 13.43 2.672 6.703 1 97.94 119 LEU B O 1
ATOM 2854 N N . VAL B 1 120 ? 12.188 3.596 8.336 1 96.25 120 VAL B N 1
ATOM 2855 C CA . VAL B 1 120 ? 13.016 3.07 9.414 1 96.25 120 VAL B CA 1
ATOM 2856 C C . VAL B 1 120 ? 12.562 1.655 9.773 1 96.25 120 VAL B C 1
ATOM 2858 O O . VAL B 1 120 ? 13.328 0.875 10.344 1 96.25 120 VAL B O 1
ATOM 2861 N N . ALA B 1 121 ? 11.391 1.337 9.484 1 95.69 121 ALA B N 1
ATOM 2862 C CA . ALA B 1 121 ? 10.781 0.013 9.57 1 95.69 121 ALA B CA 1
ATOM 2863 C C . ALA B 1 121 ? 10.094 -0.362 8.258 1 95.69 121 ALA B C 1
ATOM 2865 O O . ALA B 1 121 ? 9.734 0.513 7.465 1 95.69 121 ALA B O 1
ATOM 2866 N N . PRO B 1 122 ? 9.945 -1.643 7.969 1 95.06 122 PRO B N 1
ATOM 2867 C CA . PRO B 1 122 ? 9.352 -2.051 6.691 1 95.06 122 PRO B CA 1
ATOM 2868 C C . PRO B 1 122 ? 7.828 -1.949 6.688 1 95.06 122 PRO B C 1
ATOM 2870 O O . PRO B 1 122 ? 7.223 -1.662 7.723 1 95.06 122 PRO B O 1
ATOM 2873 N N . ASP B 1 123 ? 7.23 -2.223 5.48 1 95.94 123 ASP B N 1
ATOM 2874 C CA . ASP B 1 123 ? 5.805 -2.461 5.285 1 95.94 123 ASP B CA 1
ATOM 2875 C C . ASP B 1 123 ? 5 -1.175 5.473 1 95.94 123 ASP B C 1
ATOM 2877 O O . ASP B 1 123 ? 3.975 -1.171 6.156 1 95.94 123 ASP B O 1
ATOM 2881 N N . HIS B 1 124 ? 5.516 -0.046 4.922 1 98.31 124 HIS B N 1
ATOM 2882 C CA . HIS B 1 124 ? 4.805 1.225 4.992 1 98.31 124 HIS B CA 1
ATOM 2883 C C . HIS B 1 124 ? 4.652 1.85 3.609 1 98.31 124 HIS B C 1
ATOM 2885 O O . HIS B 1 124 ? 5.402 1.52 2.688 1 98.31 124 HIS B O 1
ATOM 2891 N N . THR B 1 125 ? 3.648 2.682 3.471 1 98.69 125 THR B N 1
ATOM 2892 C CA . THR B 1 125 ? 3.455 3.555 2.318 1 98.69 125 THR B CA 1
ATOM 2893 C C . THR B 1 125 ? 3.205 4.992 2.766 1 98.69 125 THR B C 1
ATOM 2895 O O . THR B 1 125 ? 2.963 5.246 3.947 1 98.69 125 THR B O 1
ATOM 2898 N N . VAL B 1 126 ? 3.375 5.895 1.916 1 98.88 126 VAL B N 1
ATOM 2899 C CA . VAL B 1 126 ? 2.844 7.25 2.002 1 98.88 126 VAL B CA 1
ATOM 2900 C C . VAL B 1 126 ? 1.814 7.473 0.896 1 98.88 126 VAL B C 1
ATOM 2902 O O . VAL B 1 126 ? 2.156 7.469 -0.289 1 98.88 126 VAL B O 1
ATOM 2905 N N . THR B 1 127 ? 0.571 7.625 1.282 1 98.88 127 THR B N 1
ATOM 2906 C CA . THR B 1 127 ? -0.534 7.637 0.33 1 98.88 127 THR B CA 1
ATOM 2907 C C . THR B 1 127 ? -1.476 8.805 0.609 1 98.88 127 THR B C 1
ATOM 2909 O O . THR B 1 127 ? -1.796 9.086 1.766 1 98.88 127 THR B O 1
ATOM 2912 N N . ALA B 1 128 ? -1.945 9.445 -0.39 1 98.62 128 ALA B N 1
ATOM 2913 C CA . ALA B 1 128 ? -2.871 10.57 -0.265 1 98.62 128 ALA B CA 1
ATOM 2914 C C . ALA B 1 128 ? -4.289 10.086 0.023 1 98.62 128 ALA B C 1
ATOM 2916 O O . ALA B 1 128 ? -4.684 9 -0.421 1 98.62 128 ALA B O 1
ATOM 2917 N N . TYR B 1 129 ? -5.008 10.867 0.781 1 98.31 129 TYR B N 1
ATOM 2918 C CA . TYR B 1 129 ? -6.461 10.75 0.765 1 98.31 129 TYR B CA 1
ATOM 2919 C C . TYR B 1 129 ? -7.047 11.406 -0.479 1 98.31 129 TYR B C 1
ATOM 2921 O O . TYR B 1 129 ? -7.086 12.633 -0.579 1 98.31 129 TYR B O 1
ATOM 2929 N N . HIS B 1 130 ? -7.574 10.625 -1.337 1 97.44 130 HIS B N 1
ATOM 2930 C CA . HIS B 1 130 ? -7.988 11.148 -2.633 1 97.44 130 HIS B CA 1
ATOM 2931 C C . HIS B 1 130 ? -9.094 10.297 -3.244 1 97.44 130 HIS B C 1
ATOM 2933 O O . HIS B 1 130 ? -9.062 9.062 -3.156 1 97.44 130 HIS B O 1
ATOM 2939 N N . PRO B 1 131 ? -9.969 10.891 -3.994 1 95.25 131 PRO B N 1
ATOM 2940 C CA . PRO B 1 131 ? -11.109 10.156 -4.559 1 95.25 131 PRO B CA 1
ATOM 2941 C C . PRO B 1 131 ? -10.68 9.062 -5.527 1 95.25 131 PRO B C 1
ATOM 2943 O O . PRO B 1 131 ? -11.297 7.992 -5.57 1 95.25 131 PRO B O 1
ATOM 2946 N N . SER B 1 132 ? -9.656 9.258 -6.277 1 93.69 132 SER B N 1
ATOM 2947 C CA . SER B 1 132 ? -9.195 8.242 -7.223 1 93.69 132 SER B CA 1
ATOM 2948 C C . SER B 1 132 ? -8.742 6.977 -6.5 1 93.69 132 SER B C 1
ATOM 2950 O O . SER B 1 132 ? -8.594 5.922 -7.117 1 93.69 132 SER B O 1
ATOM 2952 N N . LEU B 1 133 ? -8.5 7.098 -5.227 1 96.12 133 LEU B N 1
ATOM 2953 C CA . LEU B 1 133 ? -8.094 5.957 -4.418 1 96.12 133 LEU B CA 1
ATOM 2954 C C . LEU B 1 133 ? -9.234 5.477 -3.533 1 96.12 133 LEU B C 1
ATOM 2956 O O . LEU B 1 133 ? -9.016 4.727 -2.578 1 96.12 133 LEU B O 1
ATOM 2960 N N . GLY B 1 134 ? -10.414 6.004 -3.799 1 94.5 134 GLY B N 1
ATOM 2961 C CA . GLY B 1 134 ? -11.594 5.578 -3.061 1 94.5 134 GLY B CA 1
ATOM 2962 C C . GLY B 1 134 ? -11.703 6.223 -1.692 1 94.5 134 GLY B C 1
ATOM 2963 O O . GLY B 1 134 ? -12.359 5.684 -0.797 1 94.5 134 GLY B O 1
ATOM 2964 N N . ARG B 1 135 ? -11.07 7.352 -1.549 1 96.62 135 ARG B N 1
ATOM 2965 C CA . ARG B 1 135 ? -11.055 8.031 -0.255 1 96.62 135 ARG B CA 1
ATOM 2966 C C . ARG B 1 135 ? -11.562 9.461 -0.38 1 96.62 135 ARG B C 1
ATOM 2968 O O . ARG B 1 135 ? -11.531 10.047 -1.467 1 96.62 135 ARG B O 1
ATOM 2975 N N . GLN B 1 136 ? -12.062 9.984 0.773 1 97.44 136 GLN B N 1
ATOM 2976 C CA . GLN B 1 136 ? -12.352 11.414 0.845 1 97.44 136 GLN B CA 1
ATOM 2977 C C . GLN B 1 136 ? -11.148 12.242 0.423 1 97.44 136 GLN B C 1
ATOM 2979 O O . GLN B 1 136 ? -10.016 11.938 0.806 1 97.44 136 GLN B O 1
ATOM 2984 N N . ARG B 1 137 ? -11.445 13.328 -0.346 1 97.94 137 ARG B N 1
ATOM 2985 C CA . ARG B 1 137 ? -10.328 14.211 -0.677 1 97.94 137 ARG B CA 1
ATOM 2986 C C . ARG B 1 137 ? -9.867 14.984 0.551 1 97.94 137 ARG B C 1
ATOM 2988 O O . ARG B 1 137 ? -10.602 15.812 1.084 1 97.94 137 ARG B O 1
ATOM 2995 N N . ARG B 1 138 ? -8.672 14.742 0.963 1 98.69 138 ARG B N 1
ATOM 2996 C CA . ARG B 1 138 ? -8.078 15.484 2.074 1 98.69 138 ARG B CA 1
ATOM 2997 C C . ARG B 1 138 ? -6.695 16 1.71 1 98.69 138 ARG B C 1
ATOM 2999 O O . ARG B 1 138 ? -5.75 15.883 2.494 1 98.69 138 ARG B O 1
ATOM 3006 N N . VAL B 1 139 ? -6.586 16.438 0.462 1 98.62 139 VAL B N 1
ATOM 3007 C CA . VAL B 1 139 ? -5.516 17.234 -0.131 1 98.62 139 VAL B CA 1
ATOM 3008 C C . VAL B 1 139 ? -6.113 18.438 -0.864 1 98.62 139 VAL B C 1
ATOM 3010 O O . VAL B 1 139 ? -7.316 18.484 -1.128 1 98.62 139 VAL B O 1
ATOM 3013 N N . PRO B 1 140 ? -5.297 19.422 -1.146 1 98.12 140 PRO B N 1
ATOM 3014 C CA . PRO B 1 140 ? -5.848 20.578 -1.859 1 98.12 140 PRO B CA 1
ATOM 3015 C C . PRO B 1 140 ? -6.449 20.203 -3.211 1 98.12 140 PRO B C 1
ATOM 3017 O O . PRO B 1 140 ? -6.004 19.234 -3.846 1 98.12 140 PRO B O 1
ATOM 3020 N N . GLU B 1 141 ? -7.438 20.969 -3.648 1 96 141 GLU B N 1
ATOM 3021 C CA . GLU B 1 141 ? -8.016 20.781 -4.977 1 96 141 GLU B CA 1
ATOM 3022 C C . GLU B 1 141 ? -6.938 20.828 -6.059 1 96 141 GLU B C 1
ATOM 3024 O O . GLU B 1 141 ? -6.031 21.656 -6 1 96 141 GLU B O 1
ATOM 3029 N N . GLY B 1 142 ? -7.016 19.938 -6.965 1 95.5 142 GLY B N 1
ATOM 3030 C CA . GLY B 1 142 ? -6.082 19.938 -8.078 1 95.5 142 GLY B CA 1
ATOM 3031 C C . GLY B 1 142 ? -4.883 19.031 -7.859 1 95.5 142 GLY B C 1
ATOM 3032 O O . GLY B 1 142 ? -4.168 18.703 -8.805 1 95.5 142 GLY B O 1
ATOM 3033 N N . VAL B 1 143 ? -4.617 18.75 -6.609 1 97.31 143 VAL B N 1
ATOM 3034 C CA . VAL B 1 143 ? -3.539 17.812 -6.324 1 97.31 143 VAL B CA 1
ATOM 3035 C C . VAL B 1 143 ? -3.951 16.406 -6.742 1 97.31 143 VAL B C 1
ATOM 3037 O O . VAL B 1 143 ? -5.039 15.945 -6.391 1 97.31 143 VAL B O 1
ATOM 3040 N N . PRO B 1 144 ? -3.131 15.742 -7.5 1 96.81 144 PRO B N 1
ATOM 3041 C CA . PRO B 1 144 ? -3.482 14.367 -7.883 1 96.81 144 PRO B CA 1
ATOM 3042 C C . PRO B 1 144 ? -3.322 13.375 -6.73 1 96.81 144 PRO B C 1
ATOM 3044 O O . PRO B 1 144 ? -2.699 13.703 -5.715 1 96.81 144 PRO B O 1
ATOM 3047 N N . ALA B 1 145 ? -3.938 12.25 -6.957 1 97.38 145 ALA B N 1
ATOM 3048 C CA . ALA B 1 145 ? -3.592 11.156 -6.055 1 97.38 145 ALA B CA 1
ATOM 3049 C C . ALA B 1 145 ? -2.102 10.836 -6.125 1 97.38 145 ALA B C 1
ATOM 3051 O O . ALA B 1 145 ? -1.482 10.953 -7.184 1 97.38 145 ALA B O 1
ATOM 3052 N N . PHE B 1 146 ? -1.542 10.477 -4.98 1 98.12 146 PHE B N 1
ATOM 3053 C CA . PHE B 1 146 ? -0.15 10.047 -4.969 1 98.12 146 PHE B CA 1
ATOM 3054 C C . PHE B 1 146 ? 0.06 8.938 -3.947 1 98.12 146 PHE B C 1
ATOM 3056 O O . PHE B 1 146 ? -0.686 8.828 -2.971 1 98.12 146 PHE B O 1
ATOM 3063 N N . SER B 1 147 ? 1.007 8.086 -4.227 1 98.75 147 SER B N 1
ATOM 3064 C CA . SER B 1 147 ? 1.368 7.012 -3.312 1 98.75 147 SER B CA 1
ATOM 3065 C C . SER B 1 147 ? 2.768 6.484 -3.607 1 98.75 147 SER B C 1
ATOM 3067 O O . SER B 1 147 ? 3.148 6.332 -4.77 1 98.75 147 SER B O 1
ATOM 3069 N N . SER B 1 148 ? 3.441 6.168 -2.52 1 98.69 148 SER B N 1
ATOM 3070 C CA . SER B 1 148 ? 4.637 5.344 -2.648 1 98.69 148 SER B CA 1
ATOM 3071 C C . SER B 1 148 ? 4.277 3.873 -2.838 1 98.69 148 SER B C 1
ATOM 3073 O O . SER B 1 148 ? 3.15 3.463 -2.553 1 98.69 148 SER B O 1
ATOM 3075 N N . PRO B 1 149 ? 5.195 3.084 -3.357 1 98.31 149 PRO B N 1
ATOM 3076 C CA . PRO B 1 149 ? 5.043 1.64 -3.164 1 98.31 149 PRO B CA 1
ATOM 3077 C C . PRO B 1 149 ? 5.172 1.223 -1.7 1 98.31 149 PRO B C 1
ATOM 3079 O O . PRO B 1 149 ? 5.473 2.057 -0.842 1 98.31 149 PRO B O 1
ATOM 3082 N N . VAL B 1 150 ? 4.797 -0.07 -1.434 1 98.44 150 VAL B N 1
ATOM 3083 C CA . VAL B 1 150 ? 5.227 -0.626 -0.154 1 98.44 150 VAL B CA 1
ATOM 3084 C C . VAL B 1 150 ? 6.75 -0.736 -0.121 1 98.44 150 VAL B C 1
ATOM 3086 O O . VAL B 1 150 ? 7.352 -1.369 -0.991 1 98.44 150 VAL B O 1
ATOM 3089 N N . LEU B 1 151 ? 7.375 -0.094 0.792 1 95.88 151 LEU B N 1
ATOM 3090 C CA . LEU B 1 151 ? 8.828 -0.013 0.821 1 95.88 151 LEU B CA 1
ATOM 3091 C C . LEU B 1 151 ? 9.383 -0.658 2.086 1 95.88 151 LEU B C 1
ATOM 3093 O O . LEU B 1 151 ? 8.648 -0.868 3.055 1 95.88 151 LEU B O 1
ATOM 3097 N N . GLY B 1 152 ? 10.625 -1.04 1.955 1 93.81 152 GLY B N 1
ATOM 3098 C CA . GLY B 1 152 ? 11.305 -1.717 3.047 1 93.81 152 GLY B CA 1
ATOM 3099 C C . GLY B 1 152 ? 12.234 -0.805 3.828 1 93.81 152 GLY B C 1
ATOM 3100 O O . GLY B 1 152 ? 12.469 0.337 3.428 1 93.81 152 GLY B O 1
ATOM 3101 N N . GLN B 1 153 ? 12.703 -1.392 4.945 1 93.56 153 GLN B N 1
ATOM 3102 C CA . GLN B 1 153 ? 13.648 -0.658 5.777 1 93.56 153 GLN B CA 1
ATOM 3103 C C . GLN B 1 153 ? 14.875 -0.24 4.973 1 93.56 153 GLN B C 1
ATOM 3105 O O . GLN B 1 153 ? 15.383 -1.011 4.152 1 93.56 153 GLN B O 1
ATOM 3110 N N . GLY B 1 154 ? 15.344 1.038 5.172 1 95.38 154 GLY B N 1
ATOM 3111 C CA . GLY B 1 154 ? 16.547 1.528 4.516 1 95.38 154 GLY B CA 1
ATOM 3112 C C . GLY B 1 154 ? 16.266 2.186 3.178 1 95.38 154 GLY B C 1
ATOM 3113 O O . GLY B 1 154 ? 17.188 2.631 2.496 1 95.38 154 GLY B O 1
ATOM 3114 N N . THR B 1 155 ? 15.023 2.213 2.771 1 97.19 155 THR B N 1
ATOM 3115 C CA . THR B 1 155 ? 14.594 2.932 1.575 1 97.19 155 THR B CA 1
ATOM 3116 C C . THR B 1 155 ? 13.977 4.273 1.943 1 97.19 155 THR B C 1
ATOM 3118 O O . THR B 1 155 ? 13.883 4.621 3.123 1 97.19 155 THR B O 1
ATOM 3121 N N . PHE B 1 156 ? 13.672 5.094 0.945 1 97.94 156 PHE B N 1
ATOM 3122 C CA . PHE B 1 156 ? 12.969 6.348 1.188 1 97.94 156 PHE B CA 1
ATOM 3123 C C . PHE B 1 156 ? 12.109 6.727 -0.013 1 97.94 156 PHE B C 1
ATOM 3125 O O . PHE B 1 156 ? 12.227 6.121 -1.08 1 97.94 156 PHE B O 1
ATOM 3132 N N . TRP B 1 157 ? 11.203 7.609 0.178 1 98.06 157 TRP B N 1
ATOM 3133 C CA . TRP B 1 157 ? 10.328 8.18 -0.844 1 98.06 157 TRP B CA 1
ATOM 3134 C C . TRP B 1 157 ? 10.344 9.703 -0.779 1 98.06 157 TRP B C 1
ATOM 3136 O O . TRP B 1 157 ? 10.289 10.289 0.306 1 98.06 157 TRP B O 1
ATOM 3146 N N . LEU B 1 158 ? 10.508 10.352 -1.933 1 98.12 158 LEU B N 1
ATOM 3147 C CA . LEU B 1 158 ? 10.453 11.805 -2.012 1 98.12 158 LEU B CA 1
ATOM 3148 C C . LEU B 1 158 ? 9.133 12.266 -2.623 1 98.12 158 LEU B C 1
ATOM 3150 O O . LEU B 1 158 ? 8.633 11.656 -3.566 1 98.12 158 LEU B O 1
ATOM 3154 N N . TYR B 1 159 ? 8.641 13.328 -2.092 1 98.44 159 TYR B N 1
ATOM 3155 C CA . TYR B 1 159 ? 7.488 13.992 -2.684 1 98.44 159 TYR B CA 1
ATOM 3156 C C . TYR B 1 159 ? 7.59 15.508 -2.514 1 98.44 159 TYR B C 1
ATOM 3158 O O . TYR B 1 159 ? 8.055 15.992 -1.479 1 98.44 159 TYR B O 1
ATOM 3166 N N . ARG B 1 160 ? 7.168 16.203 -3.525 1 97.75 160 ARG B N 1
ATOM 3167 C CA . ARG B 1 160 ? 7.168 17.656 -3.492 1 97.75 160 ARG B CA 1
ATOM 3168 C C . ARG B 1 160 ? 5.773 18.203 -3.209 1 97.75 160 ARG B C 1
ATOM 3170 O O . ARG B 1 160 ? 4.805 17.812 -3.867 1 97.75 160 ARG B O 1
ATOM 3177 N N . PHE B 1 161 ? 5.695 19.047 -2.277 1 98.19 161 PHE B N 1
ATOM 3178 C CA . PHE B 1 161 ? 4.422 19.656 -1.913 1 98.19 161 PHE B CA 1
ATOM 3179 C C . PHE B 1 161 ? 4.309 21.062 -2.496 1 98.19 161 PHE B C 1
ATOM 3181 O O . PHE B 1 161 ? 4.66 22.047 -1.838 1 98.19 161 PHE B O 1
ATOM 3188 N N . ASP B 1 162 ? 3.66 21.203 -3.633 1 97.12 162 ASP B N 1
ATOM 3189 C CA . ASP B 1 162 ? 3.676 22.438 -4.406 1 97.12 162 ASP B CA 1
ATOM 3190 C C . ASP B 1 162 ? 2.492 23.344 -4.039 1 97.12 162 ASP B C 1
ATOM 3192 O O . ASP B 1 162 ? 2.633 24.562 -3.947 1 97.12 162 ASP B O 1
ATOM 3196 N N . GLN B 1 163 ? 1.362 22.766 -3.828 1 97.56 163 GLN B N 1
ATOM 3197 C CA . GLN B 1 163 ? 0.135 23.531 -3.619 1 97.56 163 GLN B CA 1
ATOM 3198 C C . GLN B 1 163 ? -0.096 23.797 -2.135 1 97.56 163 GLN B C 1
ATOM 3200 O O . GLN B 1 163 ? -0.083 22.875 -1.319 1 97.56 163 GLN B O 1
ATOM 3205 N N . PRO B 1 164 ? -0.312 25.078 -1.772 1 97.94 164 PRO B N 1
ATOM 3206 C CA . PRO B 1 164 ? -0.621 25.359 -0.37 1 97.94 164 PRO B CA 1
ATOM 3207 C C . PRO B 1 164 ? -1.909 24.703 0.101 1 97.94 164 PRO B C 1
ATOM 3209 O O . PRO B 1 164 ? -2.828 24.484 -0.696 1 97.94 164 PRO B O 1
ATOM 3212 N N . GLY B 1 165 ? -1.952 24.359 1.403 1 98.44 165 GLY B N 1
ATOM 3213 C CA . GLY B 1 165 ? -3.125 23.75 1.999 1 98.44 165 GLY B CA 1
ATOM 3214 C C . GLY B 1 165 ? -2.785 22.594 2.92 1 98.44 165 GLY B C 1
ATOM 3215 O O . GLY B 1 165 ? -1.644 22.453 3.369 1 98.44 165 GLY B O 1
ATOM 3216 N N . VAL B 1 166 ? -3.748 21.828 3.264 1 98.88 166 VAL B N 1
ATOM 3217 C CA . VAL B 1 166 ? -3.59 20.688 4.164 1 98.88 166 VAL B CA 1
ATOM 3218 C C . VAL B 1 166 ? -3.547 19.391 3.359 1 98.88 166 VAL B C 1
ATOM 3220 O O . VAL B 1 166 ? -4.363 19.188 2.457 1 98.88 166 VAL B O 1
ATOM 3223 N N . TYR B 1 167 ? -2.533 18.594 3.617 1 98.88 167 TYR B N 1
ATOM 3224 C CA . TYR B 1 167 ? -2.377 17.266 3.053 1 98.88 167 TYR B CA 1
ATOM 3225 C C . TYR B 1 167 ? -2.465 16.203 4.141 1 98.88 167 TYR B C 1
ATOM 3227 O O . TYR B 1 167 ? -1.577 16.094 4.988 1 98.88 167 TYR B O 1
ATOM 3235 N N . ASP B 1 168 ? -3.525 15.453 4.105 1 98.88 168 ASP B N 1
ATOM 3236 C CA . ASP B 1 168 ? -3.539 14.242 4.922 1 98.88 168 ASP B CA 1
ATOM 3237 C C . ASP B 1 168 ? -2.961 13.055 4.152 1 98.88 168 ASP B C 1
ATOM 3239 O O . ASP B 1 168 ? -3.318 12.828 2.994 1 98.88 168 ASP B O 1
ATOM 3243 N N . VAL B 1 169 ? -2.035 12.344 4.793 1 98.94 169 VAL B N 1
ATOM 3244 C CA . VAL B 1 169 ? -1.43 11.156 4.199 1 98.94 169 VAL B CA 1
ATOM 3245 C C . VAL B 1 169 ? -1.639 9.953 5.121 1 98.94 169 VAL B C 1
ATOM 3247 O O . VAL B 1 169 ? -1.782 10.109 6.336 1 98.94 169 VAL B O 1
ATOM 3250 N N . LEU B 1 170 ? -1.672 8.805 4.531 1 98.88 170 LEU B N 1
ATOM 3251 C CA . LEU B 1 170 ? -1.865 7.57 5.289 1 98.88 170 LEU B CA 1
ATOM 3252 C C . LEU B 1 170 ? -0.889 6.492 4.832 1 98.88 170 LEU B C 1
ATOM 3254 O O . LEU B 1 170 ? -0.353 6.562 3.723 1 98.88 170 LEU B O 1
ATOM 3258 N N . CYS B 1 171 ? -0.557 5.617 5.723 1 98.62 171 CYS B N 1
ATOM 3259 C CA . CYS B 1 171 ? 0.025 4.328 5.367 1 98.62 171 CYS B CA 1
ATOM 3260 C C . CYS B 1 171 ? -1.062 3.303 5.074 1 98.62 171 CYS B C 1
ATOM 3262 O O . CYS B 1 171 ? -1.86 2.971 5.953 1 98.62 171 CYS B O 1
ATOM 3264 N N . ALA B 1 172 ? -1.068 2.732 3.934 1 97.38 172 ALA B N 1
ATOM 3265 C CA . ALA B 1 172 ? -2.176 1.924 3.43 1 97.38 172 ALA B CA 1
ATOM 3266 C C . ALA B 1 172 ? -2.393 0.688 4.301 1 97.38 172 ALA B C 1
ATOM 3268 O O . ALA B 1 172 ? -3.523 0.38 4.68 1 97.38 172 ALA B O 1
ATOM 3269 N N . PRO B 1 173 ? -1.373 -0.057 4.695 1 96.44 173 PRO B N 1
ATOM 3270 C CA . PRO B 1 173 ? -1.641 -1.261 5.484 1 96.44 173 PRO B CA 1
ATOM 3271 C C . PRO B 1 173 ? -2.018 -0.945 6.93 1 96.44 173 PRO B C 1
ATOM 3273 O O . PRO B 1 173 ? -2.547 -1.808 7.637 1 96.44 173 PRO B O 1
ATOM 3276 N N . HIS B 1 174 ? -1.741 0.322 7.387 1 97.19 174 HIS B N 1
ATOM 3277 C CA . HIS B 1 174 ? -1.867 0.539 8.82 1 97.19 174 HIS B CA 1
ATOM 3278 C C . HIS B 1 174 ? -2.744 1.75 9.125 1 97.19 174 HIS B C 1
ATOM 3280 O O . HIS B 1 174 ? -2.65 2.338 10.203 1 97.19 174 HIS B O 1
ATOM 3286 N N . GLU B 1 175 ? -3.564 2.119 8.172 1 97.06 175 GLU B N 1
ATOM 3287 C CA . GLU B 1 175 ? -4.438 3.271 8.359 1 97.06 175 GLU B CA 1
ATOM 3288 C C . GLU B 1 175 ? -5.355 3.076 9.57 1 97.06 175 GLU B C 1
ATOM 3290 O O . GLU B 1 175 ? -5.457 3.953 10.43 1 97.06 175 GLU B O 1
ATOM 3295 N N . ILE B 1 176 ? -5.98 1.914 9.672 1 92.69 176 ILE B N 1
ATOM 3296 C CA . ILE B 1 176 ? -7.031 1.694 10.656 1 92.69 176 ILE B CA 1
ATOM 3297 C C . ILE B 1 176 ? -6.414 1.566 12.047 1 92.69 176 ILE B C 1
ATOM 3299 O O . ILE B 1 176 ? -7.129 1.602 13.055 1 92.69 176 ILE B O 1
ATOM 3303 N N . PHE B 1 177 ? -5.09 1.454 12.055 1 93.75 177 PHE B N 1
ATOM 3304 C CA . PHE B 1 177 ? -4.375 1.401 13.32 1 93.75 177 PHE B CA 1
ATOM 3305 C C . PHE B 1 177 ? -3.83 2.775 13.695 1 93.75 177 PHE B C 1
ATOM 3307 O O . PHE B 1 177 ? -3.139 2.922 14.703 1 93.75 177 PHE B O 1
ATOM 3314 N N . GLY B 1 178 ? -4.07 3.75 12.844 1 97.19 178 GLY B N 1
ATOM 3315 C CA . GLY B 1 178 ? -3.785 5.125 13.219 1 97.19 178 GLY B CA 1
ATOM 3316 C C . GLY B 1 178 ? -2.543 5.68 12.555 1 97.19 178 GLY B C 1
ATOM 3317 O O . GLY B 1 178 ? -2.086 6.777 12.891 1 97.19 178 GLY B O 1
ATOM 3318 N N . MET B 1 179 ? -1.96 4.918 11.578 1 98.56 179 MET B N 1
ATOM 3319 C CA . MET B 1 179 ? -0.754 5.441 10.945 1 98.56 179 MET B CA 1
ATOM 3320 C C . MET B 1 179 ? -1.107 6.457 9.867 1 98.56 179 MET B C 1
ATOM 3322 O O . MET B 1 179 ? -1.242 6.105 8.688 1 98.56 179 MET B O 1
ATOM 3326 N N . VAL B 1 180 ? -1.131 7.691 10.305 1 98.88 180 VAL B N 1
ATOM 3327 C CA . VAL B 1 180 ? -1.472 8.812 9.43 1 98.88 180 VAL B CA 1
ATOM 3328 C C . VAL B 1 180 ? -0.598 10.016 9.773 1 98.88 180 VAL B C 1
ATOM 3330 O O . VAL B 1 180 ? 0.024 10.062 10.836 1 98.88 180 VAL B O 1
ATOM 3333 N N . GLY B 1 181 ? -0.472 10.977 8.852 1 98.94 181 GLY B N 1
ATOM 3334 C CA . GLY B 1 181 ? 0.229 12.242 9.023 1 98.94 181 GLY B CA 1
ATOM 3335 C C . GLY B 1 181 ? -0.482 13.414 8.367 1 98.94 181 GLY B C 1
ATOM 3336 O O . GLY B 1 181 ? -1.298 13.219 7.461 1 98.94 181 GLY B O 1
ATOM 3337 N N . ARG B 1 182 ? -0.187 14.57 8.852 1 98.94 182 ARG B N 1
ATOM 3338 C CA . ARG B 1 182 ? -0.718 15.789 8.266 1 98.94 182 ARG B CA 1
ATOM 3339 C C . ARG B 1 182 ? 0.406 16.75 7.902 1 98.94 182 ARG B C 1
ATOM 3341 O O . ARG B 1 182 ? 1.222 17.109 8.75 1 98.94 182 ARG B O 1
ATOM 3348 N N . ILE B 1 183 ? 0.46 17.125 6.676 1 98.94 183 ILE B N 1
ATOM 3349 C CA . ILE B 1 183 ? 1.398 18.125 6.172 1 98.94 183 ILE B CA 1
ATOM 3350 C C . ILE B 1 183 ? 0.658 19.422 5.879 1 98.94 183 ILE B C 1
ATOM 3352 O O . ILE B 1 183 ? -0.308 19.438 5.113 1 98.94 183 ILE B O 1
ATOM 3356 N N . VAL B 1 184 ? 1.005 20.406 6.516 1 98.94 184 VAL B N 1
ATOM 3357 C CA . VAL B 1 184 ? 0.463 21.734 6.25 1 98.94 184 VAL B CA 1
ATOM 3358 C C . VAL B 1 184 ? 1.44 22.531 5.387 1 98.94 184 VAL B C 1
ATOM 3360 O O . VAL B 1 184 ? 2.588 22.75 5.781 1 98.94 184 VAL B O 1
ATOM 3363 N N . VAL B 1 185 ? 0.98 22.953 4.242 1 98.81 185 VAL B N 1
ATOM 3364 C CA . VAL B 1 185 ? 1.831 23.625 3.273 1 98.81 185 VAL B CA 1
ATOM 3365 C C . VAL B 1 185 ? 1.468 25.109 3.217 1 98.81 185 VAL B C 1
ATOM 3367 O O . VAL B 1 185 ? 0.363 25.469 2.803 1 98.81 185 VAL B O 1
ATOM 3370 N N . GLY B 1 186 ? 2.354 25.953 3.59 1 98.5 186 GLY B N 1
ATOM 3371 C CA . GLY B 1 186 ? 2.09 27.375 3.605 1 98.5 186 GLY B CA 1
ATOM 3372 C C . GLY B 1 186 ? 1.239 27.812 4.781 1 98.5 186 GLY B C 1
ATOM 3373 O O . GLY B 1 186 ? 1.354 27.266 5.879 1 98.5 186 GLY B O 1
ATOM 3374 N N . ASP B 1 187 ? 0.473 28.859 4.598 1 97 187 ASP B N 1
ATOM 3375 C CA . ASP B 1 187 ? -0.382 29.391 5.656 1 97 187 ASP B CA 1
ATOM 3376 C C . ASP B 1 187 ? -1.553 28.453 5.934 1 97 187 ASP B C 1
ATOM 3378 O O . ASP B 1 187 ? -2.285 28.078 5.016 1 97 187 ASP B O 1
ATOM 3382 N N . PRO B 1 188 ? -1.582 28.125 7.156 1 94.25 188 PRO B N 1
ATOM 3383 C CA . PRO B 1 188 ? -2.68 27.203 7.48 1 94.25 188 PRO B CA 1
ATOM 3384 C C . PRO B 1 188 ? -4.055 27.828 7.266 1 94.25 188 PRO B C 1
ATOM 3386 O O . PRO B 1 188 ? -4.281 28.984 7.664 1 94.25 188 PRO B O 1
ATOM 3389 N N . PRO B 1 189 ? -4.93 27.125 6.609 1 91.38 189 PRO B N 1
ATOM 3390 C CA . PRO B 1 189 ? -6.312 27.609 6.543 1 91.38 189 PRO B CA 1
ATOM 3391 C C . PRO B 1 189 ? -7.043 27.5 7.879 1 91.38 189 PRO B C 1
ATOM 3393 O O . PRO B 1 189 ? -6.617 26.75 8.758 1 91.38 189 PRO B O 1
ATOM 3396 N N . ALA B 1 190 ? -8.023 28.297 7.992 1 85.81 190 ALA B N 1
ATOM 3397 C CA . ALA B 1 190 ? -8.836 28.188 9.203 1 85.81 190 ALA B CA 1
ATOM 3398 C C . ALA B 1 190 ? -9.461 26.797 9.32 1 85.81 190 ALA B C 1
ATOM 3400 O O . ALA B 1 190 ? -9.461 26.203 10.398 1 85.81 190 ALA B O 1
ATOM 3401 N N . GLU B 1 191 ? -9.969 26.328 8.172 1 89.38 191 GLU B N 1
ATOM 3402 C CA . GLU B 1 191 ? -10.492 24.969 8.062 1 89.38 191 GLU B CA 1
ATOM 3403 C C . GLU B 1 191 ? -9.961 24.266 6.816 1 89.38 191 GLU B C 1
ATOM 3405 O O . GLU B 1 191 ? -9.891 24.875 5.742 1 89.38 191 GLU B O 1
ATOM 3410 N N . PRO B 1 192 ? -9.641 23.031 7.035 1 93.12 192 PRO B N 1
ATOM 3411 C CA . PRO B 1 192 ? -9.203 22.312 5.836 1 93.12 192 PRO B CA 1
ATOM 3412 C C . PRO B 1 192 ? -10.297 22.219 4.777 1 93.12 192 PRO B C 1
ATOM 3414 O O . PRO B 1 192 ? -11.477 22.062 5.113 1 93.12 192 PRO B O 1
ATOM 3417 N N . ASN B 1 193 ? -9.938 22.422 3.543 1 94.44 193 ASN B N 1
ATOM 3418 C CA . ASN B 1 193 ? -10.875 22.328 2.428 1 94.44 193 ASN B CA 1
ATOM 3419 C C . ASN B 1 193 ? -11.016 20.891 1.936 1 94.44 193 ASN B C 1
ATOM 3421 O O . ASN B 1 193 ? -10.773 20.609 0.761 1 94.44 193 ASN B O 1
ATOM 3425 N N . PHE B 1 194 ? -11.43 20.016 2.762 1 97.31 194 PHE B N 1
ATOM 3426 C CA . PHE B 1 194 ? -11.617 18.609 2.408 1 97.31 194 PHE B CA 1
ATOM 3427 C C . PHE B 1 194 ? -12.867 18.422 1.563 1 97.31 194 PHE B C 1
ATOM 3429 O O . PHE B 1 194 ? -13.82 19.203 1.67 1 97.31 194 PHE B O 1
ATOM 3436 N N . GLY B 1 195 ? -12.828 17.453 0.694 1 96.06 195 GLY B N 1
ATOM 3437 C CA . GLY B 1 195 ? -14 17.094 -0.095 1 96.06 195 GLY B CA 1
ATOM 3438 C C . GLY B 1 195 ? -15.047 16.344 0.696 1 96.06 195 GLY B C 1
ATOM 3439 O O . GLY B 1 195 ? -14.859 16.062 1.884 1 96.06 195 GLY B O 1
ATOM 3440 N N . PRO B 1 196 ? -16.109 16.062 0.046 1 94.69 196 PRO B N 1
ATOM 3441 C CA . PRO B 1 196 ? -17.172 15.289 0.705 1 94.69 196 PRO B CA 1
ATOM 3442 C C . PRO B 1 196 ? -16.75 13.852 0.995 1 94.69 196 PRO B C 1
ATOM 3444 O O . PRO B 1 196 ? -15.875 13.312 0.323 1 94.69 196 PRO B O 1
ATOM 3447 N N . ALA B 1 197 ? -17.328 13.242 1.979 1 95.25 197 ALA B N 1
ATOM 3448 C CA . ALA B 1 197 ? -17.172 11.828 2.314 1 95.25 197 ALA B CA 1
ATOM 3449 C C . ALA B 1 197 ? -18.469 11.062 2.098 1 95.25 197 ALA B C 1
ATOM 3451 O O . ALA B 1 197 ? -19.547 11.656 1.979 1 95.25 197 ALA B O 1
ATOM 3452 N N . GLY B 1 198 ? -18.312 9.727 2.057 1 92.44 198 GLY B N 1
ATOM 3453 C CA . GLY B 1 198 ? -19.5 8.898 1.883 1 92.44 198 GLY B CA 1
ATOM 3454 C C . GLY B 1 198 ? -19.906 8.742 0.43 1 92.44 198 GLY B C 1
ATOM 3455 O O . GLY B 1 198 ? -19.078 8.852 -0.471 1 92.44 198 GLY B O 1
ATOM 3456 N N . GLU B 1 199 ? -21.125 8.352 0.236 1 90.56 199 GLU B N 1
ATOM 3457 C CA . GLU B 1 199 ? -21.625 8.109 -1.112 1 90.56 199 GLU B CA 1
ATOM 3458 C C . GLU B 1 199 ? -21.766 9.422 -1.887 1 90.56 199 GLU B C 1
ATOM 3460 O O . GLU B 1 199 ? -22.5 10.32 -1.463 1 90.56 199 GLU B O 1
ATOM 3465 N N . VAL B 1 200 ? -21.047 9.508 -2.893 1 89.88 200 VAL B N 1
ATOM 3466 C CA . VAL B 1 200 ? -21.078 10.695 -3.742 1 89.88 200 VAL B CA 1
ATOM 3467 C C . VAL B 1 200 ? -21.391 10.297 -5.18 1 89.88 200 VAL B C 1
ATOM 3469 O O . VAL B 1 200 ? -20.953 9.242 -5.652 1 89.88 200 VAL B O 1
ATOM 3472 N N . ASP B 1 201 ? -22.172 11.008 -5.785 1 83.81 201 ASP B N 1
ATOM 3473 C CA . ASP B 1 201 ? -22.484 10.781 -7.191 1 83.81 201 ASP B CA 1
ATOM 3474 C C . ASP B 1 201 ? -21.438 11.406 -8.109 1 83.81 201 ASP B C 1
ATOM 3476 O O . ASP B 1 201 ? -21.188 12.609 -8.031 1 83.81 201 ASP B O 1
ATOM 3480 N N . VAL B 1 202 ? -20.734 10.625 -8.68 1 72.44 202 VAL B N 1
ATOM 3481 C CA . VAL B 1 202 ? -19.766 11.086 -9.68 1 72.44 202 VAL B CA 1
ATOM 3482 C C . VAL B 1 202 ? -20.203 10.617 -11.062 1 72.44 202 VAL B C 1
ATOM 3484 O O . VAL B 1 202 ? -20.125 9.43 -11.375 1 72.44 202 VAL B O 1
ATOM 3487 N N . ASN B 1 203 ? -20.578 11.523 -11.969 1 72.75 203 ASN B N 1
ATOM 3488 C CA . ASN B 1 203 ? -21.016 11.227 -13.328 1 72.75 203 ASN B CA 1
ATOM 3489 C C . ASN B 1 203 ? -22.062 10.109 -13.359 1 72.75 203 ASN B C 1
ATOM 3491 O O . ASN B 1 203 ? -21.953 9.188 -14.172 1 72.75 203 ASN B O 1
ATOM 3495 N N . GLY B 1 204 ? -22.969 10.086 -12.43 1 76.06 204 GLY B N 1
ATOM 3496 C CA . GLY B 1 204 ? -24.047 9.125 -12.438 1 76.06 204 GLY B CA 1
ATOM 3497 C C . GLY B 1 204 ? -23.703 7.836 -11.719 1 76.06 204 GLY B C 1
ATOM 3498 O O . GLY B 1 204 ? -24.547 6.945 -11.594 1 76.06 204 GLY B O 1
ATOM 3499 N N . GLU B 1 205 ? -22.469 7.719 -11.336 1 77.31 205 GLU B N 1
ATOM 3500 C CA . GLU B 1 205 ? -22.062 6.539 -10.578 1 77.31 205 GLU B CA 1
ATOM 3501 C C . GLU B 1 205 ? -21.812 6.887 -9.117 1 77.31 205 GLU B C 1
ATOM 3503 O O . GLU B 1 205 ? -21.188 7.906 -8.812 1 77.31 205 GLU B O 1
ATOM 3508 N N . THR B 1 206 ? -22.453 6.125 -8.305 1 82.5 206 THR B N 1
ATOM 3509 C CA . THR B 1 206 ? -22.25 6.336 -6.875 1 82.5 206 THR B CA 1
ATOM 3510 C C . THR B 1 206 ? -20.922 5.727 -6.426 1 82.5 206 THR B C 1
ATOM 3512 O O . THR B 1 206 ? -20.688 4.535 -6.637 1 82.5 206 THR B O 1
ATOM 3515 N N . VAL B 1 207 ? -20.109 6.602 -5.961 1 84.69 207 VAL B N 1
ATOM 3516 C CA . VAL B 1 207 ? -18.828 6.156 -5.438 1 84.69 207 VAL B CA 1
ATOM 3517 C C . VAL B 1 207 ? -18.75 6.43 -3.938 1 84.69 207 VAL B C 1
ATOM 3519 O O . VAL B 1 207 ? -19.219 7.473 -3.467 1 84.69 207 VAL B O 1
ATOM 3522 N N . ASP B 1 208 ? -18.391 5.512 -3.236 1 90.25 208 ASP B N 1
ATOM 3523 C CA . ASP B 1 208 ? -18.219 5.688 -1.797 1 90.25 208 ASP B CA 1
ATOM 3524 C C . ASP B 1 208 ? -16.828 6.211 -1.474 1 90.25 208 ASP B C 1
ATOM 3526 O O . ASP B 1 208 ? -15.828 5.508 -1.678 1 90.25 208 ASP B O 1
ATOM 3530 N N . LEU B 1 209 ? -16.703 7.414 -1.044 1 95.5 209 LEU B N 1
ATOM 3531 C CA . LEU B 1 209 ? -15.445 8.031 -0.645 1 95.5 209 LEU B CA 1
ATOM 3532 C C . LEU B 1 209 ? -15.234 7.922 0.862 1 95.5 209 LEU B C 1
ATOM 3534 O O . LEU B 1 209 ? -15.867 8.648 1.633 1 95.5 209 LEU B O 1
ATOM 3538 N N . ARG B 1 210 ? -14.312 7.094 1.283 1 94.88 210 ARG B N 1
ATOM 3539 C CA . ARG B 1 210 ? -14.141 6.754 2.691 1 94.88 210 ARG B CA 1
ATOM 3540 C C . ARG B 1 210 ? -13.312 7.809 3.412 1 94.88 210 ARG B C 1
ATOM 3542 O O . ARG B 1 210 ? -12.211 8.148 2.973 1 94.88 210 ARG B O 1
ATOM 3549 N N . PRO B 1 211 ? -13.852 8.406 4.453 1 97.38 211 PRO B N 1
ATOM 3550 C CA . PRO B 1 211 ? -13.016 9.25 5.312 1 97.38 211 PRO B CA 1
ATOM 3551 C C . PRO B 1 211 ? -12.086 8.438 6.211 1 97.38 211 PRO B C 1
ATOM 3553 O O . PRO B 1 211 ? -12.164 7.207 6.234 1 97.38 211 PRO B O 1
ATOM 3556 N N . PRO B 1 212 ? -11.125 9.117 6.898 1 97.5 212 PRO B N 1
ATOM 3557 C CA . PRO B 1 212 ? -10.367 8.359 7.898 1 97.5 212 PRO B CA 1
ATOM 3558 C C . PRO B 1 212 ? -11.266 7.613 8.883 1 97.5 212 PRO B C 1
ATOM 3560 O O . PRO B 1 212 ? -12.297 8.148 9.305 1 97.5 212 PRO B O 1
ATOM 3563 N N . GLU B 1 213 ? -10.898 6.422 9.117 1 91.94 213 GLU B N 1
ATOM 3564 C CA . GLU B 1 213 ? -11.734 5.59 9.977 1 91.94 213 GLU B CA 1
ATOM 3565 C C . GLU B 1 213 ? -10.938 5.043 11.156 1 91.94 213 GLU B C 1
ATOM 3567 O O . GLU B 1 213 ? -9.703 4.965 11.102 1 91.94 213 GLU B O 1
ATOM 3572 N N . LEU B 1 214 ? -11.742 4.703 12.188 1 94 214 LEU B N 1
ATOM 3573 C CA . LEU B 1 214 ? -11.188 4.066 13.375 1 94 214 LEU B CA 1
ATOM 3574 C C . LEU B 1 214 ? -10.062 4.91 13.969 1 94 214 LEU B C 1
ATOM 3576 O O . LEU B 1 214 ? -10.258 6.094 14.258 1 94 214 LEU B O 1
ATOM 3580 N N . THR B 1 215 ? -8.977 4.316 14.234 1 95.56 215 THR B N 1
ATOM 3581 C CA . THR B 1 215 ? -7.941 5.047 14.961 1 95.56 215 THR B CA 1
ATOM 3582 C C . THR B 1 215 ? -7.414 6.211 14.125 1 95.56 215 THR B C 1
ATOM 3584 O O . THR B 1 215 ? -7.008 7.242 14.664 1 95.56 215 THR B O 1
ATOM 3587 N N . ALA B 1 216 ? -7.457 6.117 12.812 1 98.06 216 ALA B N 1
ATOM 3588 C CA . ALA B 1 216 ? -7.023 7.223 11.961 1 98.06 216 ALA B CA 1
ATOM 3589 C C . ALA B 1 216 ? -7.855 8.477 12.227 1 98.06 216 ALA B C 1
ATOM 3591 O O . ALA B 1 216 ? -7.316 9.586 12.266 1 98.06 216 ALA B O 1
ATOM 3592 N N . GLU B 1 217 ? -9.133 8.266 12.367 1 97.81 217 GLU B N 1
ATOM 3593 C CA . GLU B 1 217 ? -10.008 9.391 12.672 1 97.81 217 GLU B CA 1
ATOM 3594 C C . GLU B 1 217 ? -9.641 10.031 14.008 1 97.81 217 GLU B C 1
ATOM 3596 O O . GLU B 1 217 ? -9.609 11.266 14.125 1 97.81 217 GLU B O 1
ATOM 3601 N N . LEU B 1 218 ? -9.375 9.227 14.984 1 97.81 218 LEU B N 1
ATOM 3602 C CA . LEU B 1 218 ? -9.008 9.727 16.297 1 97.81 218 LEU B CA 1
ATOM 3603 C C . LEU B 1 218 ? -7.719 10.539 16.234 1 97.81 218 LEU B C 1
ATOM 3605 O O . LEU B 1 218 ? -7.621 11.609 16.844 1 97.81 218 LEU B O 1
ATOM 3609 N N . VAL B 1 219 ? -6.754 10.047 15.5 1 98.62 219 VAL B N 1
ATOM 3610 C CA . VAL B 1 219 ? -5.461 10.711 15.398 1 98.62 219 VAL B CA 1
ATOM 3611 C C . VAL B 1 219 ? -5.633 12.078 14.742 1 98.62 219 VAL B C 1
ATOM 3613 O O . VAL B 1 219 ? -5.141 13.086 15.258 1 98.62 219 VAL B O 1
ATOM 3616 N N . TYR B 1 220 ? -6.363 12.148 13.656 1 98.44 220 TYR B N 1
ATOM 3617 C CA . TYR B 1 220 ? -6.539 13.414 12.945 1 98.44 220 TYR B CA 1
ATOM 3618 C C . TYR B 1 220 ? -7.312 14.414 13.797 1 98.44 220 TYR B C 1
ATOM 3620 O O . TYR B 1 220 ? -7.172 15.625 13.625 1 98.44 220 TYR B O 1
ATOM 3628 N N . ALA B 1 221 ? -8.133 13.922 14.695 1 97.81 221 ALA B N 1
ATOM 3629 C CA . ALA B 1 221 ? -8.969 14.781 15.523 1 97.81 221 ALA B CA 1
ATOM 3630 C C . ALA B 1 221 ? -8.188 15.336 16.719 1 97.81 221 ALA B C 1
ATOM 3632 O O . ALA B 1 221 ? -8.688 16.188 17.453 1 97.81 221 ALA B O 1
ATOM 3633 N N . ASP B 1 222 ? -6.996 14.82 16.922 1 98.56 222 ASP B N 1
ATOM 3634 C CA . ASP B 1 222 ? -6.188 15.328 18.031 1 98.56 222 ASP B CA 1
ATOM 3635 C C . ASP B 1 222 ? -5.938 16.828 17.891 1 98.56 222 ASP B C 1
ATOM 3637 O O . ASP B 1 222 ? -5.562 17.297 16.812 1 98.56 222 ASP B O 1
ATOM 3641 N N . PRO B 1 223 ? -6.051 17.578 18.969 1 97.94 223 PRO B N 1
ATOM 3642 C CA . PRO B 1 223 ? -5.84 19.031 18.891 1 97.94 223 PRO B CA 1
ATOM 3643 C C . PRO B 1 223 ? -4.438 19.391 18.422 1 97.94 223 PRO B C 1
ATOM 3645 O O . PRO B 1 223 ? -4.25 20.438 17.797 1 97.94 223 PRO B O 1
ATOM 3648 N N . ALA B 1 224 ? -3.492 18.516 18.688 1 98.62 224 ALA B N 1
ATOM 3649 C CA . ALA B 1 224 ? -2.115 18.797 18.281 1 98.62 224 ALA B CA 1
ATOM 3650 C C . ALA B 1 224 ? -1.976 18.766 16.75 1 98.62 224 ALA B C 1
ATOM 3652 O O . ALA B 1 224 ? -1.003 19.281 16.203 1 98.62 224 ALA B O 1
ATOM 3653 N N . LEU B 1 225 ? -2.949 18.141 16.047 1 98.38 225 LEU B N 1
ATOM 3654 C CA . LEU B 1 225 ? -2.836 18.016 14.594 1 98.38 225 LEU B CA 1
ATOM 3655 C C . LEU B 1 225 ? -3.709 19.047 13.883 1 98.38 225 LEU B C 1
ATOM 3657 O O . LEU B 1 225 ? -3.898 18.969 12.664 1 98.38 225 LEU B O 1
ATOM 3661 N N . GLU B 1 226 ? -4.246 20.016 14.688 1 98.06 226 GLU B N 1
ATOM 3662 C CA . GLU B 1 226 ? -4.871 21.172 14.031 1 98.06 226 GLU B CA 1
ATOM 3663 C C . GLU B 1 226 ? -3.875 21.906 13.148 1 98.06 226 GLU B C 1
ATOM 3665 O O . GLU B 1 226 ? -2.734 22.141 13.555 1 98.06 226 GLU B O 1
ATOM 3670 N N . PRO B 1 227 ? -4.344 22.297 11.938 1 98.31 227 PRO B N 1
ATOM 3671 C CA . PRO B 1 227 ? -3.412 22.938 11.008 1 98.31 227 PRO B CA 1
ATOM 3672 C C . PRO B 1 227 ? -2.707 24.141 11.625 1 98.31 227 PRO B C 1
ATOM 3674 O O . PRO B 1 227 ? -1.504 24.328 11.43 1 98.31 227 PRO B O 1
ATOM 3677 N N . ALA B 1 228 ? -3.373 24.953 12.375 1 98 228 ALA B N 1
ATOM 3678 C CA . ALA B 1 228 ? -2.779 26.125 13 1 98 228 ALA B CA 1
ATOM 3679 C C . ALA B 1 228 ? -1.704 25.719 14.008 1 98 228 ALA B C 1
ATOM 3681 O O . ALA B 1 228 ? -0.663 26.375 14.109 1 98 228 ALA B O 1
ATOM 3682 N N . THR B 1 229 ? -1.986 24.656 14.742 1 98.25 229 THR B N 1
ATOM 3683 C CA . THR B 1 229 ? -1.027 24.172 15.727 1 98.25 229 THR B CA 1
ATOM 3684 C C . THR B 1 229 ? 0.234 23.656 15.047 1 98.25 229 THR B C 1
ATOM 3686 O O . THR B 1 229 ? 1.349 23.969 15.469 1 98.25 229 THR B O 1
ATOM 3689 N N . ILE B 1 230 ? 0.06 22.875 13.969 1 98.62 230 ILE B N 1
ATOM 3690 C CA . ILE B 1 230 ? 1.189 22.344 13.211 1 98.62 230 ILE B CA 1
ATOM 3691 C C . ILE B 1 230 ? 2.023 23.5 12.656 1 98.62 230 ILE B C 1
ATOM 3693 O O . ILE B 1 230 ? 3.252 23.484 12.742 1 98.62 230 ILE B O 1
ATOM 3697 N N . ALA B 1 231 ? 1.361 24.484 12.109 1 98.38 231 ALA B N 1
ATOM 3698 C CA . ALA B 1 231 ? 2.062 25.625 11.523 1 98.38 231 ALA B CA 1
ATOM 3699 C C . ALA B 1 231 ? 2.842 26.391 12.594 1 98.38 231 ALA B C 1
ATOM 3701 O O . ALA B 1 231 ? 3.965 26.828 12.344 1 98.38 231 ALA B O 1
ATOM 3702 N N . GLU B 1 232 ? 2.264 26.578 13.703 1 98 232 GLU B N 1
ATOM 3703 C CA . GLU B 1 232 ? 2.895 27.297 14.797 1 98 232 GLU B CA 1
ATOM 3704 C C . GLU B 1 232 ? 4.105 26.547 15.344 1 98 232 GLU B C 1
ATOM 3706 O O . GLU B 1 232 ? 5.156 27.141 15.578 1 98 232 GLU B O 1
ATOM 3711 N N . GLN B 1 233 ? 3.99 25.234 15.477 1 98.31 233 GLN B N 1
ATOM 3712 C CA . GLN B 1 233 ? 5.023 24.422 16.094 1 98.31 233 GLN B CA 1
ATOM 3713 C C . GLN B 1 233 ? 6.07 23.969 15.078 1 98.31 233 GLN B C 1
ATOM 3715 O O . GLN B 1 233 ? 7.18 23.594 15.445 1 98.31 233 GLN B O 1
ATOM 3720 N N . GLY B 1 234 ? 5.68 24 13.867 1 98.69 234 GLY B N 1
ATOM 3721 C CA . GLY B 1 234 ? 6.562 23.516 12.812 1 98.69 234 GLY B CA 1
ATOM 3722 C C . GLY B 1 234 ? 6.504 22.016 12.633 1 98.69 234 GLY B C 1
ATOM 3723 O O . GLY B 1 234 ? 6.473 21.516 11.5 1 98.69 234 GLY B O 1
ATOM 3724 N N . ARG B 1 235 ? 6.578 21.312 13.703 1 98.75 235 ARG B N 1
ATOM 3725 C CA . ARG B 1 235 ? 6.469 19.859 13.727 1 98.75 235 ARG B CA 1
ATOM 3726 C C . ARG B 1 235 ? 5.754 19.391 14.992 1 98.75 235 ARG B C 1
ATOM 3728 O O . ARG B 1 235 ? 5.941 19.953 16.062 1 98.75 235 ARG B O 1
ATOM 3735 N N . VAL B 1 236 ? 4.965 18.359 14.836 1 98.88 236 VAL B N 1
ATOM 3736 C CA . VAL B 1 236 ? 4.27 17.719 15.945 1 98.88 236 VAL B CA 1
ATOM 3737 C C . VAL B 1 236 ? 4.641 16.234 15.992 1 98.88 236 VAL B C 1
ATOM 3739 O O . VAL B 1 236 ? 4.363 15.492 15.055 1 98.88 236 VAL B O 1
ATOM 3742 N N . SER B 1 237 ? 5.262 15.836 17.094 1 98.81 237 SER B N 1
ATOM 3743 C CA . SER B 1 237 ? 5.668 14.445 17.266 1 98.81 237 SER B CA 1
ATOM 3744 C C . SER B 1 237 ? 4.48 13.57 17.641 1 98.81 237 SER B C 1
ATOM 3746 O O . SER B 1 237 ? 3.541 14.031 18.297 1 98.81 237 SER B O 1
ATOM 3748 N N . TRP B 1 238 ? 4.57 12.312 17.297 1 98.5 238 TRP B N 1
ATOM 3749 C CA . TRP B 1 238 ? 3.598 11.305 17.719 1 98.5 238 TRP B CA 1
ATOM 3750 C C . TRP B 1 238 ? 3.439 11.305 19.234 1 98.5 238 TRP B C 1
ATOM 3752 O O . TRP B 1 238 ? 2.324 11.203 19.75 1 98.5 238 TRP B O 1
ATOM 3762 N N . ASP B 1 239 ? 4.504 11.492 19.906 1 97.56 239 ASP B N 1
ATOM 3763 C CA . ASP B 1 239 ? 4.516 11.414 21.359 1 97.56 239 ASP B CA 1
ATOM 3764 C C . ASP B 1 239 ? 3.738 12.578 21.984 1 97.56 239 ASP B C 1
ATOM 3766 O O . ASP B 1 239 ? 3.35 12.523 23.156 1 97.56 239 ASP B O 1
ATOM 3770 N N . ALA B 1 240 ? 3.525 13.648 21.219 1 98.38 240 ALA B N 1
ATOM 3771 C CA . ALA B 1 240 ? 2.811 14.82 21.719 1 98.38 240 ALA B CA 1
ATOM 3772 C C . ALA B 1 240 ? 1.301 14.617 21.641 1 98.38 240 ALA B C 1
ATOM 3774 O O . ALA B 1 240 ? 0.534 15.383 22.234 1 98.38 240 ALA B O 1
ATOM 3775 N N . LEU B 1 241 ? 0.86 13.641 20.906 1 98.44 241 LEU B N 1
ATOM 3776 C CA . LEU B 1 241 ? -0.57 13.383 20.781 1 98.44 241 LEU B CA 1
ATOM 3777 C C . LEU B 1 241 ? -1.132 12.789 22.078 1 98.44 241 LEU B C 1
ATOM 3779 O O . LEU B 1 241 ? -0.421 12.094 22.797 1 98.44 241 LEU B O 1
ATOM 3783 N N . GLN B 1 242 ? -2.373 13.016 22.281 1 98 242 GLN B N 1
ATOM 3784 C CA . GLN B 1 242 ? -3.053 12.508 23.469 1 98 242 GLN B CA 1
ATOM 3785 C C . GLN B 1 242 ? -3.201 10.984 23.406 1 98 242 GLN B C 1
ATOM 3787 O O . GLN B 1 242 ? -3.412 10.422 22.328 1 98 242 GLN B O 1
ATOM 3792 N N . PRO B 1 243 ? -3.17 10.32 24.609 1 94.69 243 PRO B N 1
ATOM 3793 C CA . PRO B 1 243 ? -3.361 8.867 24.641 1 94.69 243 PRO B CA 1
ATOM 3794 C C . PRO B 1 243 ? -4.699 8.438 24.047 1 94.69 243 PRO B C 1
ATOM 3796 O O . PRO B 1 243 ? -4.781 7.395 23.391 1 94.69 243 PRO B O 1
ATOM 3799 N N . GLU B 1 244 ? -5.734 9.25 24.219 1 95.31 244 GLU B N 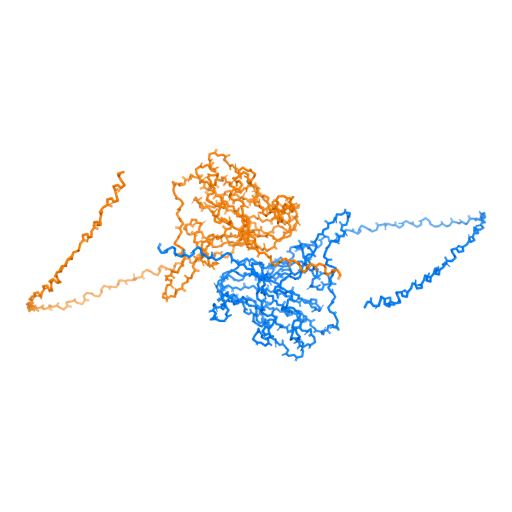1
ATOM 3800 C CA . GLU B 1 244 ? -7.066 8.93 23.703 1 95.31 244 GLU B CA 1
ATOM 3801 C C . GLU B 1 244 ? -7.086 8.898 22.188 1 95.31 244 GLU B C 1
ATOM 3803 O O . GLU B 1 244 ? -7.879 8.172 21.578 1 95.31 244 GLU B O 1
ATOM 3808 N N . SER B 1 245 ? -6.191 9.656 21.594 1 97.25 245 SER B N 1
ATOM 3809 C CA . SER B 1 245 ? -6.129 9.742 20.141 1 97.25 245 SER B CA 1
ATOM 3810 C C . SER B 1 245 ? -5.426 8.531 19.531 1 97.25 245 SER B C 1
ATOM 3812 O O . SER B 1 245 ? -5.504 8.289 18.328 1 97.25 245 SER B O 1
ATOM 3814 N N . LYS B 1 246 ? -4.762 7.73 20.391 1 94.62 246 LYS B N 1
ATOM 3815 C CA . LYS B 1 246 ? -3.932 6.629 19.906 1 94.62 246 LYS B CA 1
ATOM 3816 C C . LYS B 1 246 ? -4.582 5.281 20.203 1 94.62 246 LYS B C 1
ATOM 3818 O O . LYS B 1 246 ? -3.967 4.23 20.016 1 94.62 246 LYS B O 1
ATOM 3823 N N . ARG B 1 247 ? -5.809 5.348 20.672 1 92.19 247 ARG B N 1
ATOM 3824 C CA . ARG B 1 247 ? -6.496 4.109 21.031 1 92.19 247 ARG B CA 1
ATOM 3825 C C . ARG B 1 247 ? -6.738 3.242 19.812 1 92.19 247 ARG B C 1
ATOM 3827 O O . ARG B 1 247 ? -7.184 3.736 18.766 1 92.19 247 ARG B O 1
ATOM 3834 N N . VAL B 1 248 ? -6.438 1.992 19.922 1 89.25 248 VAL B N 1
ATOM 3835 C CA . VAL B 1 248 ? -6.707 1.053 18.828 1 89.25 248 VAL B CA 1
ATOM 3836 C C . VAL B 1 248 ? -8.141 0.54 18.938 1 89.25 248 VAL B C 1
ATOM 3838 O O . VAL B 1 248 ? -8.547 0.024 19.984 1 89.25 248 VAL B O 1
ATOM 3841 N N . LEU B 1 249 ? -8.875 0.592 17.891 1 88.81 249 LEU B N 1
ATOM 3842 C CA . LEU B 1 249 ? -10.305 0.311 17.922 1 88.81 249 LEU B CA 1
ATOM 3843 C C . LEU B 1 249 ? -10.617 -1.017 17.25 1 88.81 249 LEU B C 1
ATOM 3845 O O . LEU B 1 249 ? -11.781 -1.434 17.188 1 88.81 249 LEU B O 1
ATOM 3849 N N . VAL B 1 250 ? -9.602 -1.704 16.734 1 83.31 250 VAL B N 1
ATOM 3850 C CA . VAL B 1 250 ? -9.812 -2.992 16.078 1 83.31 250 VAL B CA 1
ATOM 3851 C C . VAL B 1 250 ? -9.422 -4.125 17.031 1 83.31 250 VAL B C 1
ATOM 3853 O O . VAL B 1 250 ? -8.43 -4.016 17.75 1 83.31 250 VAL B O 1
ATOM 3856 N N . GLU B 1 251 ? -10.211 -5.199 16.953 1 80.69 251 GLU B N 1
ATOM 3857 C CA . GLU B 1 251 ? -9.914 -6.363 17.781 1 80.69 251 GLU B CA 1
ATOM 3858 C C . GLU B 1 251 ? -9.586 -7.586 16.922 1 80.69 251 GLU B C 1
ATOM 3860 O O . GLU B 1 251 ? -10.148 -7.762 15.844 1 80.69 251 GLU B O 1
ATOM 3865 N N . PHE B 1 252 ? -8.578 -8.352 17.328 1 76.81 252 PHE B N 1
ATOM 3866 C CA . PHE B 1 252 ? -8.164 -9.578 16.656 1 76.81 252 PHE B CA 1
ATOM 3867 C C . PHE B 1 252 ? -8.508 -10.797 17.484 1 76.81 252 PHE B C 1
ATOM 3869 O O . PHE B 1 252 ? -8.586 -10.711 18.719 1 76.81 252 PHE B O 1
ATOM 3876 N N . PRO B 1 253 ? -8.867 -11.914 16.75 1 70.12 253 PRO B N 1
ATOM 3877 C CA . PRO B 1 253 ? -9.125 -13.141 17.516 1 70.12 253 PRO B CA 1
ATOM 3878 C C . PRO B 1 253 ? -7.926 -13.57 18.359 1 70.12 253 PRO B C 1
ATOM 3880 O O . PRO B 1 253 ? -6.781 -13.336 17.969 1 70.12 253 PRO B O 1
ATOM 3883 N N . GLU B 1 254 ? -8.203 -13.883 19.625 1 63.72 254 GLU B N 1
ATOM 3884 C CA . GLU B 1 254 ? -7.148 -14.422 20.484 1 63.72 254 GLU B CA 1
ATOM 3885 C C . GLU B 1 254 ? -6.531 -15.68 19.875 1 63.72 254 GLU B C 1
ATOM 3887 O O . GLU B 1 254 ? -7.238 -16.5 19.281 1 63.72 254 GLU B O 1
ATOM 3892 N N . PRO B 1 255 ? -5.18 -15.609 19.703 1 59.06 255 PRO B N 1
ATOM 3893 C CA . PRO B 1 255 ? -4.605 -16.875 19.25 1 59.06 255 PRO B CA 1
ATOM 3894 C C . PRO B 1 255 ? -5.117 -18.078 20.047 1 59.06 255 PRO B C 1
ATOM 3896 O O . PRO B 1 255 ? -5.461 -17.938 21.219 1 59.06 255 PRO B O 1
ATOM 3899 N N . PRO B 1 256 ? -5.465 -19.125 19.375 1 50.09 256 PRO B N 1
ATOM 3900 C CA . PRO B 1 256 ? -5.906 -20.266 20.172 1 50.09 256 PRO B CA 1
ATOM 3901 C C . PRO B 1 256 ? -4.977 -20.562 21.344 1 50.09 256 PRO B C 1
ATOM 3903 O O . PRO B 1 256 ? -3.76 -20.375 21.234 1 50.09 256 PRO B O 1
ATOM 3906 N N . ALA B 1 257 ? -5.555 -20.406 22.625 1 41.88 257 ALA B N 1
ATOM 3907 C CA . ALA B 1 257 ? -4.789 -20.797 23.797 1 41.88 257 ALA B CA 1
ATOM 3908 C C . ALA B 1 257 ? -4.051 -22.109 23.562 1 41.88 257 ALA B C 1
ATOM 3910 O O . ALA B 1 257 ? -4.566 -23.016 22.891 1 41.88 257 ALA B O 1
ATOM 3911 N N . GLU B 1 258 ? -2.697 -21.969 23.578 1 38.75 258 GLU B N 1
ATOM 3912 C CA . GLU B 1 258 ? -1.995 -23.25 23.625 1 38.75 258 GLU B CA 1
ATOM 3913 C C . GLU B 1 258 ? -2.797 -24.281 24.406 1 38.75 258 GLU B C 1
ATOM 3915 O O . GLU B 1 258 ? -3.285 -24 25.5 1 38.75 258 GLU B O 1
ATOM 3920 N N . GLY B 1 259 ? -3.541 -25.062 23.812 1 29.28 259 GLY B N 1
ATOM 3921 C CA . GLY B 1 259 ? -4.105 -26.156 24.562 1 29.28 259 GLY B CA 1
ATOM 3922 C C . GLY B 1 259 ? -3.143 -26.734 25.594 1 29.28 259 GLY B C 1
ATOM 3923 O O . GLY B 1 259 ? -1.938 -26.828 25.344 1 29.28 259 GLY B O 1
ATOM 3924 N N . GLU B 1 260 ? -3.57 -26.844 26.984 1 31.86 260 GLU B N 1
ATOM 3925 C CA . GLU B 1 260 ? -3.057 -27.844 27.922 1 31.86 260 GLU B CA 1
ATOM 3926 C C . GLU B 1 260 ? -3.021 -29.219 27.266 1 31.86 260 GLU B C 1
ATOM 3928 O O . GLU B 1 260 ? -3.975 -29.625 26.594 1 31.86 260 GLU B O 1
#

Foldseek 3Di:
DDPDDDPPPDPPPPPPDPDDDPDDDDDDDDDDDDPPPPPPDDPPPPPPPLQPVVDPQDQRLAAGDKFQALPDDHPPLQDAPEEWEFDWADDDPVGNHIDTETFQQEAEEEAFGKYKYAYQAFFWKKWWQDVVVLAWHQDDPPRDTHMYPRGGHRMIGMHGHHDAFKTKIATVVCQQQQHIHIYGYPDYDPDGPIGDAAFDQDPNDTGGHHYRDHLNVLQCPFPCNRNVNCNVVRTHHPVNTDPRSRDRDDDDDDDPPPDD/DCCPDDDPPPDDYDDDPPPDDDDDDDDDDDDDDPPPPPPPPPPPPPPPPLADPVDPQDQRLAAGDKFQALPDDHPPLQDAPEEWEFDWADDDPVGNHIDTETFQQEAEEEAFGKYKYAYQAFFWKKWFQDVVVLAWHQDDPPRDTHMYPRGGHRMIGMHGHHDAFKTKIATVVCQQQQHIHIYGYPDYDPDGPIGDAAFDDDPNDTGGHHYRDHLNVLQCPFPCNRNVNCNVVRTHHPVNTDPRSRDRDDDDDDDPPPDD

Radius of gyration: 30.64 Å; Cα contacts (8 Å, |Δi|>4): 1081; chains: 2; bounding box: 116×84×85 Å

Nearest PDB structures (foldseek):
  5xmo-assembly1_A  TM=8.746E-01  e=1.056E-09  Achromobacter cycloclastes
  5paz-assembly1_A  TM=9.148E-01  e=6.330E-09  Alcaligenes faecalis
  5ysg-assembly3_C  TM=9.059E-01  e=9.613E-09  Achromobacter cycloclastes
  3ef4-assembly2_B  TM=8.274E-01  e=8.750E-08  Hyphomicrobium denitrificans
  7pcy-assembly1_A  TM=8.441E-01  e=8.974E-07  Ulva prolifera

pLDDT: mean 77.85, std 30.32, range [16.2, 98.94]

Organism: NCBI:txid148449

Secondary structure (DSSP, 8-state):
-------------------------------------------------TT-TTSTT--BTTTBEEESSTTPPPPGGG--SEEEEEEEEPPBTTBSS-EEEEESSEEEE-TTEEEEEEESSSSB--EE--GGGTB---S-TTPPP-BPBPB-TT-EEEEEE-S-EEEEEE-GGGGGGT-EEEEEESSPPSS------EEEEETTEEEEEBPP-THHHHHHTSGGGSHHHHHHHSEE-GGGS-GGGG----B-PPP-----/-------------------------------------------------SS---STT--BTTTBEEESSTTPPPPGGG--SEEEEEEEEPPBTTBSS-EEEEESSEEEE-TTEEEEEEESSSSB--EE--GGGTB---S-TTPPP-BPBPB-TT-EEEEEE-S-EEEEEE-GGGGGGT-EEEEEESSPPSS------EEEEETTEEEEEBPP-THHHHHHTSGGGSHHHHHHHSEE-GGGS-GGGG----B-PPPP----

Solvent-accessible surface area (backbone atoms only — not comparable to full-atom values): 29681 Å² total; per-residue (Å²): 134,87,83,67,87,77,79,83,69,86,67,84,67,84,75,81,78,80,81,77,86,76,78,83,78,83,76,79,86,81,87,80,85,75,83,74,74,76,75,80,76,82,77,75,73,76,74,74,63,79,74,54,45,78,47,97,75,42,63,28,80,41,57,28,35,77,37,84,42,70,79,63,85,66,56,76,90,60,53,57,73,44,70,30,36,33,41,65,43,76,56,45,98,89,35,90,55,62,48,46,39,33,42,44,21,17,35,40,48,50,56,59,37,28,38,31,39,33,22,73,30,44,58,41,35,54,26,51,34,19,58,60,41,40,15,17,29,32,36,41,87,88,63,67,58,32,20,35,35,60,38,26,51,45,19,33,39,36,43,66,43,59,69,58,33,47,34,37,34,29,18,61,61,37,28,56,64,30,15,39,33,39,39,31,19,47,72,57,52,97,61,78,75,52,53,72,58,41,76,38,75,54,96,88,39,77,41,61,16,47,57,72,43,65,9,25,35,36,40,63,65,29,72,62,53,34,50,58,48,14,52,74,60,38,53,28,50,59,85,72,48,56,72,82,27,66,45,70,59,68,51,69,69,73,72,76,70,78,76,131,137,86,81,77,81,83,79,84,67,86,79,84,86,89,85,74,84,70,85,74,83,91,80,87,80,89,85,89,85,87,78,81,69,80,78,73,81,71,79,77,78,80,75,76,72,78,75,73,72,74,74,62,46,80,46,97,75,43,66,24,76,37,56,28,34,78,38,84,43,70,80,63,84,66,58,76,89,60,52,59,74,44,71,30,35,33,40,64,44,74,55,45,97,89,36,90,53,62,47,46,39,32,41,45,22,16,35,39,46,50,56,59,36,27,39,31,38,34,23,73,29,44,59,42,35,53,28,50,32,18,58,60,42,39,16,18,27,31,35,42,87,90,63,66,58,32,17,35,34,60,37,24,51,46,19,33,38,34,43,67,45,59,70,57,32,48,34,38,34,28,19,61,60,38,29,57,63,30,15,40,33,40,38,30,18,47,73,58,52,96,61,77,75,51,52,72,58,42,78,38,76,53,95,87,38,78,41,61,16,46,57,73,44,62,7,25,36,36,38,62,65,30,73,62,52,34,50,56,48,14,52,73,60,38,52,27,49,58,84,71,47,56,72,80,27,65,45,70,58,68,52,69,68,74,69,76,70,78,76,130

InterPro domains:
  IPR000923 Blue (type 1) copper domain [PF00127] (100-185)
  IPR008972 Cupredoxin [G3DSA:2.60.40.420] (93-202)
  IPR008972 Cupredoxin [SSF49503] (99-192)
  IPR028871 Blue (type 1) copper protein, binding site [PS00196] (165-179)

Sequence (520 aa):
MDRRQVLKAAGVTSTVSLAAGLGAASDDEGHGRGRGNGRTGDDRGQGQDQRACSQSNCIHPVLGYSGLTADEQLPQPLQPDHAVELETRPPSGERPLPEFIFEPTGLHVEPGDVVRFDLVAPDHTVTAYHPSLGRQRRVPEGVPAFSSPVLGQGTFWLYRFDQPGVYDVLCAPHEIFGMVGRIVVGDPPAEPNFGPAGEVDVNGETVDLRPPELTAELVYADPALEPATIAEQGRVSWDALQPESKRVLVEFPEPPAEGEMDRRQVLKAAGVTSTVSLAAGLGAASDDEGHGRGRGNGRTGDDRGQGQDQRACSQSNCIHPVLGYSGLTADEQLPQPLQPDHAVELETRPPSGERPLPEFIFEPTGLHVEPGDVVRFDLVAPDHTVTAYHPSLGRQRRVPEGVPAFSSPVLGQGTFWLYRFDQPGVYDVLCAPHEIFGMVGRIVVGDPPAEPNFGPAGEVDVNGETVDLRPPELTAELVYADPALEPATIAEQGRVSWDALQPESKRVLVEFPEPPAEGE